Protein 2AC1 (pdb70)

Radius of gyration: 23.17 Å; Cα contacts (8 Å, |Δi|>4): 1604; chains: 1; bounding box: 58×47×68 Å

Solvent-accessible surface area: 21062 Å² total; per-residue (Å²): 181,60,45,34,55,18,15,2,2,6,8,3,88,116,12,38,0,14,17,1,0,0,4,4,17,29,124,52,15,9,2,0,0,8,4,38,3,50,163,17,11,66,126,12,84,4,10,0,5,2,0,0,3,105,20,2,5,56,3,72,74,38,86,50,9,1,100,47,72,19,94,23,0,84,74,4,0,52,3,0,1,6,4,72,26,108,114,33,54,0,4,0,1,0,0,0,8,21,81,160,100,62,10,3,0,0,12,1,50,4,118,84,72,91,15,38,82,1,114,112,16,92,45,18,129,115,15,50,22,4,31,12,71,110,143,37,50,16,53,27,75,9,0,25,6,0,1,27,4,5,50,6,92,70,162,52,21,17,0,0,0,0,1,41,66,153,117,89,0,16,0,10,2,8,16,3,155,68,8,71,157,24,116,68,19,123,90,32,0,30,102,10,96,56,10,0,4,0,23,5,0,7,6,1,1,8,32,42,110,39,42,88,13,20,84,17,22,36,80,50,82,141,123,91,110,26,27,10,0,0,0,0,0,3,36,83,56,116,48,2,5,6,0,0,0,63,26,43,50,143,137,20,60,6,70,36,37,156,78,35,118,1,21,41,113,9,31,49,2,4,52,4,36,4,22,1,0,5,4,11,42,0,70,64,108,81,9,6,0,0,1,0,30,0,51,13,4,15,19,79,115,37,10,93,144,33,27,5,1,2,0,0,0,3,4,0,51,2,52,4,9,175,62,12,148,33,4,6,6,47,1,1,169,9,0,34,167,13,42,30,174,155,62,74,54,31,138,97,83,82,5,120,57,44,23,117,50,28,6,140,71,27,79,5,4,22,0,0,0,50,4,62,0,60,17,140,54,11,102,105,5,66,64,16,85,123,90,91,108,58,23,51,90,8,0,51,160,30,48,8,88,52,101,2,6,0,0,0,0,0,0,0,0,0,0,4,120,112,15,65,0,16,0,0,0,0,0,0,0,4,21,35,167,132,131,28,108,157,32,40,2,0,0,0,0,2,3,58,120,2,10,97,58,158,97,10,66,46,61,14,17,3,0,71,8,87,40,74,4,100,98,59,0,22,1,2,0,0,0,0,36,0,0,0,1,0,1,0,2,122,1,84,3,2,1,0,1,4,2,4,1,96,75,1,50,27,206,64,7,29,1,10,0,0,0,41,0,136,45,39,0,12,0,40,38,0,28,1,37,21,6,68,77,16,123,30,22

GO terms:
  GO:0010494 cytoplasmic stress granule (C, IDA)
  GO:0050832 defense response to fungus (P, IEP)
  GO:0005886 plasma membrane (C, HDA)
  GO:0009505 plant-type cell wall (C, HDA)
  GO:0009611 response to wounding (P, IMP)
  GO:0004564 beta-fructofuranosidase activity (F, IMP)
  GO:0005515 protein binding (F, IPI)

Organism: Arabidopsis thaliana (NCBI:txid3702)

Secondary structure (DSSP, 8-state):
--TTS-SSS---SSEEEEEEEEEEEETTEEEEEEEE-TT-SSS-S-EEEEEEESSSSSBEEEEEEE---SGGGTT-EEEEEEEE-TTS-EEEEEEEE-TTS-EEEEEEEES-TT-TT---EEE-TT--SB---TTT---TTSEE-----EE-TTS-EEEEEEEEETTEEEEEEEEESSSSS-EE-SS-SEEEETS--EEEEEEEEEESS-S----TTPPPBTTB-EEEEEEEEETTTTEEEEEEEEEETTTTEEEEPTT--SSTTS-BS-SSS-EEEEEEEETTTTEEEEEEEE--SS-HHHHHHHTEE-EE---EEEEE-TTSSSEEEEE-GGGGGGB-SS-EEEEEEEE-TTEEEE--SS-TTEEEEEEEEE-S-GGGSEEPPTT---HHHHHHHT-TTS--SEEEEEEEEEE-TTSSS-EEEEEEEEESSTT-S-EEEEEEEE-TTS-S-TTS----EEEEE---TTSPEEEEEEEETTEEEEEETTTTEEEEEE---SSS-GGG-EEEEEE-SSS-EEEEEEEEEEB----B-

InterPro domains:
  IPR001362 Glycoside hydrolase, family 32 [SM00640] (56-538)
  IPR013148 Glycosyl hydrolase family 32, N-terminal [PF00251] (56-378)
  IPR013189 Glycosyl hydrolase family 32, C-terminal [PF08244] (381-577)
  IPR013320 Concanavalin A-like lectin/glucanase domain superfamily [SSF49899] (378-581)
  IPR018053 Glycoside hydrolase, family 32, active site [PS00609] (56-69)
  IPR023296 Glycosyl hydrolase, five-bladed beta-propeller domain superfamily [G3DSA:2.115.10.20] (60-389)
  IPR023296 Glycosyl hydrolase, five-bladed beta-propeller domain superfamily [SSF75005] (47-379)
  IPR050551 Plant Fructan Metabolism Enzymes [PTHR31953] (17-583)

CATH classification: 2.115.10.20 (+1 more: 2.60.120.560)

Structure (mmCIF, N/CA/C/O backbone):
data_2AC1
#
_entry.id   2AC1
#
_cell.length_a   112.930
_cell.length_b   162.890
_cell.length_c   74.190
_cell.angle_alpha   90.00
_cell.angle_beta   90.00
_cell.angle_gamma   90.00
#
_symmetry.space_group_name_H-M   'C 2 2 21'
#
loop_
_entity.id
_entity.type
_entity.pdbx_description
1 polymer invertase
2 branched alpha-D-mannopyranose-(1-2)-alpha-D-mannopyranose-(1-3)-[alpha-D-mannopyranose-(1-3)-alpha-D-mannopyranose-(1-6)]alpha-D-mannopyranose-(1-4)-2-acetamido-2-deoxy-beta-D-glucopyranose-(1-4)-2-acetamido-2-deoxy-beta-D-glucopyranose
3 branched 2-acetamido-2-deoxy-beta-D-glucopyranose-(1-4)-2-acetamido-2-deoxy-beta-D-glucopyranose
4 non-polymer 2-acetamido-2-deoxy-beta-D-gl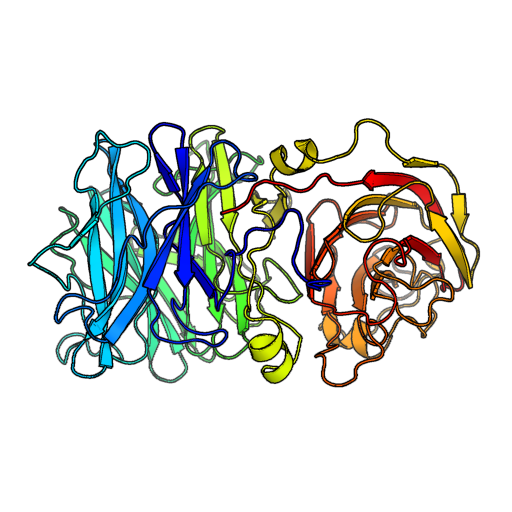ucopyranose
5 non-polymer GLYCEROL
6 water water
#
loop_
_atom_site.group_PDB
_atom_site.id
_atom_site.type_symbol
_atom_site.label_atom_id
_atom_site.label_alt_id
_atom_site.label_comp_id
_atom_site.label_asym_id
_atom_site.label_entity_id
_atom_site.label_seq_id
_atom_site.pdbx_PDB_ins_code
_atom_site.Cartn_x
_atom_site.Cartn_y
_atom_site.Cartn_z
_atom_site.occupancy
_atom_site.B_iso_or_equiv
_atom_site.auth_seq_id
_atom_site.auth_comp_id
_atom_site.auth_asym_id
_atom_site.auth_atom_id
_atom_site.pdbx_PDB_model_num
ATOM 1 N N . ASN A 1 5 ? 104.409 113.644 -1.880 1.00 41.11 5 ASN A N 1
ATOM 2 C CA . ASN A 1 5 ? 103.659 113.618 -3.168 1.00 40.15 5 ASN A CA 1
ATOM 3 C C . ASN A 1 5 ? 102.153 113.446 -2.934 1.00 36.93 5 ASN A C 1
ATOM 4 O O . ASN A 1 5 ? 101.355 114.326 -3.257 1.00 36.23 5 ASN A O 1
ATOM 9 N N . GLN A 1 6 ? 101.773 112.303 -2.376 1.00 32.43 6 GLN A N 1
ATOM 10 C CA . GLN A 1 6 ? 100.372 112.024 -2.087 1.00 29.52 6 GLN A CA 1
ATOM 11 C C . GLN A 1 6 ? 100.267 111.582 -0.636 1.00 28.19 6 GLN A C 1
ATOM 12 O O . GLN A 1 6 ? 99.919 110.434 -0.340 1.00 26.82 6 GLN A O 1
ATOM 18 N N . PRO A 1 7 ? 100.567 112.501 0.295 1.00 27.82 7 PRO A N 1
ATOM 19 C CA . PRO A 1 7 ? 100.527 112.249 1.739 1.00 27.43 7 PRO A CA 1
ATOM 20 C C . PRO A 1 7 ? 99.169 111.802 2.273 1.00 27.46 7 PRO A C 1
ATOM 21 O O . PRO A 1 7 ? 99.099 111.142 3.307 1.00 27.93 7 PRO A O 1
ATOM 25 N N . TYR A 1 8 ? 98.094 112.154 1.576 1.00 25.81 8 TYR A N 1
ATOM 26 C CA . TYR A 1 8 ? 96.764 111.805 2.063 1.00 25.85 8 TYR A CA 1
ATOM 27 C C . TYR A 1 8 ? 96.087 110.593 1.440 1.00 25.78 8 TYR A C 1
ATOM 28 O O . TYR A 1 8 ? 94.977 110.234 1.837 1.00 26.06 8 TYR A O 1
ATOM 37 N N . ARG A 1 9 ? 96.740 109.963 0.467 1.00 25.27 9 ARG A N 1
ATOM 38 C CA . ARG A 1 9 ? 96.162 108.779 -0.157 1.00 24.45 9 ARG A CA 1
ATOM 39 C C . ARG A 1 9 ? 96.296 107.650 0.856 1.00 24.13 9 ARG A C 1
ATOM 40 O O . ARG A 1 9 ? 97.308 107.552 1.545 1.00 24.45 9 ARG A O 1
ATOM 48 N N . THR A 1 10 ? 95.269 106.810 0.958 1.00 24.19 10 THR A N 1
ATOM 49 C CA . THR A 1 10 ? 95.284 105.709 1.912 1.00 23.65 10 THR A CA 1
ATOM 50 C C . THR A 1 10 ? 96.080 104.511 1.421 1.00 24.32 10 THR A C 1
ATOM 51 O O . THR A 1 10 ? 96.182 104.269 0.222 1.00 24.83 10 THR A O 1
ATOM 55 N N . GLY A 1 11 ? 96.634 103.756 2.360 1.00 24.91 11 GLY A N 1
ATOM 56 C CA . GLY A 1 11 ? 97.406 102.592 1.988 1.00 24.12 11 GLY A CA 1
ATOM 57 C C . GLY A 1 11 ? 96.593 101.309 1.963 1.00 24.99 11 GLY A C 1
ATOM 58 O O . GLY A 1 11 ? 96.997 100.337 1.321 1.00 25.07 11 GLY A O 1
ATOM 59 N N . PHE A 1 12 ? 95.452 101.282 2.647 1.00 23.94 12 PHE A N 1
ATOM 60 C CA . PHE A 1 12 ? 94.648 100.065 2.658 1.00 23.76 12 PHE A CA 1
ATOM 61 C C . PHE A 1 12 ? 93.138 100.272 2.585 1.00 23.90 12 PHE A C 1
ATOM 62 O O . PHE A 1 12 ? 92.361 99.363 2.873 1.00 25.08 12 PHE A O 1
ATOM 70 N N . HIS A 1 13 ? 92.722 101.472 2.196 1.00 23.47 13 HIS A N 1
ATOM 71 C CA . HIS A 1 13 ? 91.303 101.765 2.045 1.00 23.08 13 HIS A CA 1
ATOM 72 C C . HIS A 1 13 ? 91.015 101.766 0.546 1.00 22.19 13 HIS A C 1
ATOM 73 O O . HIS A 1 13 ? 91.886 102.088 -0.268 1.00 19.01 13 HIS A O 1
ATOM 80 N N . PHE A 1 14 ? 89.801 101.388 0.174 1.00 21.35 14 PHE A N 1
ATOM 81 C CA . PHE A 1 14 ? 89.465 101.377 -1.231 1.00 20.34 14 PHE A CA 1
ATOM 82 C C . PHE A 1 14 ? 89.263 102.785 -1.755 1.00 21.03 14 PHE A C 1
ATOM 83 O O . PHE A 1 14 ? 88.585 103.600 -1.124 1.00 21.29 14 PHE A O 1
ATOM 91 N N . GLN A 1 15 ? 89.851 103.047 -2.918 1.00 20.28 15 GLN A N 1
ATOM 92 C CA . GLN A 1 15 ? 89.756 104.323 -3.627 1.00 21.72 15 GLN A CA 1
ATOM 93 C C . GLN A 1 15 ? 90.418 104.098 -4.992 1.00 22.78 15 GLN A C 1
ATOM 94 O O . GLN A 1 15 ? 91.332 103.284 -5.117 1.00 22.98 15 GLN A O 1
ATOM 100 N N . PRO A 1 16 ? 89.928 104.778 -6.042 1.00 23.65 16 PRO A N 1
ATOM 101 C CA . PRO A 1 16 ? 90.492 104.635 -7.389 1.00 23.33 16 PRO A CA 1
ATOM 102 C C . PRO A 1 16 ? 91.882 105.249 -7.428 1.00 23.79 16 PRO A C 1
ATOM 103 O O . PRO A 1 16 ? 92.270 105.983 -6.515 1.00 20.40 16 PRO A O 1
ATOM 107 N N . PRO A 1 17 ? 92.653 104.958 -8.488 1.00 25.52 17 PRO A N 1
ATOM 108 C CA . PRO A 1 17 ? 94.009 105.504 -8.632 1.00 24.95 17 PRO A CA 1
ATOM 109 C C . PRO A 1 17 ? 93.943 107.031 -8.734 1.00 25.69 17 PRO A C 1
ATOM 110 O O . PRO A 1 17 ? 94.935 107.722 -8.490 1.00 24.85 17 PRO A O 1
ATOM 114 N N . LYS A 1 18 ? 92.765 107.544 -9.092 1.00 24.08 18 LYS A N 1
ATOM 115 C CA . LYS A 1 18 ? 92.544 108.983 -9.228 1.00 26.17 18 LYS A CA 1
ATOM 116 C C . LYS A 1 18 ? 91.072 109.314 -9.417 1.00 25.77 18 LYS A C 1
ATOM 117 O O . LYS A 1 18 ? 90.220 108.427 -9.531 1.00 25.38 18 LYS A O 1
ATOM 123 N N . ASN A 1 19 ? 90.802 110.615 -9.465 1.00 23.75 19 ASN A N 1
ATOM 124 C CA . ASN A 1 19 ? 89.467 111.150 -9.687 1.00 24.42 19 ASN A CA 1
ATOM 125 C C . ASN A 1 19 ? 88.434 110.995 -8.589 1.00 22.24 19 ASN A C 1
ATOM 126 O O . ASN A 1 19 ? 88.686 110.393 -7.555 1.00 23.24 19 ASN A O 1
ATOM 131 N N . TRP A 1 20 ? 87.257 111.552 -8.850 1.00 21.41 20 TRP A N 1
ATOM 132 C CA . TRP A 1 20 ? 86.149 111.539 -7.913 1.00 20.84 20 TRP A CA 1
ATOM 133 C C . TRP A 1 20 ? 85.375 110.231 -7.791 1.00 21.77 20 TRP A C 1
ATOM 134 O O . TRP A 1 20 ? 85.032 109.588 -8.790 1.00 23.75 20 TRP A O 1
ATOM 145 N N . MET A 1 21 ? 85.091 109.851 -6.549 1.00 20.56 21 MET A N 1
ATOM 146 C CA . MET A 1 21 ? 84.311 108.650 -6.273 1.00 20.12 21 MET A CA 1
ATOM 147 C C . MET A 1 21 ? 83.280 108.939 -5.199 1.00 19.67 21 MET A C 1
ATOM 148 O O . MET A 1 21 ? 83.567 109.658 -4.241 1.00 19.67 21 MET A O 1
ATOM 153 N N . ASN A 1 22 ? 82.062 108.438 -5.374 1.00 18.80 22 ASN A N 1
ATOM 154 C CA . ASN A 1 22 ? 81.094 108.589 -4.302 1.00 19.16 22 ASN A CA 1
ATOM 155 C C . ASN A 1 22 ? 80.406 107.260 -3.962 1.00 20.50 22 ASN A C 1
ATOM 156 O O . ASN A 1 22 ? 81.096 106.261 -3.760 1.00 20.67 22 ASN A O 1
ATOM 161 N N . ASP A 1 23 ? 79.083 107.219 -3.888 1.00 21.38 23 ASP A N 1
ATOM 162 C CA . ASP A 1 23 ? 78.372 105.991 -3.509 1.00 21.15 23 ASP A CA 1
ATOM 163 C C . ASP A 1 23 ? 78.912 104.637 -3.962 1.00 20.26 23 ASP A C 1
ATOM 164 O O . ASP A 1 23 ? 79.310 104.469 -5.114 1.00 21.19 23 ASP A O 1
ATOM 169 N N . PRO A 1 24 ? 78.938 103.655 -3.048 1.00 18.61 24 PRO A N 1
ATOM 170 C CA . PRO A 1 24 ? 79.409 102.319 -3.415 1.00 18.72 24 PRO A CA 1
ATOM 171 C C . PRO A 1 24 ? 78.172 101.762 -4.117 1.00 19.10 24 PRO A C 1
ATOM 172 O O . PRO A 1 24 ? 77.051 102.077 -3.715 1.00 19.85 24 PRO A O 1
ATOM 176 N N . ASN A 1 25 ? 78.365 100.967 -5.165 1.00 20.12 25 ASN A N 1
ATOM 177 C CA . ASN A 1 25 ? 77.240 100.430 -5.934 1.00 18.87 25 ASN A CA 1
ATOM 178 C C . ASN A 1 25 ? 77.272 98.925 -6.126 1.00 19.60 25 ASN A C 1
ATOM 179 O O . ASN A 1 25 ? 78.340 98.323 -6.204 1.00 19.08 25 ASN A O 1
ATOM 184 N N . GLY A 1 26 ? 76.080 98.340 -6.215 1.00 19.44 26 GLY A N 1
ATOM 185 C CA . GLY A 1 26 ? 75.922 96.911 -6.425 1.00 19.88 26 GLY A CA 1
ATOM 186 C C . GLY A 1 26 ? 76.882 95.958 -5.735 1.00 21.36 26 GLY A C 1
ATOM 187 O O . GLY A 1 26 ? 77.385 95.035 -6.377 1.00 20.49 26 GLY A O 1
ATOM 188 N N . PRO A 1 27 ? 77.160 96.138 -4.436 1.00 20.68 27 PRO A N 1
ATOM 189 C CA . PRO A 1 27 ? 78.083 95.216 -3.757 1.00 21.17 27 PRO A CA 1
ATOM 190 C C . PR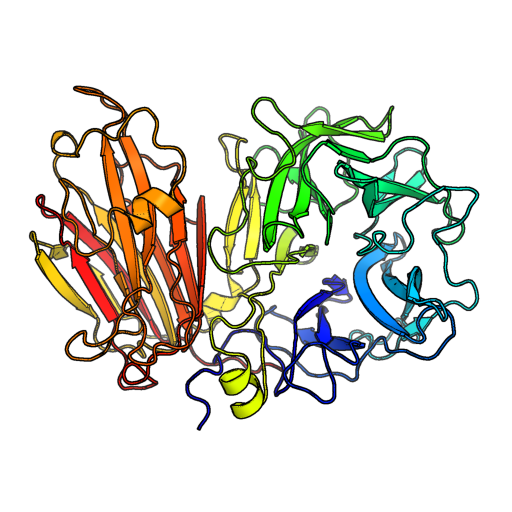O A 1 27 ? 77.491 93.812 -3.862 1.00 21.61 27 PRO A C 1
ATOM 191 O O . PRO A 1 27 ? 76.283 93.627 -3.686 1.00 18.68 27 PRO A O 1
ATOM 195 N N . MET A 1 28 ? 78.331 92.824 -4.145 1.00 23.68 28 MET A N 1
ATOM 196 C CA . MET A 1 28 ? 77.843 91.456 -4.281 1.00 23.82 28 MET A CA 1
ATOM 197 C C . MET A 1 28 ? 78.963 90.437 -4.257 1.00 25.43 28 MET A C 1
ATOM 198 O O . MET A 1 28 ? 80.148 90.788 -4.232 1.00 24.69 28 MET A O 1
ATOM 203 N N . ILE A 1 29 ? 78.559 89.170 -4.261 1.00 25.95 29 ILE A N 1
ATOM 204 C CA . ILE A 1 29 ? 79.468 88.030 -4.277 1.00 27.18 29 ILE A CA 1
ATOM 205 C C . ILE A 1 29 ? 78.954 87.068 -5.351 1.00 26.95 29 ILE A C 1
ATOM 206 O O . ILE A 1 29 ? 77.769 86.743 -5.381 1.00 27.84 29 ILE A O 1
ATOM 211 N N . TYR A 1 30 ? 79.840 86.627 -6.236 1.00 25.94 30 TYR A N 1
ATOM 212 C CA . TYR A 1 30 ? 79.456 85.708 -7.300 1.00 25.32 30 TYR A CA 1
ATOM 213 C C . TYR A 1 30 ? 80.644 84.794 -7.614 1.00 25.36 30 TYR A C 1
ATOM 214 O O . TYR A 1 30 ? 81.760 85.265 -7.830 1.00 22.87 30 TYR A O 1
ATOM 223 N N . LYS A 1 31 ? 80.394 83.488 -7.630 1.00 24.73 31 LYS A N 1
ATOM 224 C CA . LYS A 1 31 ? 81.438 82.507 -7.898 1.00 24.86 31 LYS A CA 1
ATOM 225 C C . LYS A 1 31 ? 82.662 82.722 -7.014 1.00 24.47 31 LYS A C 1
ATOM 226 O O . LYS A 1 31 ? 83.793 82.640 -7.485 1.00 25.22 31 LYS A O 1
ATOM 232 N N . GLY A 1 32 ? 82.421 83.008 -5.737 1.00 24.83 32 GLY A N 1
ATOM 233 C CA . GLY A 1 32 ? 83.505 83.210 -4.796 1.00 24.46 32 GLY A CA 1
ATOM 234 C C . GLY A 1 32 ? 84.287 84.497 -4.960 1.00 25.26 32 GLY A C 1
ATOM 235 O O . GLY A 1 32 ? 85.328 84.686 -4.334 1.00 24.71 32 GLY A O 1
ATOM 236 N N . ILE A 1 33 ? 83.786 85.392 -5.794 1.00 24.21 33 ILE A N 1
ATOM 237 C CA . ILE A 1 33 ? 84.473 86.640 -6.021 1.00 24.65 33 ILE A CA 1
ATOM 238 C C . ILE A 1 33 ? 83.629 87.827 -5.593 1.00 25.55 33 ILE A C 1
ATOM 239 O O . ILE A 1 33 ? 82.487 87.980 -6.034 1.00 25.40 33 ILE A O 1
ATOM 244 N N . TYR A 1 34 ? 84.190 88.656 -4.716 1.00 24.07 34 TYR A N 1
ATOM 245 C CA . TYR A 1 34 ? 83.500 89.841 -4.228 1.00 23.61 34 TYR A CA 1
ATOM 246 C C . TYR A 1 34 ? 83.571 90.942 -5.276 1.00 23.98 34 TYR A C 1
ATOM 247 O O . TYR A 1 34 ? 84.620 91.159 -5.893 1.00 24.14 34 TYR A O 1
ATOM 256 N N . HIS A 1 35 ? 82.455 91.636 -5.477 1.00 22.23 35 HIS A N 1
ATOM 257 C CA . HIS A 1 35 ? 82.404 92.730 -6.441 1.00 22.24 35 HIS A CA 1
ATOM 258 C C . HIS A 1 35 ? 82.023 94.049 -5.785 1.00 22.80 35 HIS A C 1
ATOM 259 O O . HIS A 1 35 ? 81.131 94.106 -4.931 1.00 21.52 35 HIS A O 1
ATOM 266 N N . LEU A 1 36 ? 82.717 95.106 -6.191 1.00 20.99 36 LEU A N 1
ATOM 267 C CA . LEU A 1 36 ? 82.436 96.447 -5.713 1.00 20.57 36 LEU A CA 1
ATOM 268 C C . LEU A 1 36 ? 82.344 97.370 -6.924 1.00 20.39 36 LEU A C 1
ATOM 269 O O . LEU A 1 36 ? 83.253 97.416 -7.755 1.00 19.44 36 LEU A O 1
ATOM 274 N N . PHE A 1 37 ? 81.223 98.072 -7.037 1.00 20.36 37 PHE A N 1
ATOM 275 C CA . PHE A 1 37 ? 81.004 99.041 -8.112 1.00 20.39 37 PHE A CA 1
ATOM 276 C C . PHE A 1 37 ? 80.919 100.368 -7.363 1.00 19.99 37 PHE A C 1
ATOM 277 O O . PHE A 1 37 ? 80.625 100.379 -6.162 1.00 19.30 37 PHE A O 1
ATOM 285 N N . TYR A 1 38 ? 81.168 101.480 -8.042 1.00 17.64 38 TYR A N 1
ATOM 286 C CA . TYR A 1 38 ? 81.102 102.755 -7.353 1.00 19.13 38 TYR A CA 1
ATOM 287 C C . TYR A 1 38 ? 80.968 103.923 -8.313 1.00 18.79 38 TYR A C 1
ATOM 288 O O . TYR A 1 38 ? 81.490 103.872 -9.427 1.00 18.20 38 TYR A O 1
ATOM 297 N N . GLN A 1 39 ? 80.249 104.960 -7.875 1.00 19.48 39 GLN A N 1
ATOM 298 C CA . GLN A 1 39 ? 80.041 106.162 -8.681 1.00 20.30 39 GLN A CA 1
ATOM 299 C C . GLN A 1 39 ? 81.417 106.793 -8.902 1.00 22.23 39 GLN A C 1
ATOM 300 O O . GLN A 1 39 ? 82.097 107.180 -7.949 1.00 22.95 39 GLN A O 1
ATOM 306 N N . TRP A 1 40 ? 81.824 106.897 -10.161 1.00 22.24 40 TRP A N 1
ATOM 307 C CA . TRP A 1 40 ? 83.130 107.449 -10.468 1.00 22.86 40 TRP A CA 1
ATOM 308 C C . TRP A 1 40 ? 83.072 108.449 -11.614 1.00 22.32 40 TRP A C 1
ATOM 309 O O . TRP A 1 40 ? 82.247 108.324 -12.519 1.00 24.46 40 TRP A O 1
ATOM 320 N N . ASN A 1 41 ? 83.938 109.453 -11.550 1.00 22.69 41 ASN A N 1
ATOM 321 C CA . ASN A 1 41 ? 84.025 110.468 -12.595 1.00 24.16 41 ASN A CA 1
ATOM 322 C C . ASN A 1 41 ? 85.311 110.179 -13.356 1.00 24.46 41 ASN A C 1
ATOM 323 O O . ASN A 1 41 ? 86.405 110.432 -12.849 1.00 24.22 41 ASN A O 1
ATOM 328 N N . PRO A 1 42 ? 85.203 109.656 -14.586 1.00 23.89 42 PRO A N 1
ATOM 329 C CA . PRO A 1 42 ? 86.365 109.326 -15.422 1.00 24.61 42 PRO A CA 1
ATOM 330 C C . PRO A 1 42 ? 87.300 110.487 -15.741 1.00 25.65 42 PRO A C 1
ATOM 331 O O . PRO A 1 42 ? 88.438 110.264 -16.148 1.00 26.53 42 PRO A O 1
ATOM 335 N N . LYS A 1 43 ? 86.851 111.722 -15.564 1.00 26.23 43 LYS A N 1
ATOM 336 C CA . LYS A 1 43 ? 87.742 112.819 -15.898 1.00 28.85 43 LYS A CA 1
ATOM 337 C C . LYS A 1 43 ? 87.732 114.031 -14.985 1.00 27.83 43 LYS A C 1
ATOM 338 O O . LYS A 1 43 ? 87.926 115.157 -15.435 1.00 28.39 43 LYS A O 1
ATOM 344 N N . GLY A 1 44 ? 87.544 113.797 -13.692 1.00 27.57 44 GLY A N 1
ATOM 345 C CA . GLY A 1 44 ? 87.531 114.905 -12.762 1.00 27.30 44 GLY A CA 1
ATOM 346 C C . GLY A 1 44 ? 87.587 114.489 -11.309 1.00 26.58 44 GLY A C 1
ATOM 347 O O . GLY A 1 44 ? 87.247 113.352 -10.950 1.00 25.99 44 GLY A O 1
ATOM 348 N N . ALA A 1 45 ? 88.024 115.426 -10.472 1.00 25.60 45 ALA A N 1
ATOM 349 C CA . ALA A 1 45 ? 88.128 115.208 -9.039 1.00 25.01 45 ALA A CA 1
ATOM 350 C C . ALA A 1 45 ? 86.895 115.778 -8.323 1.00 24.37 45 ALA A C 1
ATOM 351 O O . ALA A 1 45 ? 86.877 115.910 -7.102 1.00 24.94 45 ALA A O 1
ATOM 353 N N . VAL A 1 46 ? 85.876 116.143 -9.093 1.00 21.56 46 VAL A N 1
ATOM 354 C CA . VAL A 1 46 ? 84.628 116.633 -8.517 1.00 21.30 46 VAL A CA 1
ATOM 355 C C . VAL A 1 46 ? 83.526 115.759 -9.112 1.00 19.99 46 VAL A C 1
ATOM 356 O O . VAL A 1 46 ? 83.768 115.042 -10.075 1.00 21.15 46 VAL A O 1
ATOM 360 N N . TRP A 1 47 ? 82.327 115.795 -8.538 1.00 20.71 47 TRP A N 1
ATOM 361 C CA . TRP A 1 47 ? 81.232 114.977 -9.057 1.00 21.11 47 TRP A CA 1
ATOM 362 C C . TRP A 1 47 ? 80.924 115.347 -10.502 1.00 20.27 47 TRP A C 1
ATOM 363 O O . TRP A 1 47 ? 80.903 116.519 -10.845 1.00 23.26 47 TRP A O 1
ATOM 374 N N . GLY A 1 48 ? 80.675 114.344 -11.336 1.00 21.19 48 GLY A N 1
ATOM 375 C CA . GLY A 1 48 ? 80.353 114.591 -12.729 1.00 21.18 48 GLY A CA 1
ATOM 376 C C . GLY A 1 48 ? 80.625 113.388 -13.621 1.00 22.78 48 GLY A C 1
ATOM 377 O O . GLY A 1 48 ? 81.383 112.497 -13.238 1.00 22.36 48 GLY A O 1
ATOM 378 N N . ASN A 1 49 ? 80.008 113.357 -14.804 1.00 22.37 49 ASN A N 1
ATOM 379 C CA . ASN A 1 49 ? 80.203 112.269 -15.763 1.00 23.61 49 ASN A CA 1
ATOM 380 C C . ASN A 1 49 ? 80.130 110.929 -15.059 1.00 24.05 49 ASN A C 1
ATOM 381 O O . ASN A 1 49 ? 80.776 109.967 -15.464 1.00 24.80 49 ASN A O 1
ATOM 386 N N . ILE A 1 50 ? 79.323 110.874 -14.009 1.00 22.96 50 ILE A N 1
ATOM 387 C CA . ILE A 1 50 ? 79.213 109.681 -13.196 1.00 23.86 50 ILE A CA 1
ATOM 388 C C . ILE A 1 50 ? 78.910 108.371 -13.924 1.00 23.36 50 ILE A C 1
ATOM 389 O O . ILE A 1 50 ? 77.998 108.279 -14.746 1.00 24.36 50 ILE A O 1
ATOM 394 N N . VAL A 1 51 ? 79.719 107.361 -13.628 1.00 22.28 51 VAL A N 1
ATOM 395 C CA . VAL A 1 51 ? 79.540 106.040 -14.204 1.00 20.35 51 VAL A CA 1
ATOM 396 C C . VAL A 1 51 ? 79.779 105.044 -13.085 1.00 21.62 51 VAL A C 1
ATOM 397 O O . VAL A 1 51 ? 80.196 105.416 -11.986 1.00 22.01 51 VAL A O 1
ATOM 401 N N . TRP A 1 52 ? 79.525 103.774 -13.373 1.00 22.32 52 TRP A N 1
ATOM 402 C CA . TRP A 1 52 ? 79.755 102.708 -12.404 1.00 22.17 52 TRP A CA 1
ATOM 403 C C . TRP A 1 52 ? 81.118 102.104 -12.680 1.00 23.42 52 TRP A C 1
ATOM 404 O O . TRP A 1 52 ? 81.278 101.370 -13.658 1.00 23.27 52 TRP A O 1
ATOM 415 N N . ALA A 1 53 ? 82.096 102.413 -11.834 1.00 23.03 53 ALA A N 1
ATOM 416 C CA . ALA A 1 53 ? 83.432 101.845 -11.992 1.00 22.31 53 ALA A CA 1
ATOM 417 C C . ALA A 1 53 ? 83.348 100.451 -11.369 1.00 22.33 53 ALA A C 1
ATOM 418 O O . ALA A 1 53 ? 82.413 100.159 -10.619 1.00 20.62 53 ALA A O 1
ATOM 420 N N . HIS A 1 54 ? 84.327 99.601 -11.653 1.00 23.08 54 HIS A N 1
ATOM 421 C CA . HIS A 1 54 ? 84.272 98.222 -11.184 1.00 22.73 54 HIS A CA 1
ATOM 422 C C . HIS A 1 54 ? 85.590 97.655 -10.680 1.00 23.50 54 HIS A C 1
ATOM 423 O O . HIS A 1 54 ? 86.645 97.907 -11.244 1.00 25.85 54 HIS A O 1
ATOM 430 N N . SER A 1 55 ? 85.510 96.886 -9.603 1.00 22.92 55 SER A N 1
ATOM 431 C CA . SER A 1 55 ? 86.668 96.227 -9.021 1.00 24.31 55 SER A CA 1
ATOM 432 C C . SER A 1 55 ? 86.226 94.910 -8.389 1.00 23.73 55 SER A C 1
ATOM 433 O O . SER A 1 55 ? 85.080 94.768 -7.944 1.00 23.92 55 SER A O 1
ATOM 436 N N . THR A 1 56 ? 87.137 93.943 -8.356 1.00 23.14 56 THR A N 1
ATOM 437 C CA . THR A 1 56 ? 86.838 92.643 -7.767 1.00 24.28 56 THR A CA 1
ATOM 438 C C . THR A 1 56 ? 87.879 92.213 -6.748 1.00 24.36 56 THR A C 1
ATOM 439 O O . THR A 1 56 ? 89.032 92.634 -6.801 1.00 24.83 56 THR A O 1
ATOM 443 N N . SER A 1 57 ? 87.468 91.354 -5.825 1.00 23.57 57 SER A N 1
ATOM 444 C CA . SER A 1 57 ? 88.353 90.910 -4.758 1.00 23.70 57 SER A CA 1
ATOM 445 C C . SER A 1 57 ? 87.985 89.525 -4.231 1.00 23.97 57 SER A C 1
ATOM 446 O O . SER A 1 57 ? 86.860 89.056 -4.424 1.00 22.92 57 SER A O 1
ATOM 449 N N . THR A 1 58 ? 88.927 88.872 -3.557 1.00 22.65 58 THR A N 1
ATOM 450 C CA . THR A 1 58 ? 88.635 87.568 -2.974 1.00 24.87 58 THR A CA 1
ATOM 451 C C . THR A 1 58 ? 88.680 87.636 -1.452 1.00 25.64 58 THR A C 1
ATOM 452 O O . THR A 1 58 ? 88.372 86.654 -0.777 1.00 27.72 58 THR A O 1
ATOM 456 N N . ASP A 1 59 ? 89.058 88.800 -0.918 1.00 25.96 59 ASP A N 1
ATOM 457 C CA . ASP A 1 59 ? 89.148 88.993 0.535 1.00 25.97 59 ASP A CA 1
ATOM 458 C C . ASP A 1 59 ? 88.547 90.314 1.038 1.00 23.98 59 ASP A C 1
ATOM 459 O O . ASP A 1 59 ? 88.623 90.612 2.227 1.00 25.31 59 ASP A O 1
ATOM 464 N N . LEU A 1 60 ? 87.953 91.093 0.135 1.00 23.58 60 LEU A N 1
ATOM 465 C CA . LEU A 1 60 ? 87.352 92.393 0.462 1.00 23.59 60 LEU A CA 1
ATOM 466 C C . LEU A 1 60 ? 88.375 93.444 0.901 1.00 24.41 60 LEU A C 1
ATOM 467 O O . LEU A 1 60 ? 87.995 94.520 1.372 1.00 25.49 60 LEU A O 1
ATOM 472 N N . ILE A 1 61 ? 89.663 93.140 0.738 1.00 24.64 61 ILE A N 1
ATOM 473 C CA . ILE A 1 61 ? 90.735 94.062 1.118 1.00 25.42 61 ILE A CA 1
ATOM 474 C C . ILE A 1 61 ? 91.636 94.464 -0.055 1.00 25.25 61 ILE A C 1
ATOM 475 O O . ILE A 1 61 ? 92.003 95.640 -0.197 1.00 23.87 61 ILE A O 1
ATOM 480 N N . ASN A 1 62 ? 92.005 93.475 -0.869 1.00 24.07 62 ASN A N 1
ATOM 481 C CA . ASN A 1 62 ? 92.839 93.670 -2.064 1.00 23.04 62 ASN A CA 1
ATOM 482 C C . ASN A 1 62 ? 91.909 93.672 -3.275 1.00 22.91 62 ASN A C 1
ATOM 483 O O . ASN A 1 62 ? 91.176 92.708 -3.483 1.00 22.95 62 ASN A O 1
ATOM 488 N N . TRP A 1 63 ? 91.949 94.746 -4.066 1.00 24.08 63 TRP A N 1
ATOM 489 C CA . TRP A 1 63 ? 91.073 94.901 -5.235 1.00 23.94 63 TRP A CA 1
ATOM 490 C C . TRP A 1 63 ? 91.758 95.015 -6.594 1.00 25.02 63 TRP A C 1
ATOM 491 O O . TRP A 1 63 ? 92.760 95.715 -6.745 1.00 24.55 63 TRP A O 1
ATOM 502 N N . ASP A 1 64 ? 91.173 94.347 -7.586 1.00 25.70 64 ASP A N 1
ATOM 503 C CA . ASP A 1 64 ? 91.681 94.357 -8.948 1.00 26.66 64 ASP A CA 1
ATOM 504 C C . ASP A 1 64 ? 90.770 95.175 -9.853 1.00 27.44 64 ASP A C 1
ATOM 505 O O . ASP A 1 64 ? 89.551 95.024 -9.829 1.00 25.26 64 ASP A O 1
ATOM 510 N N . PRO A 1 65 ? 91.364 96.057 -10.667 1.00 28.28 65 PRO A N 1
ATOM 511 C CA . PRO A 1 65 ? 90.663 96.938 -11.600 1.00 28.81 65 PRO A CA 1
ATOM 512 C C . PRO A 1 65 ? 89.918 96.225 -12.714 1.00 28.43 65 PRO A C 1
ATOM 513 O O . PRO A 1 65 ? 90.224 95.091 -13.065 1.00 26.65 65 PRO A O 1
ATOM 517 N N . HIS A 1 66 ? 88.940 96.929 -13.266 1.00 27.72 66 HIS A N 1
ATOM 518 C CA . HIS A 1 66 ? 88.131 96.444 -14.371 1.00 26.52 66 HIS A CA 1
ATOM 519 C C . HIS A 1 66 ? 87.516 97.662 -15.057 1.00 24.47 66 HIS A C 1
ATOM 520 O O . HIS A 1 66 ? 87.370 98.721 -14.458 1.00 23.93 66 HIS A O 1
ATOM 527 N N . PRO A 1 67 ? 87.154 97.523 -16.332 1.00 23.73 67 PRO A N 1
ATOM 528 C CA . PRO A 1 67 ? 86.561 98.660 -17.035 1.00 23.46 67 PRO A CA 1
ATOM 529 C C . PRO A 1 67 ? 85.190 99.028 -16.474 1.00 24.16 67 PRO A C 1
ATOM 530 O O . PRO A 1 67 ? 84.490 98.177 -15.919 1.00 23.27 67 PRO A O 1
ATOM 534 N N . PRO A 1 68 ? 84.793 100.307 -16.601 1.00 24.51 68 PRO A N 1
ATOM 535 C CA . PRO A 1 68 ? 83.483 100.743 -16.098 1.00 25.09 68 PRO A CA 1
ATOM 536 C C . PRO A 1 68 ? 82.414 99.764 -16.598 1.00 25.53 68 PRO A C 1
ATOM 537 O O . PRO A 1 68 ? 82.337 99.489 -17.791 1.00 26.45 68 PRO A O 1
ATOM 541 N N . ALA A 1 69 ? 81.596 99.240 -15.689 1.00 25.87 69 ALA A N 1
ATOM 542 C CA . ALA A 1 69 ? 80.565 98.262 -16.059 1.00 25.74 69 ALA A CA 1
ATOM 543 C C . ALA A 1 69 ? 79.296 98.893 -16.615 1.00 24.58 69 ALA A C 1
ATOM 544 O O . ALA A 1 69 ? 78.646 98.334 -17.491 1.00 25.45 69 ALA A O 1
ATOM 546 N N . ILE A 1 70 ? 78.924 100.048 -16.084 1.00 23.28 70 ILE A N 1
ATOM 547 C CA . ILE A 1 70 ? 77.721 100.725 -16.553 1.00 22.49 70 ILE A CA 1
ATOM 548 C C . ILE A 1 70 ? 78.047 102.202 -16.774 1.00 21.54 70 ILE A C 1
ATOM 549 O O . ILE A 1 70 ? 78.607 102.865 -15.900 1.00 22.51 70 ILE A O 1
ATOM 554 N N . PHE A 1 71 ? 77.718 102.702 -17.959 1.00 21.38 71 PHE A N 1
ATOM 555 C CA . PHE A 1 71 ? 77.967 104.095 -18.316 1.00 21.29 71 PHE A CA 1
ATOM 556 C C . PHE A 1 71 ? 76.960 104.502 -19.392 1.00 21.35 71 PHE A C 1
ATOM 557 O O . PHE A 1 71 ? 76.483 103.662 -20.151 1.00 22.28 71 PHE A O 1
ATOM 565 N N . PRO A 1 72 ? 76.628 105.801 -19.470 1.00 20.07 72 PRO A N 1
ATOM 566 C CA . PRO A 1 72 ? 75.672 106.347 -20.444 1.00 20.27 72 PRO A CA 1
ATOM 567 C C . PRO A 1 72 ? 75.887 105.853 -21.864 1.00 21.27 72 PRO A C 1
ATOM 568 O O . PRO A 1 72 ? 76.979 105.990 -22.423 1.00 19.55 72 PRO A O 1
ATOM 572 N N . SER A 1 73 ? 74.829 105.289 -22.445 1.00 22.18 73 SER A N 1
ATOM 573 C CA . SER A 1 73 ? 74.884 104.749 -23.804 1.00 23.70 73 SER A CA 1
ATOM 574 C C . SER A 1 73 ? 73.507 104.610 -24.438 1.00 24.81 73 SER A C 1
ATOM 575 O O . SER A 1 73 ? 73.390 104.174 -25.584 1.00 25.71 73 SER A O 1
ATOM 578 N N . ALA A 1 74 ? 72.462 104.940 -23.693 1.00 24.23 74 ALA A N 1
ATOM 579 C CA . ALA A 1 74 ? 71.117 104.826 -24.232 1.00 25.06 74 ALA A CA 1
ATOM 580 C C . ALA A 1 74 ? 70.265 105.945 -23.661 1.00 25.19 74 ALA A C 1
ATOM 581 O O . ALA A 1 74 ? 70.670 106.618 -22.721 1.00 25.55 74 ALA A O 1
ATOM 583 N N . PRO A 1 75 ? 69.075 106.170 -24.236 1.00 26.38 75 PRO A N 1
ATOM 584 C CA . PRO A 1 75 ? 68.186 107.232 -23.752 1.00 24.89 75 PRO A CA 1
ATOM 585 C C . PRO A 1 75 ? 67.808 107.119 -22.277 1.00 24.73 75 PRO A C 1
ATOM 586 O O . PRO A 1 75 ? 67.693 108.130 -21.580 1.00 23.01 75 PRO A O 1
ATOM 590 N N . PHE A 1 76 ? 67.624 105.894 -21.800 1.00 22.44 76 PHE A N 1
ATOM 591 C CA . PHE A 1 76 ? 67.236 105.697 -20.418 1.00 21.45 76 PHE A CA 1
ATOM 592 C C . PHE A 1 76 ? 68.337 106.005 -19.398 1.00 21.96 76 PHE A C 1
ATOM 593 O O . PHE A 1 76 ? 68.079 106.018 -18.199 1.00 22.03 76 PHE A O 1
ATOM 601 N N . ASP A 1 77 ? 69.560 106.249 -19.860 1.00 20.68 77 ASP A N 1
ATOM 602 C CA . ASP A 1 77 ? 70.630 106.632 -18.943 1.00 22.04 77 ASP A CA 1
ATOM 603 C C . ASP A 1 77 ? 71.599 107.565 -19.639 1.00 22.81 77 ASP A C 1
ATOM 604 O O . ASP A 1 77 ? 72.768 107.656 -19.279 1.00 25.22 77 ASP A O 1
ATOM 609 N N . ILE A 1 78 ? 71.095 108.289 -20.626 1.00 22.15 78 ILE A N 1
ATOM 610 C CA . ILE A 1 78 ? 71.934 109.185 -21.392 1.00 22.84 78 ILE A CA 1
ATOM 611 C C . ILE A 1 78 ? 72.616 110.276 -20.568 1.00 23.51 78 ILE A C 1
ATOM 612 O O . ILE A 1 78 ? 73.754 110.639 -20.857 1.00 24.94 78 ILE A O 1
ATOM 617 N N . ASN A 1 79 ? 71.942 110.780 -19.537 1.00 21.56 79 ASN A N 1
ATOM 618 C CA . ASN A 1 79 ? 72.516 111.826 -18.705 1.00 22.49 79 ASN A CA 1
ATOM 619 C C . ASN A 1 79 ? 73.152 111.364 -17.401 1.00 23.08 79 ASN A C 1
ATOM 620 O O . ASN A 1 79 ? 73.450 112.185 -16.528 1.00 23.47 79 ASN A O 1
ATOM 625 N N . GLY A 1 80 ? 73.359 110.058 -17.262 1.00 23.23 80 GLY A N 1
ATOM 626 C CA . GLY A 1 80 ? 73.989 109.563 -16.054 1.00 23.34 80 GLY A CA 1
ATOM 627 C C . GLY A 1 80 ? 73.552 108.202 -15.550 1.00 23.59 80 GLY A C 1
ATOM 628 O O . GLY A 1 80 ? 72.403 107.804 -15.711 1.00 24.01 80 GLY A O 1
ATOM 629 N N . CYS A 1 81 ? 74.484 107.478 -14.943 1.00 21.87 81 CYS A N 1
ATOM 630 C CA . CYS A 1 81 ? 74.170 106.171 -14.391 1.00 21.23 81 CYS A CA 1
ATOM 631 C C . CYS A 1 81 ? 74.419 106.279 -12.895 1.00 21.96 81 CYS A C 1
ATOM 632 O O . CYS A 1 81 ? 75.543 106.091 -12.422 1.00 21.39 81 CYS A O 1
ATOM 635 N N . TRP A 1 82 ? 73.359 106.612 -12.161 1.00 21.45 82 TRP A N 1
ATOM 636 C CA . TRP A 1 82 ? 73.439 106.778 -10.719 1.00 21.82 82 TRP A CA 1
ATOM 637 C C . TRP A 1 82 ? 73.409 105.451 -9.975 1.00 20.31 82 TRP A C 1
ATOM 638 O O . TRP A 1 82 ? 73.365 104.383 -10.591 1.00 20.48 82 TRP A O 1
ATOM 649 N N . SER A 1 83 ? 73.428 105.539 -8.648 1.00 20.43 83 SER A N 1
ATOM 650 C CA . SER A 1 83 ? 73.467 104.378 -7.764 1.00 20.75 83 SER A CA 1
ATOM 651 C C . SER A 1 83 ? 72.388 103.317 -7.888 1.00 20.61 83 SER A C 1
ATOM 652 O O . SER A 1 83 ? 71.277 103.557 -8.374 1.00 18.30 83 SER A O 1
ATOM 655 N N . GLY A 1 84 ? 72.739 102.129 -7.415 1.00 21.38 84 GLY A N 1
ATOM 656 C CA . GLY A 1 84 ? 71.819 101.017 -7.474 1.00 20.87 84 GLY A CA 1
ATOM 657 C C . GLY A 1 84 ? 72.384 99.836 -6.718 1.00 21.62 84 GLY A C 1
ATOM 658 O O . GLY A 1 84 ? 73.437 99.940 -6.078 1.00 21.29 84 GLY A O 1
ATOM 659 N N . SER A 1 85 ? 71.699 98.704 -6.828 1.00 20.42 85 SER A N 1
ATOM 660 C CA . SER A 1 85 ? 72.094 97.503 -6.117 1.00 21.72 85 SER A CA 1
ATOM 661 C C . SER A 1 85 ? 72.056 96.233 -6.967 1.00 22.66 85 SER A C 1
ATOM 662 O O . SER A 1 85 ? 71.393 96.179 -7.999 1.00 23.49 85 SER A O 1
ATOM 665 N N . ALA A 1 86 ? 72.767 95.205 -6.517 1.00 21.99 86 ALA A N 1
ATOM 666 C CA . ALA A 1 86 ? 72.796 93.936 -7.227 1.00 21.84 86 ALA A CA 1
ATOM 667 C C . ALA A 1 86 ? 71.944 92.902 -6.491 1.00 21.41 86 ALA A C 1
ATOM 668 O O . ALA A 1 86 ? 71.972 92.815 -5.258 1.00 21.63 86 ALA A O 1
ATOM 670 N N . THR A 1 87 ? 71.176 92.123 -7.247 1.00 22.40 87 THR A N 1
ATOM 671 C CA . THR A 1 87 ? 70.341 91.076 -6.658 1.00 21.43 87 THR A CA 1
ATOM 672 C C . THR A 1 87 ? 70.732 89.755 -7.293 1.00 21.51 87 THR A C 1
ATOM 673 O O . THR A 1 87 ? 70.942 89.680 -8.505 1.00 21.54 87 THR A O 1
ATOM 677 N N . ILE A 1 88 ? 70.850 88.716 -6.475 1.00 22.84 88 ILE A N 1
ATOM 678 C CA . ILE A 1 88 ? 71.207 87.393 -6.978 1.00 23.74 88 ILE A CA 1
ATOM 679 C C . ILE A 1 88 ? 69.891 86.631 -7.120 1.00 24.43 88 ILE A C 1
ATOM 680 O O . ILE A 1 88 ? 69.256 86.309 -6.118 1.00 22.49 88 ILE A O 1
ATOM 685 N N . LEU A 1 89 ? 69.476 86.362 -8.356 1.00 24.44 89 LEU A N 1
ATOM 686 C CA . LEU A 1 89 ? 68.226 85.644 -8.595 1.00 25.92 89 LEU A CA 1
ATOM 687 C C . LEU A 1 89 ? 68.346 84.177 -8.153 1.00 28.85 89 LEU A C 1
ATOM 688 O O . LEU A 1 89 ? 69.455 83.651 -8.021 1.00 28.62 89 LEU A O 1
ATOM 693 N N . PRO A 1 90 ? 67.204 83.502 -7.908 1.00 29.74 90 PRO A N 1
ATOM 694 C CA . PRO A 1 90 ? 67.198 82.097 -7.475 1.00 30.75 90 PRO A CA 1
ATOM 695 C C . PRO A 1 90 ? 68.066 81.152 -8.308 1.00 32.47 90 PRO A C 1
ATOM 696 O O . PRO A 1 90 ? 68.706 80.253 -7.763 1.00 35.05 90 PRO A O 1
ATOM 700 N N . ASN A 1 91 ? 68.078 81.352 -9.623 1.00 33.64 91 ASN A N 1
ATOM 701 C CA . ASN A 1 91 ? 68.868 80.523 -10.532 1.00 35.40 91 ASN A CA 1
ATOM 702 C C . ASN A 1 91 ? 70.348 80.881 -10.457 1.00 36.02 91 ASN A C 1
ATOM 703 O O . ASN A 1 91 ? 71.143 80.447 -11.289 1.00 36.76 91 ASN A O 1
ATOM 708 N N . GLY A 1 92 ? 70.706 81.692 -9.469 1.00 36.57 92 GLY A N 1
ATOM 709 C CA . GLY A 1 92 ? 72.093 82.088 -9.305 1.00 36.33 92 GLY A CA 1
ATOM 710 C C . GLY A 1 92 ? 72.566 83.225 -10.197 1.00 35.77 92 GLY A C 1
ATOM 711 O O . GLY A 1 92 ? 73.732 83.618 -10.131 1.00 37.03 92 GLY A O 1
ATOM 712 N N . LYS A 1 93 ? 71.686 83.765 -11.032 1.00 32.25 93 LYS A N 1
ATOM 713 C CA . LYS A 1 93 ? 72.095 84.859 -11.905 1.00 31.79 93 LYS A CA 1
ATOM 714 C C . LYS A 1 93 ? 72.015 86.223 -11.219 1.00 29.33 93 LYS A C 1
ATOM 715 O O . LYS A 1 93 ? 70.991 86.580 -10.640 1.00 29.14 93 LYS A O 1
ATOM 721 N N . PRO A 1 94 ? 73.110 86.992 -11.258 1.00 26.87 94 PRO A N 1
ATOM 722 C CA . PRO A 1 94 ? 73.102 88.314 -10.627 1.00 25.53 94 PRO A CA 1
ATOM 723 C C . PRO A 1 94 ? 72.565 89.376 -11.575 1.00 24.83 94 PRO A C 1
ATOM 724 O O . PRO A 1 94 ? 72.836 89.337 -12.772 1.00 26.89 94 PRO A O 1
ATOM 728 N N . VAL A 1 95 ? 71.766 90.302 -11.061 1.00 22.36 95 VAL A N 1
ATOM 729 C CA . VAL A 1 95 ? 71.263 91.383 -11.899 1.00 21.95 95 VAL A CA 1
ATOM 730 C C . VAL A 1 95 ? 71.447 92.680 -11.141 1.00 21.28 95 VAL A C 1
ATOM 731 O O . VAL A 1 95 ? 71.570 92.676 -9.914 1.00 20.91 95 VAL A O 1
ATOM 735 N N . ILE A 1 96 ? 71.483 93.783 -11.881 1.00 19.79 96 ILE A N 1
ATOM 736 C CA . ILE A 1 96 ? 71.662 95.107 -11.293 1.00 18.71 96 ILE A CA 1
ATOM 737 C C . ILE A 1 96 ? 70.521 96.068 -11.646 1.00 21.03 96 ILE A C 1
ATOM 738 O O . ILE A 1 96 ? 70.079 96.126 -12.797 1.00 21.86 96 ILE A O 1
ATOM 743 N N . LEU A 1 97 ? 70.035 96.798 -10.644 1.00 20.60 97 LEU A N 1
ATOM 744 C CA . LEU A 1 97 ? 68.991 97.798 -10.843 1.00 20.78 97 LEU A CA 1
ATOM 745 C C . LEU A 1 97 ? 69.663 99.120 -10.495 1.00 21.18 97 LEU A C 1
ATOM 746 O O . LEU A 1 97 ? 70.163 99.293 -9.391 1.00 22.43 97 LEU A O 1
ATOM 751 N N . TYR A 1 98 ? 69.704 100.047 -11.437 1.00 21.22 98 TYR A N 1
ATOM 752 C CA . TYR A 1 98 ? 70.343 101.327 -11.171 1.00 21.15 98 TYR A CA 1
ATOM 753 C C . TYR A 1 98 ? 69.470 102.464 -11.688 1.00 21.32 98 TYR A C 1
ATOM 754 O O . TYR A 1 98 ? 68.611 102.264 -12.556 1.00 21.18 98 TYR A O 1
ATOM 763 N N . THR A 1 99 ? 69.701 103.659 -11.157 1.00 19.60 99 THR A N 1
ATOM 764 C CA . THR A 1 99 ? 68.950 104.831 -11.576 1.00 18.82 99 THR A CA 1
ATOM 765 C C . THR A 1 99 ? 69.694 105.536 -12.715 1.00 20.19 99 THR A C 1
ATOM 766 O O . THR A 1 99 ? 70.894 105.791 -12.622 1.00 19.72 99 THR A O 1
ATOM 770 N N . GLY A 1 100 ? 68.979 105.827 -13.794 1.00 20.26 100 GLY A N 1
ATOM 771 C CA . GLY A 1 100 ? 69.576 106.522 -14.918 1.00 19.83 100 GLY A CA 1
ATOM 772 C C . GLY A 1 100 ? 68.877 107.864 -15.059 1.00 21.24 100 GLY A C 1
ATOM 773 O O . GLY A 1 100 ? 67.776 108.038 -14.540 1.00 21.60 100 GLY A O 1
ATOM 774 N N . ILE A 1 101 ? 69.513 108.815 -15.737 1.00 22.37 101 ILE A N 1
ATOM 775 C CA . ILE A 1 101 ? 68.931 110.139 -15.954 1.00 22.90 101 ILE A CA 1
ATOM 776 C C . ILE A 1 101 ? 68.518 110.193 -17.427 1.00 24.49 101 ILE A C 1
ATOM 777 O O . ILE A 1 101 ? 69.370 110.058 -18.307 1.00 23.90 101 ILE A O 1
ATOM 782 N N . ASP A 1 102 ? 67.224 110.379 -17.699 1.00 24.55 102 ASP A N 1
ATOM 783 C CA . ASP A 1 102 ? 66.747 110.418 -19.085 1.00 24.58 102 ASP A CA 1
ATOM 784 C C . ASP A 1 102 ? 66.952 111.784 -19.755 1.00 25.14 102 ASP A C 1
ATOM 785 O O . ASP A 1 102 ? 67.401 112.733 -19.109 1.00 25.96 102 ASP A O 1
ATOM 790 N N . PRO A 1 103 ? 66.636 111.904 -21.060 1.00 25.26 103 PRO A N 1
ATOM 791 C CA . PRO A 1 103 ? 66.809 113.176 -21.780 1.00 24.44 103 PRO A CA 1
ATOM 792 C C . PRO A 1 103 ? 66.287 114.423 -21.062 1.00 26.17 103 PRO A C 1
ATOM 793 O O . PRO A 1 103 ? 66.873 115.499 -21.179 1.00 26.71 103 PRO A O 1
ATOM 797 N N . LYS A 1 104 ? 65.198 114.278 -20.314 1.00 26.36 104 LYS A N 1
ATOM 798 C CA . LYS A 1 104 ? 64.619 115.410 -19.590 1.00 27.73 104 LYS A CA 1
ATOM 799 C C . LYS A 1 104 ? 65.115 115.502 -18.157 1.00 27.41 104 LYS A C 1
ATOM 800 O O . LYS A 1 104 ? 64.484 116.131 -17.314 1.00 27.66 104 LYS A O 1
ATOM 806 N N . ASN A 1 105 ? 66.244 114.856 -17.892 1.00 28.33 105 ASN A N 1
ATOM 807 C CA . ASN A 1 105 ? 66.857 114.851 -16.572 1.00 28.31 105 ASN A CA 1
ATOM 808 C C . ASN A 1 105 ? 66.008 114.202 -15.496 1.00 27.41 105 ASN A C 1
ATOM 809 O O . ASN A 1 105 ? 66.132 114.525 -14.315 1.00 26.97 105 ASN A O 1
ATOM 814 N N . GLN A 1 106 ? 65.155 113.272 -15.904 1.00 26.07 106 GLN A N 1
ATOM 815 C CA . GLN A 1 106 ? 64.308 112.564 -14.956 1.00 26.13 106 GLN A CA 1
ATOM 816 C C . GLN A 1 106 ? 65.009 111.284 -14.505 1.00 24.38 106 GLN A C 1
ATOM 817 O O . GLN A 1 106 ? 65.680 110.622 -15.295 1.00 25.55 106 GLN A O 1
ATOM 823 N N . GLN A 1 107 ? 64.861 110.950 -13.227 1.00 23.37 107 GLN A N 1
ATOM 824 C CA . GLN A 1 107 ? 65.474 109.750 -12.666 1.00 22.19 107 GLN A CA 1
ATOM 825 C C . GLN A 1 107 ? 64.584 108.540 -12.952 1.00 21.54 107 GLN A C 1
ATOM 826 O O . GLN A 1 107 ? 63.414 108.534 -12.583 1.00 23.14 107 GLN A O 1
ATOM 832 N N . VAL A 1 108 ? 65.131 107.536 -13.637 1.00 21.24 108 VAL A N 1
ATOM 833 C CA . VAL A 1 108 ? 64.389 106.317 -13.969 1.00 21.76 108 VAL A CA 1
ATOM 834 C C . VAL A 1 108 ? 65.181 105.092 -13.519 1.00 21.40 108 VAL A C 1
ATOM 835 O O . VAL A 1 108 ? 66.390 105.182 -13.313 1.00 22.98 108 VAL A O 1
ATOM 839 N N . GLN A 1 109 ? 64.501 103.956 -13.365 1.00 20.40 109 GLN A N 1
ATOM 840 C CA . GLN A 1 109 ? 65.150 102.731 -12.905 1.00 19.76 109 GLN A CA 1
ATOM 841 C C . GLN A 1 109 ? 65.361 101.705 -14.019 1.00 20.15 109 GLN A C 1
ATOM 842 O O . GLN A 1 109 ? 64.404 101.211 -14.623 1.00 20.27 109 GLN A O 1
ATOM 848 N N . ASN A 1 110 ? 66.627 101.376 -14.263 1.00 19.04 110 ASN A N 1
ATOM 849 C CA . ASN A 1 110 ? 67.011 100.440 -15.312 1.00 19.02 110 ASN A CA 1
ATOM 850 C C . ASN A 1 110 ? 67.651 99.164 -14.806 1.00 20.27 110 ASN A C 1
ATOM 851 O O . ASN A 1 110 ? 68.280 99.146 -13.747 1.00 21.97 110 ASN A O 1
ATOM 856 N N . ILE A 1 111 ? 67.506 98.097 -15.583 1.00 19.67 111 ILE A N 1
ATOM 857 C CA . ILE A 1 111 ? 68.097 96.823 -15.224 1.00 19.58 111 ILE A CA 1
ATOM 858 C C . ILE A 1 111 ? 69.306 96.522 -16.093 1.00 21.17 111 ILE A C 1
ATOM 859 O O . ILE A 1 111 ? 69.373 96.904 -17.258 1.00 21.13 111 ILE A O 1
ATOM 864 N N . ALA A 1 112 ? 70.270 95.830 -15.514 1.00 23.43 112 ALA A N 1
ATOM 865 C CA . ALA A 1 112 ? 71.454 95.457 -16.258 1.00 23.76 112 ALA A CA 1
ATOM 866 C C . ALA A 1 112 ? 71.795 94.034 -15.827 1.00 24.75 112 ALA A C 1
ATOM 867 O O . ALA A 1 112 ? 71.527 93.641 -14.685 1.00 25.08 112 ALA A O 1
ATOM 869 N N . GLU A 1 113 ? 72.349 93.255 -16.753 1.00 25.69 113 GLU A N 1
ATOM 870 C CA . GLU A 1 113 ? 72.763 91.884 -16.460 1.00 27.76 113 GLU A CA 1
ATOM 871 C C . GLU A 1 113 ? 74.103 91.565 -17.126 1.00 26.17 113 GLU A C 1
ATOM 872 O O . GLU A 1 113 ? 74.538 92.259 -18.036 1.00 25.14 113 GLU A O 1
ATOM 878 N N . PRO A 1 114 ? 74.782 90.516 -16.654 1.00 26.14 114 PRO A N 1
ATOM 879 C CA . PRO A 1 114 ? 76.072 90.130 -17.228 1.00 28.03 114 PRO A CA 1
ATOM 880 C C . PRO A 1 114 ? 75.915 89.619 -18.661 1.00 29.15 114 PRO A C 1
ATOM 881 O O . PRO A 1 114 ? 74.894 89.020 -18.997 1.00 29.77 114 PRO A O 1
ATOM 885 N N . LYS A 1 115 ? 76.918 89.859 -19.504 1.00 30.34 115 LYS A N 1
ATOM 886 C CA . LYS A 1 115 ? 76.878 89.369 -20.880 1.00 31.88 115 LYS A CA 1
ATOM 887 C C . LYS A 1 115 ? 77.434 87.938 -20.901 1.00 33.20 115 LYS A C 1
ATOM 888 O O . LYS A 1 115 ? 77.035 87.126 -21.732 1.00 34.07 115 LYS A O 1
ATOM 894 N N . ASN A 1 116 ? 78.343 87.634 -19.976 1.00 34.21 116 ASN A N 1
ATOM 895 C CA . ASN A 1 116 ? 78.943 86.300 -19.878 1.00 36.41 116 ASN A CA 1
ATOM 896 C C . ASN A 1 116 ? 78.873 85.862 -18.408 1.00 33.99 116 ASN A C 1
ATOM 897 O O . ASN A 1 116 ? 79.667 86.302 -17.585 1.00 32.35 116 ASN A O 1
ATOM 902 N N . LEU A 1 117 ? 77.915 85.001 -18.078 1.00 32.78 117 LEU A N 1
ATOM 903 C CA . LEU A 1 117 ? 77.767 84.524 -16.704 1.00 31.40 117 LEU A CA 1
ATOM 904 C C . LEU A 1 117 ? 78.897 83.571 -16.315 1.00 31.75 117 LEU A C 1
ATOM 905 O O . LEU A 1 117 ? 79.054 83.227 -15.142 1.00 31.77 117 LEU A O 1
ATOM 910 N N . SER A 1 118 ? 79.673 83.141 -17.306 1.00 31.21 118 SER A N 1
ATOM 911 C CA . SER A 1 118 ? 80.800 82.244 -17.070 1.00 32.10 118 SER A CA 1
ATOM 912 C C . SER A 1 118 ? 82.023 83.054 -16.657 1.00 32.75 118 SER A C 1
ATOM 913 O O . SER A 1 118 ? 83.062 82.500 -16.310 1.00 34.23 118 SER A O 1
ATOM 916 N N . ASP A 1 119 ? 81.912 84.372 -16.714 1.00 33.66 119 ASP A N 1
ATOM 917 C CA . ASP A 1 119 ? 83.028 85.216 -16.321 1.00 33.33 119 ASP A CA 1
ATOM 918 C C . ASP A 1 119 ? 82.829 85.603 -14.858 1.00 34.11 119 ASP A C 1
ATOM 919 O O . ASP A 1 119 ? 81.959 86.411 -14.536 1.00 35.22 119 ASP A O 1
ATOM 924 N N . PRO A 1 120 ? 83.627 85.011 -13.949 1.00 34.76 120 PRO A N 1
ATOM 925 C CA . PRO A 1 120 ? 83.543 85.284 -12.508 1.00 33.81 120 PRO A CA 1
ATOM 926 C C . PRO A 1 120 ? 83.821 86.741 -12.141 1.00 32.78 120 PRO A C 1
ATOM 927 O O . PRO A 1 120 ? 83.517 87.179 -11.026 1.00 33.23 120 PRO A O 1
ATOM 931 N N . TYR A 1 121 ? 84.386 87.488 -13.084 1.00 30.58 121 TYR A N 1
ATOM 932 C CA . TYR A 1 121 ? 84.692 88.889 -12.852 1.00 31.16 121 TYR A CA 1
ATOM 933 C C . TYR A 1 121 ? 83.638 89.808 -13.461 1.00 28.96 121 TYR A C 1
ATOM 934 O O . TYR A 1 121 ? 83.746 91.034 -13.375 1.00 27.05 121 TYR A O 1
ATOM 943 N N . LEU A 1 122 ? 82.613 89.202 -14.059 1.00 26.83 122 LEU A N 1
ATOM 944 C CA . LEU A 1 122 ? 81.510 89.950 -14.656 1.00 28.28 122 LEU A CA 1
ATOM 945 C C . LEU A 1 122 ? 81.996 91.305 -15.184 1.00 29.17 122 LEU A C 1
ATOM 946 O O . LEU A 1 122 ? 81.548 92.366 -14.736 1.00 28.22 122 LEU A O 1
ATOM 951 N N . ARG A 1 123 ? 82.927 91.265 -16.127 1.00 28.84 123 ARG A N 1
ATOM 952 C CA . ARG A 1 123 ? 83.480 92.489 -16.681 1.00 29.52 123 ARG A CA 1
ATOM 953 C C . ARG A 1 123 ? 82.528 93.249 -17.595 1.00 28.42 123 ARG A C 1
ATOM 954 O O . ARG A 1 123 ? 82.512 94.479 -17.576 1.00 28.75 123 ARG A O 1
ATOM 962 N N . GLU A 1 124 ? 81.732 92.533 -18.385 1.00 26.43 124 GLU A N 1
ATOM 963 C CA . GLU A 1 124 ? 80.794 93.189 -19.301 1.00 27.38 124 GLU A CA 1
ATOM 964 C C . GLU A 1 124 ? 79.339 92.998 -18.943 1.00 24.22 124 GLU A C 1
ATOM 965 O O . GLU A 1 124 ? 78.891 91.887 -18.677 1.00 24.33 124 GLU A O 1
ATOM 971 N N . TRP A 1 125 ? 78.599 94.097 -18.961 1.00 22.63 125 TRP A N 1
ATOM 972 C CA . TRP A 1 125 ? 77.183 94.067 -18.639 1.00 21.54 125 TRP A CA 1
ATOM 973 C C . TRP A 1 125 ? 76.352 94.640 -19.784 1.00 23.52 125 TRP A C 1
ATOM 974 O O . TRP A 1 125 ? 76.780 95.568 -20.472 1.00 25.15 125 TRP A O 1
ATOM 985 N N . LYS A 1 126 ? 75.172 94.071 -19.994 1.00 23.59 126 LYS A N 1
ATOM 986 C CA . LYS A 1 126 ? 74.273 94.540 -21.037 1.00 24.35 126 LYS A CA 1
ATOM 987 C C . LYS A 1 126 ? 73.024 95.115 -20.359 1.00 23.92 126 LYS A C 1
ATOM 988 O O . LYS A 1 126 ? 72.643 94.678 -19.271 1.00 20.90 126 LYS A O 1
ATOM 994 N N . LYS A 1 127 ? 72.411 96.096 -21.016 1.00 23.26 127 LYS A N 1
ATOM 995 C CA . LYS A 1 127 ? 71.235 96.792 -20.514 1.00 24.10 127 LYS A CA 1
ATOM 996 C C . LYS A 1 127 ? 69.990 96.529 -21.364 1.00 25.81 127 LYS A C 1
ATOM 997 O O . LYS A 1 127 ? 69.947 96.854 -22.550 1.00 27.24 127 LYS A O 1
ATOM 1003 N N . SER A 1 128 ? 68.970 95.956 -20.735 1.00 26.11 128 SER A N 1
ATOM 1004 C CA . SER A 1 128 ? 67.729 95.614 -21.410 1.00 25.64 128 SER A CA 1
ATOM 1005 C C . SER A 1 128 ? 67.111 96.717 -22.252 1.00 26.04 128 SER A C 1
ATOM 1006 O O . SER A 1 128 ? 67.028 97.873 -21.833 1.00 24.20 128 SER A O 1
ATOM 1009 N N . PRO A 1 129 ? 66.657 96.367 -23.465 1.00 27.37 129 PRO A N 1
ATOM 1010 C CA . PRO A 1 129 ? 66.038 97.357 -24.350 1.00 27.68 129 PRO A CA 1
ATOM 1011 C C . PRO A 1 129 ? 64.653 97.724 -23.825 1.00 28.58 129 PRO A C 1
ATOM 1012 O O . PRO A 1 129 ? 63.984 98.596 -24.372 1.00 29.86 129 PRO A O 1
ATOM 1016 N N . LEU A 1 130 ? 64.239 97.053 -22.751 1.00 28.39 130 LEU A N 1
ATOM 1017 C CA . LEU A 1 130 ? 62.941 97.311 -22.140 1.00 29.45 130 LEU A CA 1
ATOM 1018 C C . LEU A 1 130 ? 63.039 98.440 -21.115 1.00 30.11 130 LEU A C 1
ATOM 1019 O O . LEU A 1 130 ? 62.024 98.883 -20.566 1.00 30.59 130 LEU A O 1
ATOM 1024 N N . ASN A 1 131 ? 64.258 98.901 -20.852 1.00 27.36 131 ASN A N 1
ATOM 1025 C CA . ASN A 1 131 ? 64.452 99.972 -19.888 1.00 25.74 131 ASN A CA 1
ATOM 1026 C C . ASN A 1 131 ? 63.816 101.273 -20.338 1.00 24.63 131 ASN A C 1
ATOM 1027 O O . ASN A 1 131 ? 63.750 101.566 -21.528 1.00 25.79 131 ASN A O 1
ATOM 1032 N N . PRO A 1 132 ? 63.347 102.082 -19.382 1.00 23.38 132 PRO A N 1
ATOM 1033 C CA . PRO A 1 132 ? 63.410 101.780 -17.950 1.00 23.14 132 PRO A CA 1
ATOM 1034 C C . PRO A 1 132 ? 62.261 100.885 -17.495 1.00 24.93 132 PRO A C 1
ATOM 1035 O O . PRO A 1 132 ? 61.191 100.887 -18.104 1.00 24.93 132 PRO A O 1
ATOM 1039 N N . LEU A 1 133 ? 62.495 100.125 -16.426 1.00 23.52 133 LEU A N 1
ATOM 1040 C CA . LEU A 1 133 ? 61.493 99.219 -15.867 1.00 23.83 133 LEU A CA 1
ATOM 1041 C C . LEU A 1 133 ? 60.518 99.967 -14.958 1.00 25.23 133 LEU A C 1
ATOM 1042 O O . LEU A 1 133 ? 59.365 99.570 -14.810 1.00 25.31 133 LEU A O 1
ATOM 1047 N N . MET A 1 134 ? 61.001 101.044 -14.348 1.00 24.45 134 MET A N 1
ATOM 1048 C CA . MET A 1 134 ? 60.202 101.865 -13.449 1.00 25.65 134 MET A CA 1
ATOM 1049 C C . MET A 1 134 ? 60.594 103.314 -13.702 1.00 26.27 134 MET A C 1
ATOM 1050 O O . MET A 1 134 ? 61.777 103.651 -13.695 1.00 25.63 134 MET A O 1
ATOM 1055 N N . ALA A 1 135 ? 59.601 104.167 -13.926 1.00 25.94 135 ALA A N 1
ATOM 1056 C CA . ALA A 1 135 ? 59.876 105.566 -14.214 1.00 26.19 135 ALA A CA 1
ATOM 1057 C C . ALA A 1 135 ? 58.789 106.483 -13.689 1.00 25.94 135 ALA A C 1
ATOM 1058 O O . ALA A 1 135 ? 57.646 106.067 -13.505 1.00 24.52 135 ALA A O 1
ATOM 1060 N N . PRO A 1 136 ? 59.129 107.755 -13.441 1.00 26.63 136 PRO A N 1
ATOM 1061 C CA . PRO A 1 136 ? 58.167 108.736 -12.934 1.00 27.28 136 PRO A CA 1
ATOM 1062 C C . PRO A 1 136 ? 57.261 109.188 -14.070 1.00 27.68 136 PRO A C 1
ATOM 1063 O O . PRO A 1 136 ? 57.749 109.486 -15.159 1.00 28.22 136 PRO A O 1
ATOM 1067 N N . ASP A 1 137 ? 55.954 109.238 -13.821 1.00 25.89 137 ASP A N 1
ATOM 1068 C CA . ASP A 1 137 ? 55.002 109.688 -14.838 1.00 26.24 137 ASP A CA 1
ATOM 1069 C C . ASP A 1 137 ? 53.731 110.305 -14.235 1.00 23.52 137 ASP A C 1
ATOM 1070 O O . ASP A 1 137 ? 53.568 110.331 -13.017 1.00 23.23 137 ASP A O 1
ATOM 1075 N 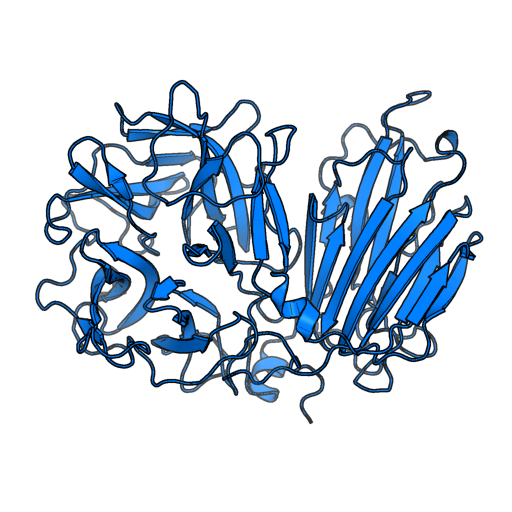N . ALA A 1 138 ? 52.835 110.806 -15.084 1.00 22.46 138 ALA A N 1
ATOM 1076 C CA . ALA A 1 138 ? 51.606 111.436 -14.598 1.00 22.21 138 ALA A CA 1
ATOM 1077 C C . ALA A 1 138 ? 50.667 110.441 -13.933 1.00 22.27 138 ALA A C 1
ATOM 1078 O O . ALA A 1 138 ? 49.795 110.815 -13.148 1.00 23.59 138 ALA A O 1
ATOM 1080 N N . VAL A 1 139 ? 50.857 109.169 -14.245 1.00 25.44 139 VAL A N 1
ATOM 1081 C CA . VAL A 1 139 ? 50.035 108.120 -13.679 1.00 23.53 139 VAL A CA 1
ATOM 1082 C C . VAL A 1 139 ? 50.371 107.849 -12.221 1.00 25.44 139 VAL A C 1
ATOM 1083 O O . VAL A 1 139 ? 49.469 107.763 -11.379 1.00 24.68 139 VAL A O 1
ATOM 1087 N N . ASN A 1 140 ? 51.658 107.707 -11.916 1.00 23.05 140 ASN A N 1
ATOM 1088 C CA . ASN A 1 140 ? 52.056 107.439 -10.541 1.00 22.89 140 ASN A CA 1
ATOM 1089 C C . ASN A 1 140 ? 52.338 108.688 -9.725 1.00 22.48 140 ASN A C 1
ATOM 1090 O O . ASN A 1 140 ? 52.467 108.623 -8.509 1.00 24.53 140 ASN A O 1
ATOM 1095 N N . GLY A 1 141 ? 52.426 109.832 -10.386 1.00 23.62 141 GLY A N 1
ATOM 1096 C CA . GLY A 1 141 ? 52.694 111.062 -9.662 1.00 25.48 141 GLY A CA 1
ATOM 1097 C C . GLY A 1 141 ? 54.013 111.130 -8.898 1.00 24.93 141 GLY A C 1
ATOM 1098 O O . GLY A 1 141 ? 54.175 111.992 -8.047 1.00 26.04 141 GLY A O 1
ATOM 1099 N N . ILE A 1 142 ? 54.955 110.239 -9.182 1.00 24.04 142 ILE A N 1
ATOM 1100 C CA . ILE A 1 142 ? 56.240 110.260 -8.486 1.00 25.43 142 ILE A CA 1
ATOM 1101 C C . ILE A 1 142 ? 57.075 111.489 -8.883 1.00 24.49 142 ILE A C 1
ATOM 1102 O O . ILE A 1 142 ? 57.018 111.926 -10.024 1.00 25.84 142 ILE A O 1
ATOM 1107 N N . ASN A 1 143 ? 57.836 112.048 -7.940 1.00 25.05 143 ASN A N 1
ATOM 1108 C CA . ASN A 1 143 ? 58.691 113.213 -8.210 1.00 24.16 143 ASN A CA 1
ATOM 1109 C C . ASN A 1 143 ? 59.852 112.760 -9.096 1.00 24.17 143 ASN A C 1
ATOM 1110 O O . ASN A 1 143 ? 60.707 111.999 -8.654 1.00 24.52 143 ASN A O 1
ATOM 1115 N N . ALA A 1 144 ? 59.889 113.243 -10.334 1.00 23.69 144 ALA A N 1
ATOM 1116 C CA . ALA A 1 144 ? 60.920 112.863 -11.302 1.00 22.72 144 ALA A CA 1
ATOM 1117 C C . ALA A 1 144 ? 62.334 113.244 -10.890 1.00 23.07 144 ALA A C 1
ATOM 1118 O O . ALA A 1 144 ? 63.311 112.716 -11.424 1.00 22.71 144 ALA A O 1
ATOM 1120 N N . SER A 1 145 ? 62.429 114.169 -9.941 1.00 22.70 145 SER A N 1
ATOM 1121 C CA . SER A 1 145 ? 63.708 114.675 -9.443 1.00 23.24 145 SER A CA 1
ATOM 1122 C C . SER A 1 145 ? 64.119 114.052 -8.125 1.00 22.91 145 SER A C 1
ATOM 1123 O O . SER A 1 145 ? 65.205 114.328 -7.610 1.00 25.29 145 SER A O 1
ATOM 1126 N N . SER A 1 146 ? 63.243 113.225 -7.574 1.00 23.56 146 SER A N 1
ATOM 1127 C CA . SER A 1 146 ? 63.500 112.580 -6.301 1.00 21.04 146 SER A CA 1
ATOM 1128 C C . SER A 1 146 ? 62.952 111.166 -6.319 1.00 21.18 146 SER A C 1
ATOM 1129 O O . SER A 1 146 ? 61.991 110.841 -5.623 1.00 21.09 146 SER A O 1
ATOM 1132 N N . PHE A 1 147 ? 63.599 110.328 -7.117 1.00 20.89 147 PHE A N 1
ATOM 1133 C CA . PHE A 1 147 ? 63.210 108.938 -7.278 1.00 20.99 147 PHE A CA 1
ATOM 1134 C C . PHE A 1 147 ? 64.459 108.181 -7.711 1.00 19.34 147 PHE A C 1
ATOM 1135 O O . PHE A 1 147 ? 64.699 108.019 -8.900 1.00 19.01 147 PHE A O 1
ATOM 1143 N N . ARG A 1 148 ? 65.251 107.718 -6.747 1.00 19.18 148 ARG A N 1
ATOM 1144 C CA . ARG A 1 148 ? 66.487 107.025 -7.086 1.00 20.48 148 ARG A CA 1
ATOM 1145 C C . ARG A 1 148 ? 67.027 106.030 -6.049 1.00 20.36 148 ARG A C 1
ATOM 1146 O O . ARG A 1 148 ? 66.512 105.909 -4.928 1.00 19.86 148 ARG A O 1
ATOM 1154 N N . ASP A 1 149 ? 68.085 105.333 -6.459 1.00 19.06 149 ASP A N 1
ATOM 1155 C CA . ASP A 1 149 ? 68.807 104.359 -5.646 1.00 19.86 149 ASP A CA 1
ATOM 1156 C C . ASP A 1 149 ? 68.061 103.065 -5.300 1.00 21.30 149 ASP A C 1
ATOM 1157 O O . ASP A 1 149 ? 67.789 102.772 -4.130 1.00 21.92 149 ASP A O 1
ATOM 1162 N N . PRO A 1 150 ? 67.725 102.264 -6.322 1.00 20.86 150 PRO A N 1
ATOM 1163 C CA . PRO A 1 150 ? 67.016 101.007 -6.055 1.00 20.57 150 PRO A CA 1
ATOM 1164 C C . PRO A 1 150 ? 67.859 100.084 -5.181 1.00 22.01 150 PRO A C 1
ATOM 1165 O O . PRO A 1 150 ? 69.079 99.988 -5.351 1.00 22.25 150 PRO A O 1
ATOM 1169 N N . THR A 1 151 ? 67.208 99.405 -4.246 1.00 20.53 151 THR A N 1
ATOM 1170 C CA . THR A 1 151 ? 67.912 98.497 -3.354 1.00 20.61 151 THR A CA 1
ATOM 1171 C C . THR A 1 151 ? 67.984 97.108 -3.971 1.00 21.03 151 THR A C 1
ATOM 1172 O O . THR A 1 151 ? 67.553 96.881 -5.099 1.00 18.80 151 THR A O 1
ATOM 1176 N N . THR A 1 152 ? 68.553 96.180 -3.217 1.00 21.66 152 THR A N 1
ATOM 1177 C CA . THR A 1 152 ? 68.603 94.799 -3.652 1.00 19.75 152 THR A CA 1
ATOM 1178 C C . THR A 1 152 ? 67.143 94.399 -3.451 1.00 19.01 152 THR A C 1
ATOM 1179 O O . THR A 1 152 ? 66.481 94.927 -2.552 1.00 15.70 152 THR A O 1
ATOM 1183 N N . ALA A 1 153 ? 66.637 93.497 -4.286 1.00 17.77 153 ALA A N 1
ATOM 1184 C CA . ALA A 1 153 ? 65.251 93.054 -4.178 1.00 17.99 153 ALA A CA 1
ATOM 1185 C C . ALA A 1 153 ? 65.165 91.804 -3.308 1.00 20.16 153 ALA A C 1
ATOM 1186 O O . ALA A 1 153 ? 66.170 91.132 -3.068 1.00 19.48 153 ALA A O 1
ATOM 1188 N N . TRP A 1 154 ? 63.964 91.508 -2.823 1.00 20.61 154 TRP A N 1
ATOM 1189 C CA . TRP A 1 154 ? 63.742 90.327 -2.003 1.00 22.01 154 TRP A CA 1
ATOM 1190 C C . TRP A 1 154 ? 62.456 89.643 -2.458 1.00 24.67 154 TRP A C 1
ATOM 1191 O O . TRP A 1 154 ? 61.501 90.300 -2.879 1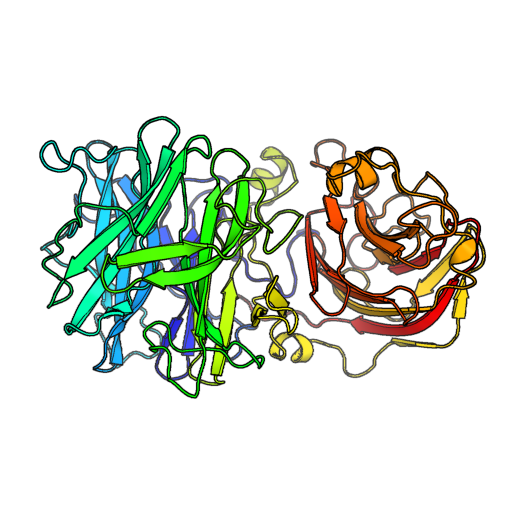.00 24.69 154 TRP A O 1
ATOM 1202 N N . LEU A 1 155 ? 62.441 88.319 -2.387 1.00 26.31 155 LEU A N 1
ATOM 1203 C CA . LEU A 1 155 ? 61.296 87.543 -2.832 1.00 28.85 155 LEU A CA 1
ATOM 1204 C C . LEU A 1 155 ? 60.230 87.381 -1.749 1.00 30.26 155 LEU A C 1
ATOM 1205 O O . LEU A 1 155 ? 60.533 87.035 -0.610 1.00 32.35 155 LEU A O 1
ATOM 1210 N N . GLY A 1 156 ? 58.979 87.639 -2.113 1.00 32.58 156 GLY A N 1
ATOM 1211 C CA . GLY A 1 156 ? 57.893 87.527 -1.156 1.00 33.22 156 GLY A CA 1
ATOM 1212 C C . GLY A 1 156 ? 57.294 86.136 -1.117 1.00 35.86 156 GLY A C 1
ATOM 1213 O O . GLY A 1 156 ? 57.570 85.303 -1.978 1.00 36.04 156 GLY A O 1
ATOM 1214 N N . GLN A 1 157 ? 56.468 85.886 -0.108 1.00 38.44 157 GLN A N 1
ATOM 1215 C CA . GLN A 1 157 ? 55.819 84.593 0.052 1.00 40.62 157 GLN A CA 1
ATOM 1216 C C . GLN A 1 157 ? 54.958 84.247 -1.165 1.00 39.77 157 GLN A C 1
ATOM 1217 O O . GLN A 1 157 ? 54.824 83.078 -1.537 1.00 39.57 157 GLN A O 1
ATOM 1223 N N . ASP A 1 158 ? 54.383 85.273 -1.785 1.00 38.04 158 ASP A N 1
ATOM 1224 C CA . ASP A 1 158 ? 53.537 85.086 -2.956 1.00 36.08 158 ASP A CA 1
ATOM 1225 C C . ASP A 1 158 ? 54.382 84.946 -4.225 1.00 36.16 158 ASP A C 1
ATOM 1226 O O . ASP A 1 158 ? 53.870 85.055 -5.339 1.00 35.88 158 ASP A O 1
ATOM 1231 N N . LYS A 1 159 ? 55.677 84.695 -4.042 1.00 36.18 159 LYS A N 1
ATOM 1232 C CA . LYS A 1 159 ? 56.616 84.529 -5.150 1.00 37.11 159 LYS A CA 1
ATOM 1233 C C . LYS A 1 159 ? 56.784 85.798 -5.992 1.00 36.13 159 LYS A C 1
ATOM 1234 O O . LYS A 1 159 ? 57.243 85.745 -7.132 1.00 35.55 159 LYS A O 1
ATOM 1240 N N . LYS A 1 160 ? 56.413 86.942 -5.432 1.00 33.75 160 LYS A N 1
ATOM 1241 C CA . LYS A 1 160 ? 56.566 88.193 -6.153 1.00 34.23 160 LYS A CA 1
ATOM 1242 C C . LYS A 1 160 ? 57.700 88.999 -5.537 1.00 32.42 160 LYS A C 1
ATOM 1243 O O . LYS A 1 160 ? 57.800 89.131 -4.313 1.00 32.44 160 LYS A O 1
ATOM 1249 N N . TRP A 1 161 ? 58.566 89.525 -6.394 1.00 30.20 161 TRP A N 1
ATOM 1250 C CA . TRP A 1 161 ? 59.695 90.322 -5.938 1.00 27.99 161 TRP A CA 1
ATOM 1251 C C . TRP A 1 161 ? 59.263 91.698 -5.451 1.00 27.45 161 TRP A C 1
ATOM 1252 O O . TRP A 1 161 ? 58.281 92.260 -5.930 1.00 27.30 161 TRP A O 1
ATOM 1263 N N . ARG A 1 162 ? 60.011 92.222 -4.485 1.00 25.78 162 ARG A N 1
ATOM 1264 C CA . ARG A 1 162 ? 59.786 93.552 -3.921 1.00 24.70 162 ARG A CA 1
ATOM 1265 C C . ARG A 1 162 ? 61.091 94.320 -4.055 1.00 23.28 162 ARG A C 1
ATOM 1266 O O . ARG A 1 162 ? 62.174 93.738 -4.000 1.00 21.89 162 ARG A O 1
ATOM 1274 N N . VAL A 1 163 ? 60.984 95.627 -4.236 1.00 22.52 163 VAL A N 1
ATOM 1275 C CA . VAL A 1 163 ? 62.159 96.485 -4.293 1.00 21.40 163 VAL A CA 1
ATOM 1276 C C . VAL A 1 163 ? 61.677 97.870 -3.911 1.00 21.96 163 VAL A C 1
ATOM 1277 O O . VAL A 1 163 ? 60.519 98.217 -4.147 1.00 21.56 163 VAL A O 1
ATOM 1281 N N . ILE A 1 164 ? 62.540 98.652 -3.283 1.00 21.03 164 ILE A N 1
ATOM 1282 C CA . ILE A 1 164 ? 62.150 99.998 -2.918 1.00 19.97 164 ILE A CA 1
ATOM 1283 C C . ILE A 1 164 ? 63.127 100.987 -3.524 1.00 21.63 164 ILE A C 1
ATOM 1284 O O . ILE A 1 164 ? 64.298 100.658 -3.752 1.00 20.14 164 ILE A O 1
ATOM 1289 N N . ILE A 1 165 ? 62.624 102.190 -3.799 1.00 20.53 165 ILE A N 1
ATOM 1290 C CA . ILE A 1 165 ? 63.416 103.273 -4.367 1.00 20.92 165 ILE A CA 1
ATOM 1291 C C . ILE A 1 165 ? 63.234 104.493 -3.467 1.00 22.64 165 ILE A C 1
ATOM 1292 O O . ILE A 1 165 ? 62.126 104.767 -2.995 1.00 22.28 165 ILE A O 1
ATOM 1297 N N . GLY A 1 166 ? 64.318 105.222 -3.227 1.00 21.59 166 GLY A N 1
ATOM 1298 C CA . GLY A 1 166 ? 64.222 106.397 -2.385 1.00 22.06 166 GLY A CA 1
ATOM 1299 C C . GLY A 1 166 ? 63.469 107.509 -3.082 1.00 23.27 166 GLY A C 1
ATOM 1300 O O . GLY A 1 166 ? 63.671 107.758 -4.265 1.00 25.44 166 GLY A O 1
ATOM 1301 N N . SER A 1 167 ? 62.586 108.186 -2.368 1.00 24.04 167 SER A N 1
ATOM 1302 C CA . SER A 1 167 ? 61.852 109.277 -2.993 1.00 25.94 167 SER A CA 1
ATOM 1303 C C . SER A 1 167 ? 61.332 110.222 -1.928 1.00 26.87 167 SER A C 1
ATOM 1304 O O . SER A 1 167 ? 61.778 110.177 -0.780 1.00 26.59 167 SER A O 1
ATOM 1307 N N . LYS A 1 168 ? 60.396 111.079 -2.326 1.00 27.33 168 LYS A N 1
ATOM 1308 C CA . LYS A 1 168 ? 59.766 112.028 -1.421 1.00 27.70 168 LYS A CA 1
ATOM 1309 C C . LYS A 1 168 ? 58.654 112.808 -2.101 1.00 28.41 168 LYS A C 1
ATOM 1310 O O . LYS A 1 168 ? 58.614 112.940 -3.323 1.00 29.05 168 LYS A O 1
ATOM 1316 N N . ILE A 1 169 ? 57.744 113.315 -1.286 1.00 28.92 169 ILE A N 1
ATOM 1317 C CA . ILE A 1 169 ? 56.659 114.153 -1.762 1.00 31.22 169 ILE A CA 1
ATOM 1318 C C . ILE A 1 169 ? 56.710 115.330 -0.804 1.00 31.67 169 ILE A C 1
ATOM 1319 O O . ILE A 1 169 ? 56.361 115.212 0.372 1.00 31.43 169 ILE A O 1
ATOM 1324 N N . HIS A 1 170 ? 57.184 116.461 -1.310 1.00 32.71 170 HIS A N 1
ATOM 1325 C CA . HIS A 1 170 ? 57.323 117.655 -0.498 1.00 34.43 170 HIS A CA 1
ATOM 1326 C C . HIS A 1 170 ? 58.378 117.383 0.573 1.00 34.06 170 HIS A C 1
ATOM 1327 O O . HIS A 1 170 ? 59.551 117.198 0.258 1.00 34.35 170 HIS A O 1
ATOM 1334 N N . ARG A 1 171 ? 57.961 117.353 1.835 1.00 33.36 171 ARG A N 1
ATOM 1335 C CA . ARG A 1 171 ? 58.885 117.107 2.936 1.00 33.15 171 ARG A CA 1
ATOM 1336 C C . ARG A 1 171 ? 58.792 115.678 3.485 1.00 32.03 171 ARG A C 1
ATOM 1337 O O . ARG A 1 171 ? 59.484 115.327 4.437 1.00 29.32 171 ARG A O 1
ATOM 1345 N N . ARG A 1 172 ? 57.939 114.853 2.889 1.00 31.10 172 ARG A N 1
ATOM 1346 C CA . ARG A 1 172 ? 57.791 113.481 3.354 1.00 31.72 172 ARG A CA 1
ATOM 1347 C C . ARG A 1 172 ? 58.707 112.474 2.664 1.00 30.42 172 ARG A C 1
ATOM 1348 O O . ARG A 1 172 ? 58.593 112.237 1.461 1.00 30.61 172 ARG A O 1
ATOM 1356 N N . GLY A 1 173 ? 59.608 111.879 3.439 1.00 28.87 173 GLY A N 1
ATOM 1357 C CA . GLY A 1 173 ? 60.514 110.882 2.898 1.00 28.90 173 GLY A CA 1
ATOM 1358 C C . GLY A 1 173 ? 59.719 109.631 2.576 1.00 28.28 173 GLY A C 1
ATOM 1359 O O . GLY A 1 173 ? 58.812 109.254 3.323 1.00 27.63 173 GLY A O 1
ATOM 1360 N N . LEU A 1 174 ? 60.067 108.974 1.473 1.00 27.89 174 LEU A N 1
ATOM 1361 C CA . LEU A 1 174 ? 59.343 107.784 1.037 1.00 26.72 174 LEU A CA 1
ATOM 1362 C C . LEU A 1 174 ? 60.226 106.637 0.580 1.00 25.78 174 LEU A C 1
ATOM 1363 O O . LEU A 1 174 ? 61.280 106.847 -0.012 1.00 26.14 174 LEU A O 1
ATOM 1368 N N . ALA A 1 175 ? 59.774 105.421 0.857 1.00 24.54 175 ALA A N 1
ATOM 1369 C CA . ALA A 1 175 ? 60.453 104.207 0.416 1.00 23.04 175 ALA A CA 1
ATOM 1370 C C . ALA A 1 175 ? 59.403 103.613 -0.532 1.00 22.86 175 ALA A C 1
ATOM 1371 O O . ALA A 1 175 ? 58.568 102.807 -0.110 1.00 21.57 175 ALA A O 1
ATOM 1373 N N . ILE A 1 176 ? 59.423 104.045 -1.794 1.00 21.76 176 ILE A N 1
ATOM 1374 C CA . ILE A 1 176 ? 58.462 103.574 -2.799 1.00 22.57 176 ILE A CA 1
ATOM 1375 C C . ILE A 1 176 ? 58.722 102.119 -3.170 1.00 23.43 176 ILE A C 1
ATOM 1376 O O . ILE A 1 176 ? 59.810 101.762 -3.627 1.00 23.36 176 ILE A O 1
ATOM 1381 N N . THR A 1 177 ? 57.705 101.287 -2.977 1.00 22.80 177 THR A N 1
ATOM 1382 C CA . THR A 1 177 ? 57.807 99.861 -3.259 1.00 22.30 177 THR A CA 1
ATOM 1383 C C . THR A 1 177 ? 57.241 99.465 -4.613 1.00 21.03 177 THR A C 1
ATOM 1384 O O . THR A 1 177 ? 56.222 99.993 -5.046 1.00 21.24 177 THR A O 1
ATOM 1388 N N . TYR A 1 178 ? 57.921 98.538 -5.278 1.00 20.81 178 TYR A N 1
ATOM 1389 C CA . TYR A 1 178 ? 57.467 97.995 -6.558 1.00 21.34 178 TYR A CA 1
ATOM 1390 C C . TYR A 1 178 ? 57.512 96.482 -6.424 1.00 21.49 178 TYR A C 1
ATOM 1391 O O . TYR A 1 178 ? 58.308 95.946 -5.647 1.00 21.63 178 TYR A O 1
ATOM 1400 N N . THR A 1 179 ? 56.650 95.795 -7.166 1.00 21.83 179 THR A N 1
ATOM 1401 C CA . THR A 1 179 ? 56.616 94.335 -7.132 1.00 20.89 179 THR A CA 1
ATOM 1402 C C . THR A 1 179 ? 56.608 93.778 -8.539 1.00 22.20 179 THR A C 1
ATOM 1403 O O . THR A 1 179 ? 56.197 94.458 -9.480 1.00 24.12 179 THR A O 1
ATOM 1407 N N . SER A 1 180 ? 57.061 92.536 -8.676 1.00 23.30 180 SER A N 1
ATOM 1408 C CA . SER A 1 180 ? 57.138 91.880 -9.980 1.00 24.52 180 SER A CA 1
ATOM 1409 C C . SER A 1 180 ? 57.281 90.359 -9.886 1.00 25.26 180 SER A C 1
ATOM 1410 O O . SER A 1 180 ? 57.931 89.838 -8.979 1.00 24.81 180 SER A O 1
ATOM 1413 N N . LYS A 1 181 ? 56.695 89.651 -10.845 1.00 27.45 181 LYS A N 1
ATOM 1414 C CA . LYS A 1 181 ? 56.768 88.195 -10.863 1.00 29.16 181 LYS A CA 1
ATOM 1415 C C . LYS A 1 181 ? 57.915 87.687 -11.722 1.00 28.80 181 LYS A C 1
ATOM 1416 O O . LYS A 1 181 ? 58.400 86.575 -11.514 1.00 30.67 181 LYS A O 1
ATOM 1422 N N . ASP A 1 182 ? 58.349 88.503 -12.679 1.00 28.44 182 ASP A N 1
ATOM 1423 C CA . ASP A 1 182 ? 59.427 88.114 -13.585 1.00 28.20 182 ASP A CA 1
ATOM 1424 C C . ASP A 1 182 ? 60.658 89.021 -13.520 1.00 26.74 182 ASP A C 1
ATOM 1425 O O . ASP A 1 182 ? 61.627 88.814 -14.251 1.00 26.73 182 ASP A O 1
ATOM 1430 N N . PHE A 1 183 ? 60.605 90.020 -12.645 1.00 26.41 183 PHE A N 1
ATOM 1431 C CA . PHE A 1 183 ? 61.694 90.973 -12.447 1.00 25.62 183 PHE A CA 1
ATOM 1432 C C . PHE A 1 183 ? 61.841 91.935 -13.620 1.00 27.23 183 PHE A C 1
ATOM 1433 O O . PHE A 1 183 ? 62.843 92.650 -13.726 1.00 27.06 183 PHE A O 1
ATOM 1441 N N . LEU A 1 184 ? 60.836 91.954 -14.492 1.00 26.41 184 LEU A N 1
ATOM 1442 C CA . LEU A 1 184 ? 60.837 92.834 -15.659 1.00 26.95 184 LEU A CA 1
ATOM 1443 C C . LEU A 1 184 ? 59.652 93.792 -15.637 1.00 27.64 184 LEU A C 1
ATOM 1444 O O . LEU A 1 184 ? 59.813 94.998 -15.827 1.00 28.50 184 LEU A O 1
ATOM 1449 N N . LYS A 1 185 ? 58.463 93.242 -15.421 1.00 27.26 185 LYS A N 1
ATOM 1450 C CA . LYS A 1 185 ? 57.245 94.033 -15.343 1.00 27.32 185 LYS A CA 1
ATOM 1451 C C . LYS A 1 185 ? 57.096 94.393 -13.874 1.00 25.80 185 LYS A C 1
ATOM 1452 O O . LYS A 1 185 ? 56.819 93.522 -13.054 1.00 25.18 185 LYS A O 1
ATOM 1458 N N . TRP A 1 186 ? 57.295 95.660 -13.533 1.00 24.29 186 TRP A N 1
ATOM 1459 C CA . TRP A 1 186 ? 57.174 96.074 -12.143 1.00 25.05 186 TRP A CA 1
ATOM 1460 C C . TRP A 1 186 ? 55.971 96.974 -11.940 1.00 25.46 186 TRP A C 1
ATOM 1461 O O . TRP A 1 186 ? 55.774 97.940 -12.674 1.00 25.39 186 TRP A O 1
ATOM 1472 N N . GLU A 1 187 ? 55.186 96.660 -10.916 1.00 26.07 187 GLU A N 1
ATOM 1473 C CA . GLU A 1 187 ? 53.982 97.410 -10.595 1.00 25.56 187 GLU A CA 1
ATOM 1474 C C . GLU A 1 187 ? 54.177 98.237 -9.336 1.00 25.32 187 GLU A C 1
ATOM 1475 O O . GLU A 1 187 ? 54.541 97.705 -8.296 1.00 26.33 187 GLU A O 1
ATOM 1481 N N . LYS A 1 188 ? 53.928 99.538 -9.410 1.00 25.43 188 LYS A N 1
ATOM 1482 C CA . LYS A 1 188 ? 54.087 100.358 -8.220 1.00 25.74 188 LYS A CA 1
ATOM 1483 C C . LYS A 1 188 ? 53.040 99.962 -7.186 1.00 26.27 188 LYS A C 1
ATOM 1484 O O . LYS A 1 188 ? 51.881 99.723 -7.531 1.00 26.09 188 LYS A O 1
ATOM 1490 N N . SER A 1 189 ? 53.445 99.871 -5.922 1.00 26.55 189 SER A N 1
ATOM 1491 C CA . SER A 1 189 ? 52.503 99.525 -4.864 1.00 26.28 189 SER A CA 1
ATOM 1492 C C . SER A 1 189 ? 51.778 100.791 -4.417 1.00 27.72 189 SER A C 1
ATOM 1493 O O . SER A 1 189 ? 52.316 101.892 -4.499 1.00 26.62 189 SER A O 1
ATOM 1496 N N . PRO A 1 190 ? 50.529 100.646 -3.956 1.00 30.13 190 PRO A N 1
ATOM 1497 C CA . PRO A 1 190 ? 49.705 101.769 -3.492 1.00 30.73 190 PRO A CA 1
ATOM 1498 C C . PRO A 1 190 ? 50.302 102.496 -2.288 1.00 32.19 190 PRO A C 1
ATOM 1499 O O . PRO A 1 190 ? 50.251 103.719 -2.208 1.00 31.52 190 PRO A O 1
ATOM 1503 N N . GLU A 1 191 ? 50.867 101.735 -1.357 1.00 33.67 191 GLU A N 1
ATOM 1504 C CA . GLU A 1 191 ? 51.477 102.302 -0.155 1.00 34.49 191 GLU A CA 1
ATOM 1505 C C . GLU A 1 191 ? 52.978 102.044 -0.165 1.00 32.44 191 GLU A C 1
ATOM 1506 O O . GLU A 1 191 ? 53.426 101.011 -0.654 1.00 32.20 191 GLU A O 1
ATOM 1512 N N . PRO A 1 192 ? 53.773 102.982 0.381 1.00 31.15 192 PRO A N 1
ATOM 1513 C CA . PRO A 1 192 ? 55.231 102.830 0.433 1.00 28.67 192 PRO A CA 1
ATOM 1514 C C . PRO A 1 192 ? 55.559 101.824 1.528 1.00 27.26 192 PRO A C 1
ATOM 1515 O O . PRO A 1 192 ? 54.713 101.542 2.373 1.00 25.84 192 PRO A O 1
ATOM 1519 N N . LEU A 1 193 ? 56.776 101.289 1.520 1.00 26.23 193 LEU A N 1
ATOM 1520 C CA . LEU A 1 193 ? 57.179 100.331 2.544 1.00 26.50 193 LEU A CA 1
ATOM 1521 C C . LEU A 1 193 ? 57.208 101.079 3.866 1.00 26.32 193 LEU A C 1
ATOM 1522 O O . LEU A 1 193 ? 57.001 100.504 4.935 1.00 26.46 193 LEU A O 1
ATOM 1527 N N . HIS A 1 194 ? 57.475 102.376 3.775 1.00 26.28 194 HIS A N 1
ATOM 1528 C CA . HIS A 1 194 ? 57.512 103.242 4.940 1.00 25.99 194 HIS A CA 1
ATOM 1529 C C . HIS A 1 194 ? 57.696 104.692 4.492 1.00 27.18 194 HIS A C 1
ATOM 1530 O O . HIS A 1 194 ? 58.012 104.956 3.332 1.00 25.51 194 HIS A O 1
ATOM 1537 N N . TYR A 1 195 ? 57.502 105.628 5.413 1.00 27.69 195 TYR A N 1
ATOM 1538 C CA . TYR A 1 195 ? 57.647 107.041 5.099 1.00 28.65 195 TYR A CA 1
ATOM 1539 C C . TYR A 1 195 ? 57.823 107.833 6.389 1.00 28.16 195 TYR A C 1
ATOM 1540 O O . TYR A 1 195 ? 57.784 107.274 7.479 1.00 28.48 195 TYR A O 1
ATOM 1549 N N . ASP A 1 196 ? 58.022 109.136 6.260 1.00 28.19 196 ASP A N 1
ATOM 1550 C CA . ASP A 1 196 ? 58.180 109.993 7.423 1.00 28.76 196 ASP A CA 1
ATOM 1551 C C . ASP A 1 196 ? 58.041 111.444 7.005 1.00 29.89 196 ASP A C 1
ATOM 1552 O O . ASP A 1 196 ? 58.750 111.916 6.114 1.00 30.66 196 ASP A O 1
ATOM 1557 N N . ASP A 1 197 ? 57.116 112.145 7.650 1.00 30.24 197 ASP A N 1
ATOM 1558 C CA . ASP A 1 197 ? 56.879 113.549 7.349 1.00 30.01 197 ASP A CA 1
ATOM 1559 C C . ASP A 1 197 ? 57.923 114.450 7.982 1.00 28.95 197 ASP A C 1
ATOM 1560 O O . ASP A 1 197 ? 58.173 114.380 9.181 1.00 28.58 197 ASP A O 1
ATOM 1565 N N . GLY A 1 198 ? 58.531 115.299 7.165 1.00 29.00 198 GLY A N 1
ATOM 1566 C CA . GLY A 1 198 ? 59.530 116.215 7.678 1.00 27.60 198 GLY A CA 1
ATOM 1567 C C . GLY A 1 198 ? 60.978 115.809 7.475 1.00 27.58 198 GLY A C 1
ATOM 1568 O O . GLY A 1 198 ? 61.861 116.654 7.592 1.00 27.39 198 GLY A O 1
ATOM 1569 N N . SER A 1 199 ? 61.234 114.539 7.167 1.00 26.00 199 SER A N 1
ATOM 1570 C CA . SER A 1 199 ? 62.607 114.069 6.980 1.00 25.07 199 SER A CA 1
ATOM 1571 C C . SER A 1 199 ? 63.250 114.565 5.692 1.00 24.89 199 SER A C 1
ATOM 1572 O O . SER A 1 199 ? 64.466 114.739 5.620 1.00 26.23 199 SER A O 1
ATOM 1575 N N . GLY A 1 200 ? 62.436 114.767 4.667 1.00 23.18 200 GLY A N 1
ATOM 1576 C CA . GLY A 1 200 ? 62.971 115.197 3.396 1.00 22.16 200 GLY A CA 1
ATOM 1577 C C . GLY A 1 200 ? 63.284 113.968 2.556 1.00 24.01 200 GLY A C 1
ATOM 1578 O O . GLY A 1 200 ? 62.906 112.850 2.908 1.00 23.71 200 GLY A O 1
ATOM 1579 N N . MET A 1 201 ? 63.991 114.173 1.451 1.00 24.28 201 MET A N 1
ATOM 1580 C CA . MET A 1 201 ? 64.356 113.089 0.543 1.00 22.87 201 MET A CA 1
ATOM 1581 C C . MET A 1 201 ? 65.089 111.926 1.206 1.00 23.63 201 MET A C 1
ATOM 1582 O O . MET A 1 201 ? 66.004 112.128 2.015 1.00 22.21 201 MET A O 1
ATOM 1587 N N . TRP A 1 202 ? 64.670 110.709 0.861 1.00 22.65 202 TRP A N 1
ATOM 1588 C CA . TRP A 1 202 ? 65.299 109.491 1.364 1.00 23.47 202 TRP A CA 1
ATOM 1589 C C . TRP A 1 202 ? 66.159 108.935 0.247 1.00 24.10 202 TRP A C 1
ATOM 1590 O O . TRP A 1 202 ? 65.631 108.529 -0.785 1.00 26.02 202 TRP A O 1
ATOM 1601 N N . GLU A 1 203 ? 67.473 108.923 0.441 1.00 23.59 203 GLU A N 1
ATOM 1602 C CA . GLU A 1 203 ? 68.386 108.384 -0.567 1.00 22.88 203 GLU A CA 1
ATOM 1603 C C . GLU A 1 203 ? 68.964 107.047 -0.116 1.00 21.36 203 GLU A C 1
ATOM 1604 O O . GLU A 1 203 ? 68.860 106.672 1.054 1.00 20.80 203 GLU A O 1
ATOM 1610 N N . CYS A 1 204 ? 69.584 106.347 -1.062 1.00 21.05 204 CYS A N 1
ATOM 1611 C CA . CYS A 1 204 ? 70.232 105.060 -0.817 1.00 20.03 204 CYS A CA 1
ATOM 1612 C C . CYS A 1 204 ? 69.557 104.182 0.237 1.00 19.34 204 CYS A C 1
ATOM 1613 O O . CYS A 1 204 ? 70.180 103.773 1.213 1.00 18.25 204 CYS A O 1
ATOM 1616 N N . PRO A 1 205 ? 68.269 103.878 0.041 1.00 18.56 205 PRO A N 1
ATOM 1617 C CA . PRO A 1 205 ? 67.517 103.038 0.981 1.00 18.59 205 PRO A CA 1
ATOM 1618 C C . PRO A 1 205 ? 68.173 101.657 1.061 1.00 17.75 205 PRO A C 1
ATOM 1619 O O . PRO A 1 205 ? 68.942 101.276 0.180 1.00 14.19 205 PRO A O 1
ATOM 1623 N N . ASP A 1 206 ? 67.874 100.924 2.126 1.00 18.44 206 ASP A N 1
ATOM 1624 C CA . ASP A 1 206 ? 68.349 99.552 2.299 1.00 18.66 206 ASP A CA 1
ATOM 1625 C C . ASP A 1 206 ? 67.362 98.883 3.247 1.00 18.95 206 ASP A C 1
ATOM 1626 O O . ASP A 1 206 ? 66.890 99.492 4.211 1.00 21.05 206 ASP A O 1
ATOM 1631 N N . PHE A 1 207 ? 67.025 97.637 2.948 1.00 18.62 207 PHE A N 1
ATOM 1632 C CA . PHE A 1 207 ? 66.081 96.882 3.756 1.00 19.31 207 PHE A CA 1
ATOM 1633 C C . PHE A 1 207 ? 66.576 95.437 3.814 1.00 18.18 207 PHE A C 1
ATOM 1634 O O . PHE A 1 207 ? 66.668 94.763 2.785 1.00 17.43 207 PHE A O 1
ATOM 1642 N N . PHE A 1 208 ? 66.902 94.967 5.012 1.00 16.68 208 PHE A N 1
ATOM 1643 C CA . PHE A 1 208 ? 67.398 93.600 5.168 1.00 18.53 208 PHE A CA 1
ATOM 1644 C C . PHE A 1 208 ? 67.055 92.995 6.515 1.00 19.60 208 PHE A C 1
ATOM 1645 O O . PHE A 1 208 ? 66.751 93.710 7.472 1.00 19.27 208 PHE A O 1
ATOM 1653 N N . PRO A 1 209 ? 67.077 91.657 6.599 1.00 20.44 209 PRO A N 1
ATOM 1654 C CA . PRO A 1 209 ? 66.781 90.908 7.826 1.00 21.45 209 PRO A CA 1
ATOM 1655 C C . PRO A 1 209 ? 68.027 90.742 8.700 1.00 21.93 209 PRO A C 1
ATOM 1656 O O . PRO A 1 209 ? 69.154 90.728 8.199 1.00 21.75 209 PRO A O 1
ATOM 1660 N N . VAL A 1 210 ? 67.809 90.609 10.005 1.00 22.28 210 VAL A N 1
ATOM 1661 C CA . VAL A 1 210 ? 68.889 90.363 10.955 1.00 22.53 210 VAL A CA 1
ATOM 1662 C C . VAL A 1 210 ? 68.353 89.390 11.994 1.00 24.74 210 VAL A C 1
ATOM 1663 O O . VAL A 1 210 ? 67.195 89.488 12.410 1.00 24.82 210 VAL A O 1
ATOM 1667 N N . THR A 1 211 ? 69.193 88.447 12.402 1.00 25.00 211 THR A N 1
ATOM 1668 C CA . THR A 1 211 ? 68.798 87.447 13.377 1.00 27.94 211 THR A CA 1
ATOM 1669 C C . THR A 1 211 ? 68.698 88.099 14.758 1.00 30.37 211 THR A C 1
ATOM 1670 O O . THR A 1 211 ? 69.513 88.948 15.112 1.00 30.34 211 THR A O 1
ATOM 1674 N N . ARG A 1 212 ? 67.680 87.711 15.524 1.00 33.39 212 ARG A N 1
ATOM 1675 C CA . ARG A 1 212 ? 67.447 88.258 16.860 1.00 35.60 212 ARG A CA 1
ATOM 1676 C C . ARG A 1 212 ? 68.649 88.074 17.781 1.00 35.96 212 ARG A C 1
ATOM 1677 O O . ARG A 1 212 ? 69.055 89.003 18.485 1.00 36.05 212 ARG A O 1
ATOM 1685 N N . PHE A 1 213 ? 69.212 86.870 17.770 1.00 35.59 213 PHE A N 1
ATOM 1686 C CA . PHE A 1 213 ? 70.364 86.552 18.598 1.00 36.95 213 PHE A CA 1
ATOM 1687 C C . PHE A 1 213 ? 71.466 85.887 17.778 1.00 35.74 213 PHE A C 1
ATOM 1688 O O . PHE A 1 213 ? 71.292 84.773 17.293 1.00 37.37 213 PHE A O 1
ATOM 1696 N N . GLY A 1 214 ? 72.600 86.567 17.635 1.00 34.24 214 GLY A N 1
ATOM 1697 C CA . GLY A 1 214 ? 73.712 86.019 16.876 1.00 30.84 214 GLY A CA 1
ATOM 1698 C C . GLY A 1 214 ? 74.347 87.076 15.992 1.00 28.92 214 GLY A C 1
ATOM 1699 O O . GLY A 1 214 ? 73.743 88.112 15.744 1.00 28.16 214 GLY A O 1
ATOM 1700 N N . SER A 1 215 ? 75.564 86.825 15.518 1.00 28.79 215 SER A N 1
ATOM 1701 C CA . SER A 1 215 ? 76.249 87.782 14.656 1.00 28.24 215 SER A CA 1
ATOM 1702 C C . SER A 1 215 ? 76.255 87.346 13.188 1.00 27.20 215 SER A C 1
ATOM 1703 O O . SER A 1 215 ? 76.738 88.079 12.325 1.00 26.25 215 SER A O 1
ATOM 1706 N N . ASN A 1 216 ? 75.731 86.155 12.906 1.00 25.41 216 ASN A N 1
ATOM 1707 C CA . ASN A 1 216 ? 75.675 85.664 11.528 1.00 24.84 216 ASN A CA 1
ATOM 1708 C C . ASN A 1 216 ? 74.745 86.548 10.690 1.00 25.67 216 ASN A C 1
ATOM 1709 O O . ASN A 1 216 ? 73.785 87.120 11.210 1.00 26.08 216 ASN A O 1
ATOM 1714 N N . GLY A 1 217 ? 75.035 86.654 9.396 1.00 25.62 217 GLY A N 1
ATOM 1715 C CA . GLY A 1 217 ? 74.194 87.439 8.514 1.00 26.13 217 GLY A CA 1
ATOM 1716 C C . GLY A 1 217 ? 72.996 86.605 8.079 1.00 25.86 217 GLY A C 1
ATOM 1717 O O . GLY A 1 217 ? 72.963 85.396 8.302 1.00 26.33 217 GLY A O 1
ATOM 1718 N N . VAL A 1 218 ? 72.007 87.242 7.463 1.00 24.68 218 VAL A N 1
ATOM 1719 C CA . VAL A 1 218 ? 70.814 86.540 7.007 1.00 22.67 218 VAL A CA 1
ATOM 1720 C C . VAL A 1 218 ? 70.466 86.927 5.577 1.00 23.71 218 VAL A C 1
ATOM 1721 O O . VAL A 1 218 ? 70.420 88.117 5.246 1.00 22.14 218 VAL A O 1
ATOM 1725 N N . GLU A 1 219 ? 70.221 85.918 4.742 1.00 23.73 219 GLU A N 1
ATOM 1726 C CA . GLU A 1 219 ? 69.872 86.114 3.331 1.00 24.51 219 GLU A CA 1
ATOM 1727 C C . GLU A 1 219 ? 68.710 87.105 3.266 1.00 23.87 219 GLU A C 1
ATOM 1728 O O . GLU A 1 219 ? 67.728 86.975 3.988 1.00 25.02 219 GLU A O 1
ATOM 1734 N N . THR A 1 220 ? 68.826 88.085 2.383 1.00 24.73 220 THR A N 1
ATOM 1735 C CA . THR A 1 220 ? 67.826 89.138 2.276 1.00 25.58 220 THR A CA 1
ATOM 1736 C C . THR A 1 220 ? 66.350 88.762 2.197 1.00 25.64 220 THR A C 1
ATOM 1737 O O . THR A 1 220 ? 65.504 89.503 2.702 1.00 24.80 220 THR A O 1
ATOM 1741 N N . SER A 1 221 ? 66.038 87.618 1.595 1.00 25.19 221 SER A N 1
ATOM 1742 C CA . SER A 1 221 ? 64.646 87.184 1.483 1.00 27.13 221 SER A CA 1
ATOM 1743 C C . SER A 1 221 ? 64.162 86.261 2.612 1.00 27.42 221 SER A C 1
ATOM 1744 O O . SER A 1 221 ? 62.969 85.970 2.698 1.00 26.59 221 SER A O 1
ATOM 1747 N N . SER A 1 222 ? 65.068 85.807 3.475 1.00 28.79 222 SER A N 1
ATOM 1748 C CA . SER A 1 222 ? 64.693 84.903 4.570 1.00 31.77 222 SER A CA 1
ATOM 1749 C C . SER A 1 222 ? 63.462 85.351 5.360 1.00 34.54 222 SER A C 1
ATOM 1750 O O . SER A 1 222 ? 63.314 86.527 5.689 1.00 35.46 222 SER A O 1
ATOM 1753 N N . PHE A 1 223 ? 62.587 84.398 5.667 1.00 38.27 223 PHE A N 1
ATOM 1754 C CA . PHE A 1 223 ? 61.361 84.668 6.422 1.00 41.42 223 PHE A CA 1
ATOM 1755 C C . PHE A 1 223 ? 61.544 84.334 7.904 1.00 43.44 223 PHE A C 1
ATOM 1756 O O . PHE A 1 223 ? 62.421 83.549 8.268 1.00 42.82 223 PHE A O 1
ATOM 1764 N N . GLY A 1 224 ? 60.717 84.931 8.758 1.00 44.51 224 GLY A N 1
ATOM 1765 C CA . GLY A 1 224 ? 60.815 84.652 10.179 1.00 46.55 224 GLY A CA 1
ATOM 1766 C C . GLY A 1 224 ? 60.263 83.269 10.479 1.00 48.60 224 GLY A C 1
ATOM 1767 O O . GLY A 1 224 ? 59.280 82.843 9.872 1.00 48.40 224 GLY A O 1
ATOM 1768 N N . GLU A 1 225 ? 60.893 82.561 11.411 1.00 51.52 225 GLU A N 1
ATOM 1769 C CA . GLU A 1 225 ? 60.452 81.217 11.781 1.00 55.11 225 GLU A CA 1
ATOM 1770 C C . GLU A 1 225 ? 59.928 81.224 13.214 1.00 56.09 225 GLU A C 1
ATOM 1771 O O . GLU A 1 225 ? 60.418 81.978 14.062 1.00 56.48 225 GLU A O 1
ATOM 1777 N N . PRO A 1 226 ? 58.923 80.383 13.506 1.00 56.67 226 PRO A N 1
ATOM 1778 C CA . PRO A 1 226 ? 58.338 80.298 14.849 1.00 57.41 226 PRO A CA 1
ATOM 1779 C C . PRO A 1 226 ? 59.407 80.101 15.922 1.00 56.99 226 PRO A C 1
ATOM 1780 O O . PRO A 1 226 ? 59.232 80.491 17.077 1.00 57.17 226 PRO A O 1
ATOM 1784 N N . ASN A 1 227 ? 60.517 79.496 15.513 1.00 56.83 227 ASN A N 1
ATOM 1785 C CA . ASN A 1 227 ? 61.635 79.221 16.404 1.00 56.56 227 ASN A CA 1
ATOM 1786 C C . ASN A 1 227 ? 62.825 80.109 16.039 1.00 54.58 227 ASN A C 1
ATOM 1787 O O . ASN A 1 227 ? 63.851 80.101 16.716 1.00 54.15 227 ASN A O 1
ATOM 1792 N N . GLU A 1 228 ? 62.676 80.876 14.965 1.00 51.98 228 GLU A N 1
ATOM 1793 C CA . GLU A 1 228 ? 63.738 81.761 14.504 1.00 50.18 228 GLU A CA 1
ATOM 1794 C C . GLU A 1 228 ? 63.193 83.169 14.282 1.00 47.66 228 GLU A C 1
ATOM 1795 O O . GLU A 1 228 ? 62.640 83.472 13.225 1.00 47.16 228 GLU A O 1
ATOM 1801 N N . ILE A 1 229 ? 63.357 84.028 15.281 1.00 45.06 229 ILE A N 1
ATOM 1802 C CA . ILE A 1 229 ? 62.866 85.398 15.190 1.00 42.13 229 ILE A CA 1
ATOM 1803 C C . ILE A 1 229 ? 63.834 86.292 14.416 1.00 39.97 229 ILE A C 1
ATOM 1804 O O . ILE A 1 229 ? 65.028 86.357 14.721 1.00 38.89 229 ILE A O 1
ATOM 1809 N N . LEU A 1 230 ? 63.313 86.970 13.401 1.00 36.58 230 LEU A N 1
ATOM 1810 C CA . LEU A 1 230 ? 64.130 87.861 12.589 1.00 35.05 230 LEU A CA 1
ATOM 1811 C C . LEU A 1 230 ? 63.622 89.294 12.677 1.00 33.99 230 LEU A C 1
ATOM 1812 O O . LEU A 1 230 ? 62.415 89.546 12.653 1.00 35.53 230 LEU A O 1
ATOM 1817 N N . LYS A 1 231 ? 64.540 90.240 12.807 1.00 30.60 231 LYS A N 1
ATOM 1818 C CA . LYS A 1 231 ? 64.136 91.631 12.839 1.00 27.46 231 LYS A CA 1
ATOM 1819 C C . LYS A 1 231 ? 64.492 92.153 11.462 1.00 26.68 231 LYS A C 1
ATOM 1820 O O . LYS A 1 231 ? 65.206 91.487 10.710 1.00 24.35 231 LYS A O 1
ATOM 1826 N N . HIS A 1 232 ? 63.975 93.323 11.119 1.00 24.83 232 HIS A N 1
ATOM 1827 C CA . HIS A 1 232 ? 64.286 93.911 9.838 1.00 25.37 232 HIS A CA 1
ATOM 1828 C C . HIS A 1 232 ? 64.811 95.316 10.031 1.00 25.40 232 HIS A C 1
ATOM 1829 O O . HIS A 1 232 ? 64.308 96.076 10.858 1.00 27.15 232 HIS A O 1
ATOM 1836 N N . VAL A 1 233 ? 65.848 95.642 9.271 1.00 24.66 233 VAL A N 1
ATOM 1837 C CA . VAL A 1 233 ? 66.483 96.947 9.337 1.00 22.45 233 VAL A CA 1
ATOM 1838 C C . VAL A 1 233 ? 66.141 97.789 8.118 1.00 22.58 233 VAL A C 1
ATOM 1839 O O . VAL A 1 233 ? 66.321 97.343 6.991 1.00 23.34 233 VAL A O 1
ATOM 1843 N N . LEU A 1 234 ? 65.642 98.999 8.342 1.00 22.09 234 LEU A N 1
ATOM 1844 C CA . LEU A 1 234 ? 65.350 99.908 7.238 1.00 23.40 234 LEU A CA 1
ATOM 1845 C C . LEU A 1 234 ? 66.387 101.010 7.355 1.00 23.34 234 LEU A C 1
ATOM 1846 O O . LEU A 1 234 ? 66.469 101.683 8.387 1.00 24.25 234 LEU A O 1
ATOM 1851 N N . LYS A 1 235 ? 67.192 101.191 6.318 1.00 22.11 235 LYS A N 1
ATOM 1852 C CA . LYS A 1 235 ? 68.216 102.224 6.356 1.00 20.71 235 LYS A CA 1
ATOM 1853 C C . LYS A 1 235 ? 68.057 103.222 5.227 1.00 20.82 235 LYS A C 1
ATOM 1854 O O . LYS A 1 235 ? 67.808 102.841 4.090 1.00 19.48 235 LYS A O 1
ATOM 1860 N N . ILE A 1 236 ? 68.194 104.503 5.547 1.00 20.25 236 ILE A N 1
ATOM 1861 C CA . ILE A 1 236 ? 68.103 105.535 4.524 1.00 22.29 236 ILE A CA 1
ATOM 1862 C C . ILE A 1 236 ? 69.165 106.607 4.758 1.00 20.84 236 ILE A C 1
ATOM 1863 O O . ILE A 1 236 ? 69.617 106.811 5.888 1.00 19.83 236 ILE A O 1
ATOM 1868 N N . SER A 1 237 ? 69.600 107.239 3.671 1.00 20.64 237 SER A N 1
ATOM 1869 C CA . SER A 1 237 ? 70.573 108.324 3.730 1.00 19.76 237 SER A CA 1
ATOM 1870 C C . SER A 1 237 ? 69.724 109.584 3.592 1.00 20.22 237 SER A C 1
ATOM 1871 O O . SER A 1 237 ? 69.062 109.764 2.566 1.00 19.16 237 SER A O 1
ATOM 1874 N N . LEU A 1 238 ? 69.715 110.431 4.623 1.00 20.70 238 LEU A N 1
ATOM 1875 C CA . LEU A 1 238 ? 68.950 111.677 4.597 1.00 21.32 238 LEU A CA 1
ATOM 1876 C C . LEU A 1 238 ? 69.734 112.746 3.866 1.00 23.30 238 LEU A C 1
ATOM 1877 O O . LEU A 1 238 ? 70.753 113.233 4.350 1.00 22.80 238 LEU A O 1
ATOM 1882 N N . ASP A 1 239 ? 69.230 113.104 2.696 1.00 24.72 239 ASP A N 1
ATOM 1883 C CA . ASP A 1 239 ? 69.831 114.112 1.843 1.00 26.43 239 ASP A CA 1
ATOM 1884 C C . ASP A 1 239 ? 69.982 115.466 2.557 1.00 26.71 239 ASP A C 1
ATOM 1885 O O . ASP A 1 239 ? 70.968 116.170 2.349 1.00 27.29 239 ASP A O 1
ATOM 1890 N N . ASP A 1 240 ? 69.019 115.813 3.409 1.00 26.24 240 ASP A N 1
ATOM 1891 C CA . ASP A 1 240 ? 69.045 117.086 4.129 1.00 26.67 240 ASP A CA 1
ATOM 1892 C C . ASP A 1 240 ? 70.137 117.213 5.200 1.00 27.64 240 ASP A C 1
ATOM 1893 O O . ASP A 1 240 ? 70.559 118.318 5.530 1.00 28.61 240 ASP A O 1
ATOM 1898 N N . THR A 1 241 ? 70.589 116.093 5.746 1.00 25.97 241 THR A N 1
ATOM 1899 C CA . THR A 1 241 ? 71.604 116.137 6.789 1.00 23.99 241 THR A CA 1
ATOM 1900 C C . THR A 1 241 ? 72.921 115.481 6.393 1.00 22.32 241 THR A C 1
ATOM 1901 O O . THR A 1 241 ? 73.924 115.637 7.082 1.00 21.93 241 THR A O 1
ATOM 1905 N N . LYS A 1 242 ? 72.913 114.724 5.303 1.00 23.34 242 LYS A N 1
ATOM 1906 C CA . LYS A 1 242 ? 74.121 114.054 4.844 1.00 23.76 242 LYS A CA 1
ATOM 1907 C C . LYS A 1 242 ? 74.602 112.969 5.806 1.00 23.06 242 LYS A C 1
ATOM 1908 O O . LYS A 1 242 ? 75.800 112.752 5.959 1.00 21.77 242 LYS A O 1
ATOM 1914 N N . HIS A 1 243 ? 73.655 112.301 6.456 1.00 19.56 243 HIS A N 1
ATOM 1915 C CA . HIS A 1 243 ? 73.974 111.222 7.372 1.00 19.49 243 HIS A CA 1
ATOM 1916 C C . HIS A 1 243 ? 73.113 109.998 7.020 1.00 20.48 243 HIS A C 1
ATOM 1917 O O . HIS A 1 243 ? 72.066 110.123 6.362 1.00 19.60 243 HIS A O 1
ATOM 1924 N N . ASP A 1 244 ? 73.589 108.822 7.427 1.00 18.54 244 ASP A N 1
ATOM 1925 C CA . ASP A 1 244 ? 72.911 107.555 7.198 1.00 18.91 244 ASP A CA 1
ATOM 1926 C C . ASP A 1 244 ? 72.285 107.114 8.516 1.00 18.96 244 ASP A C 1
ATOM 1927 O O . ASP A 1 244 ? 72.942 107.120 9.556 1.00 14.81 244 ASP A O 1
ATOM 1932 N N . TYR A 1 245 ? 71.010 106.738 8.459 1.00 19.56 245 TYR A N 1
ATOM 1933 C CA . TYR A 1 245 ? 70.279 106.319 9.642 1.00 19.63 245 TYR A CA 1
ATOM 1934 C C . TYR A 1 245 ? 69.584 104.983 9.419 1.00 21.74 245 TYR A C 1
ATOM 1935 O O . TYR A 1 245 ? 69.394 104.546 8.280 1.00 23.49 245 TYR A O 1
ATOM 1944 N N . TYR A 1 246 ? 69.190 104.342 10.512 1.00 21.67 246 TYR A N 1
ATOM 1945 C CA . TYR A 1 246 ? 68.493 103.072 10.423 1.00 22.68 246 TYR A CA 1
ATOM 1946 C C . TYR A 1 246 ? 67.551 102.910 11.603 1.00 22.74 246 TYR A C 1
ATOM 1947 O O . TYR A 1 246 ? 67.705 103.558 12.638 1.00 25.35 246 TYR A O 1
ATOM 1956 N N . THR A 1 247 ? 66.563 102.047 11.435 1.00 22.45 247 THR A N 1
ATOM 1957 C CA . THR A 1 247 ? 65.632 101.763 12.504 1.00 23.54 247 THR A CA 1
ATOM 1958 C C . THR A 1 247 ? 65.416 100.262 12.493 1.00 24.49 247 THR A C 1
ATOM 1959 O O . THR A 1 247 ? 65.487 99.619 11.441 1.00 26.67 247 THR A O 1
ATOM 1963 N N . ILE A 1 248 ? 65.184 99.707 13.674 1.00 23.88 248 ILE A N 1
ATOM 1964 C CA . ILE A 1 248 ? 64.955 98.280 13.831 1.00 24.72 248 ILE A CA 1
ATOM 1965 C C . ILE A 1 248 ? 63.460 98.087 14.023 1.00 24.68 248 ILE A C 1
ATOM 1966 O O . ILE A 1 248 ? 62.813 98.865 14.718 1.00 25.36 248 ILE A O 1
ATOM 1971 N N . GLY A 1 249 ? 62.909 97.064 13.382 1.00 25.73 249 GLY A N 1
ATOM 1972 C CA . GLY A 1 249 ? 61.485 96.819 13.495 1.00 26.29 249 GLY A CA 1
ATOM 1973 C C . GLY A 1 249 ? 61.058 95.498 12.891 1.00 25.61 249 GLY A C 1
ATOM 1974 O O . GLY A 1 249 ? 61.873 94.597 12.690 1.00 22.90 249 GLY A O 1
ATOM 1975 N N . THR A 1 250 ? 59.768 95.392 12.599 1.00 26.43 250 THR A N 1
ATOM 1976 C CA . THR A 1 250 ? 59.205 94.183 12.028 1.00 27.30 250 THR A CA 1
ATOM 1977 C C . THR A 1 250 ? 58.668 94.454 10.632 1.00 27.12 250 THR A C 1
ATOM 1978 O O . THR A 1 250 ? 58.494 95.600 10.226 1.00 26.30 250 THR A O 1
ATOM 1982 N N . TYR A 1 251 ? 58.389 93.386 9.906 1.00 27.11 251 TYR A N 1
ATOM 1983 C CA . TYR A 1 251 ? 57.914 93.507 8.550 1.00 26.89 251 TYR A CA 1
ATOM 1984 C C . TYR A 1 251 ? 56.512 92.913 8.380 1.00 29.13 251 TYR A C 1
ATOM 1985 O O . TYR A 1 251 ? 56.328 91.701 8.437 1.00 29.20 251 TYR A O 1
ATOM 1994 N N . ASP A 1 252 ? 55.522 93.778 8.189 1.00 30.38 252 ASP A N 1
ATOM 1995 C CA . ASP A 1 252 ? 54.147 93.333 7.989 1.00 32.63 252 ASP A CA 1
ATOM 1996 C C . ASP A 1 252 ? 54.004 92.973 6.517 1.00 32.70 252 ASP A C 1
ATOM 1997 O O . ASP A 1 252 ? 53.718 93.831 5.678 1.00 32.79 252 ASP A O 1
ATOM 2002 N N . ARG A 1 253 ? 54.210 91.701 6.206 1.00 34.02 253 ARG A N 1
ATOM 2003 C CA . ARG A 1 253 ? 54.123 91.234 4.831 1.00 34.77 253 ARG A CA 1
ATOM 2004 C C . ARG A 1 253 ? 52.706 91.279 4.263 1.00 35.10 253 ARG A C 1
ATOM 2005 O O . ARG A 1 253 ? 52.515 91.254 3.048 1.00 35.55 253 ARG A O 1
ATOM 2013 N N . VAL A 1 254 ? 51.713 91.366 5.139 1.00 34.72 254 VAL A N 1
ATOM 2014 C CA . VAL A 1 254 ? 50.332 91.431 4.690 1.00 35.04 254 VAL A CA 1
ATOM 2015 C C . VAL A 1 254 ? 50.083 92.778 4.035 1.00 34.74 254 VAL A C 1
ATOM 2016 O O . VAL A 1 254 ? 49.628 92.850 2.899 1.00 35.14 254 VAL A O 1
ATOM 2020 N N . LYS A 1 255 ? 50.372 93.851 4.756 1.00 35.34 255 LYS A N 1
ATOM 2021 C CA . LYS A 1 255 ? 50.176 95.176 4.199 1.00 36.71 255 LYS A CA 1
ATOM 2022 C C . LYS A 1 255 ? 51.433 95.616 3.464 1.00 35.61 255 LYS A C 1
ATOM 2023 O O . LYS A 1 255 ? 51.460 96.680 2.854 1.00 35.38 255 LYS A O 1
ATOM 2029 N N . ASP A 1 256 ? 52.464 94.775 3.510 1.00 34.63 256 ASP A N 1
ATOM 2030 C CA . ASP A 1 256 ? 53.751 95.065 2.876 1.00 32.85 256 ASP A CA 1
ATOM 2031 C C . ASP A 1 256 ? 54.279 96.393 3.412 1.00 31.81 256 ASP A C 1
ATOM 2032 O O . ASP A 1 256 ? 54.575 97.318 2.659 1.00 32.20 256 ASP A O 1
ATOM 2037 N N . LYS A 1 257 ? 54.380 96.479 4.734 1.00 31.60 257 LYS A N 1
ATOM 2038 C CA . LYS A 1 257 ? 54.865 97.686 5.380 1.00 31.25 257 LYS A CA 1
ATOM 2039 C C . LYS A 1 257 ? 55.871 97.370 6.478 1.00 28.89 257 LYS A C 1
ATOM 2040 O O . LYS A 1 257 ? 55.788 96.341 7.150 1.00 26.58 257 LYS A O 1
ATOM 2046 N N . PHE A 1 258 ? 56.832 98.267 6.645 1.00 27.89 258 PHE A N 1
ATOM 2047 C CA . PHE A 1 258 ? 57.841 98.109 7.676 1.00 26.00 258 PHE A CA 1
ATOM 2048 C C . PHE A 1 258 ? 57.277 98.751 8.937 1.00 25.92 258 PHE A C 1
ATOM 2049 O O . PHE A 1 258 ? 56.673 99.825 8.866 1.00 23.52 258 PHE A O 1
ATOM 2057 N N . VAL A 1 259 ? 57.472 98.102 10.084 1.00 25.45 259 VAL A N 1
ATOM 2058 C CA . VAL A 1 259 ? 56.982 98.637 11.356 1.00 25.68 259 VAL A CA 1
ATOM 2059 C C . VAL A 1 259 ? 58.126 98.792 12.355 1.00 26.11 259 VAL A C 1
ATOM 2060 O O . VAL A 1 259 ? 58.613 97.805 12.910 1.00 26.93 259 VAL A O 1
ATOM 2064 N N . PRO A 1 260 ? 58.569 100.038 12.600 1.00 26.02 260 PRO A N 1
ATOM 2065 C CA . PRO A 1 260 ? 59.668 100.299 13.540 1.00 26.73 260 PRO A CA 1
ATOM 2066 C C . PRO A 1 260 ? 59.334 99.842 14.961 1.00 26.81 260 PRO A C 1
ATOM 2067 O O . PRO A 1 260 ? 58.172 99.884 15.369 1.00 27.04 260 PRO A O 1
ATOM 2071 N N . ASP A 1 261 ? 60.343 99.394 15.705 1.00 26.26 261 ASP A N 1
ATOM 2072 C CA . ASP A 1 261 ? 60.123 98.973 17.085 1.00 28.10 261 ASP A CA 1
ATOM 2073 C C . ASP A 1 261 ? 59.966 100.209 17.939 1.00 30.24 261 ASP A C 1
ATOM 2074 O O . ASP A 1 261 ? 60.417 101.295 17.565 1.00 29.77 261 ASP A O 1
ATOM 2079 N N . ASN A 1 262 ? 59.341 100.033 19.097 1.00 32.94 262 ASN A N 1
ATOM 2080 C CA . ASN A 1 262 ? 59.110 101.136 20.012 1.00 35.18 262 ASN A CA 1
ATOM 2081 C C . ASN A 1 262 ? 60.383 101.935 20.279 1.00 35.35 262 ASN A C 1
ATOM 2082 O O . ASN A 1 262 ? 61.452 101.373 20.549 1.00 35.20 262 ASN A O 1
ATOM 2087 N N . GLY A 1 263 ? 60.260 103.255 20.192 1.00 35.17 263 GLY A N 1
ATOM 2088 C CA . GLY A 1 263 ? 61.407 104.116 20.409 1.00 36.15 263 GLY A CA 1
ATOM 2089 C C . GLY A 1 263 ? 62.170 104.398 19.126 1.00 36.77 263 GLY A C 1
ATOM 2090 O O . GLY A 1 263 ? 63.233 105.008 19.170 1.00 37.94 263 GLY A O 1
ATOM 2091 N N . PHE A 1 264 ? 61.648 103.949 17.985 1.00 36.35 264 PHE A N 1
ATOM 2092 C CA . PHE A 1 264 ? 62.308 104.192 16.697 1.00 35.36 264 PHE A CA 1
ATOM 2093 C C . PHE A 1 264 ? 61.443 105.002 15.743 1.00 35.28 264 PHE A C 1
ATOM 2094 O O . PHE A 1 264 ? 60.243 104.767 15.639 1.00 35.47 264 PHE A O 1
ATOM 2102 N N . LYS A 1 265 ? 62.061 105.954 15.052 1.00 35.09 265 LYS A N 1
ATOM 2103 C CA . LYS A 1 265 ? 61.369 106.771 14.060 1.00 34.99 265 LYS A CA 1
ATOM 2104 C C . LYS A 1 265 ? 62.341 107.026 12.906 1.00 33.43 265 LYS A C 1
ATOM 2105 O O . LYS A 1 265 ? 63.432 107.548 13.121 1.00 33.10 265 LYS A O 1
ATOM 2111 N N . MET A 1 266 ? 61.946 106.658 11.689 1.00 31.98 266 MET A N 1
ATOM 2112 C CA . MET A 1 266 ? 62.814 106.821 10.528 1.00 30.00 266 MET A CA 1
ATOM 2113 C C . MET A 1 266 ? 63.057 108.273 10.147 1.00 29.54 266 MET A C 1
ATOM 2114 O O . MET A 1 266 ? 62.473 108.785 9.189 1.00 27.71 266 MET A O 1
ATOM 2119 N N . ASP A 1 267 ? 63.925 108.930 10.907 1.00 28.81 267 ASP A N 1
ATOM 2120 C CA . ASP A 1 267 ? 64.280 110.308 10.633 1.00 29.16 267 ASP A CA 1
ATOM 2121 C C . ASP A 1 267 ? 65.576 110.666 11.334 1.00 27.97 267 ASP A C 1
ATOM 2122 O O . ASP A 1 267 ? 66.251 109.798 11.884 1.00 28.80 267 ASP A O 1
ATOM 2127 N N . GLY A 1 268 ? 65.916 111.949 11.317 1.00 28.20 268 GLY A N 1
ATOM 2128 C CA . GLY A 1 268 ? 67.146 112.405 11.942 1.00 27.92 268 GLY A CA 1
ATOM 2129 C C . GLY A 1 268 ? 67.337 112.054 13.405 1.00 27.91 268 GLY A C 1
ATOM 2130 O O . GLY A 1 268 ? 68.405 112.308 13.956 1.00 29.36 268 GLY A O 1
ATOM 2131 N N . THR A 1 269 ? 66.328 111.478 14.048 1.00 26.78 269 THR A N 1
ATOM 2132 C CA . THR A 1 269 ? 66.479 111.123 15.456 1.00 26.15 269 THR A CA 1
ATOM 2133 C C . THR A 1 269 ? 66.886 109.664 15.616 1.00 25.20 269 THR A C 1
ATOM 2134 O O . THR A 1 269 ? 67.286 109.243 16.694 1.00 24.62 269 THR A O 1
ATOM 2138 N N . ALA A 1 270 ? 66.778 108.888 14.544 1.00 24.35 270 ALA A N 1
ATOM 2139 C CA . ALA A 1 270 ? 67.139 107.479 14.624 1.00 24.35 270 ALA A CA 1
ATOM 2140 C C . ALA A 1 270 ? 68.651 107.314 14.782 1.00 24.19 270 ALA A C 1
ATOM 2141 O O . ALA A 1 270 ? 69.406 108.269 14.651 1.00 23.98 270 ALA A O 1
ATOM 2143 N N . PRO A 1 271 ? 69.108 106.095 15.085 1.00 23.34 271 PRO A N 1
ATOM 2144 C CA . PRO A 1 271 ? 70.545 105.873 15.244 1.00 23.57 271 PRO A CA 1
ATOM 2145 C C . PRO A 1 271 ? 71.260 105.889 13.898 1.00 23.69 271 PRO A C 1
ATOM 2146 O O . PRO A 1 271 ? 70.630 105.760 12.849 1.00 24.69 271 PRO A O 1
ATOM 2150 N N . ARG A 1 272 ? 72.578 106.047 13.930 1.00 23.34 272 ARG A N 1
ATOM 2151 C CA . ARG A 1 272 ? 73.361 106.067 12.704 1.00 21.52 272 ARG A CA 1
ATOM 2152 C C . ARG A 1 272 ? 74.342 104.921 12.710 1.00 21.02 272 ARG A C 1
ATOM 2153 O O . ARG A 1 272 ? 74.686 104.399 13.769 1.00 21.01 272 ARG A O 1
ATOM 2161 N N . TYR A 1 273 ? 74.794 104.519 11.527 1.00 20.58 273 TYR A N 1
ATOM 2162 C CA . TYR A 1 273 ? 75.790 103.460 11.462 1.00 19.81 273 TYR A CA 1
ATOM 2163 C C . TYR A 1 273 ? 77.087 104.089 11.966 1.00 19.22 273 TYR A C 1
ATOM 2164 O O . TYR A 1 273 ? 77.820 103.498 12.752 1.00 19.06 273 TYR A O 1
ATOM 2173 N N . ASP A 1 274 ? 77.332 105.316 11.515 1.00 20.28 274 ASP A N 1
ATOM 2174 C CA . ASP A 1 274 ? 78.563 106.044 11.811 1.00 20.14 274 ASP A CA 1
ATOM 2175 C C . ASP A 1 274 ? 78.264 107.507 12.142 1.00 21.23 274 ASP A C 1
ATOM 2176 O O . ASP A 1 274 ? 77.512 108.174 11.430 1.00 20.61 274 ASP A O 1
ATOM 2181 N N . TYR A 1 275 ? 78.880 108.015 13.201 1.00 19.69 275 TYR A N 1
ATOM 2182 C CA . TYR A 1 275 ? 78.632 109.384 13.616 1.00 21.11 275 TYR A CA 1
ATOM 2183 C C . TYR A 1 275 ? 79.619 110.444 13.099 1.00 20.87 275 TYR A C 1
ATOM 2184 O O . TYR A 1 275 ? 79.599 111.590 13.552 1.00 22.21 275 TYR A O 1
ATOM 2193 N N . GLY A 1 276 ? 80.460 110.057 12.138 1.00 21.56 276 GLY A N 1
ATOM 2194 C CA . GLY A 1 276 ? 81.428 110.972 11.546 1.00 18.96 276 GLY A CA 1
ATOM 2195 C C . GLY A 1 276 ? 81.085 111.224 10.082 1.00 20.41 276 GLY A C 1
ATOM 2196 O O . GLY A 1 276 ? 79.939 111.530 9.764 1.00 20.92 276 GLY A O 1
ATOM 2197 N N . LYS A 1 277 ? 82.067 111.102 9.192 1.00 19.78 277 LYS A N 1
ATOM 2198 C CA . LYS A 1 277 ? 81.849 111.309 7.761 1.00 20.72 277 LYS A CA 1
ATOM 2199 C C . LYS A 1 277 ? 81.526 109.950 7.115 1.00 20.54 277 LYS A C 1
ATOM 2200 O O . LYS A 1 277 ? 82.422 109.139 6.884 1.00 20.60 277 LYS A O 1
ATOM 2206 N N . TYR A 1 278 ? 80.254 109.722 6.795 1.00 17.61 278 TYR A N 1
ATOM 2207 C CA . TYR A 1 278 ? 79.827 108.430 6.263 1.00 17.90 278 TYR A CA 1
ATOM 2208 C C . TYR A 1 278 ? 78.493 108.628 5.530 1.00 17.94 278 TYR A C 1
ATOM 2209 O O . TYR A 1 278 ? 77.557 109.195 6.100 1.00 17.72 278 TYR A O 1
ATOM 2218 N N . TYR A 1 279 ? 78.385 108.151 4.291 1.00 16.95 279 TYR A N 1
ATOM 2219 C CA . TYR A 1 279 ? 77.145 108.342 3.532 1.00 17.83 279 TYR A CA 1
ATOM 2220 C C . TYR A 1 279 ? 76.911 107.330 2.401 1.00 18.63 279 TYR A C 1
ATOM 2221 O O . TYR A 1 279 ? 77.850 106.685 1.929 1.00 19.13 279 TYR A O 1
ATOM 2230 N N . ALA A 1 280 ? 75.653 107.204 1.970 1.00 18.59 280 ALA A N 1
ATOM 2231 C CA . ALA A 1 280 ? 75.280 106.297 0.882 1.00 18.34 280 ALA A CA 1
ATOM 2232 C C . ALA A 1 280 ? 75.676 104.835 1.128 1.00 19.16 280 ALA A C 1
ATOM 2233 O O . ALA A 1 280 ? 75.912 104.079 0.183 1.00 19.21 280 ALA A O 1
ATOM 2235 N N . SER A 1 281 ? 75.745 104.444 2.393 1.00 19.31 281 SER A N 1
ATOM 2236 C CA . SER A 1 281 ? 76.118 103.088 2.759 1.00 19.04 281 SER A CA 1
ATOM 2237 C C . SER A 1 281 ? 75.119 102.053 2.234 1.00 19.84 281 SER A C 1
ATOM 2238 O O . SER A 1 281 ? 73.929 102.338 2.073 1.00 18.34 281 SER A O 1
ATOM 2241 N N . LYS A 1 282 ? 75.621 100.847 1.982 1.00 19.26 282 LYS A N 1
ATOM 2242 C CA . LYS A 1 282 ? 74.815 99.761 1.437 1.00 19.79 282 LYS A CA 1
ATOM 2243 C C . LYS A 1 282 ? 75.406 98.405 1.810 1.00 20.74 282 LYS A C 1
ATOM 2244 O O . LYS A 1 282 ? 76.624 98.218 1.758 1.00 23.25 282 LYS A O 1
ATOM 2250 N N . THR A 1 283 ? 74.546 97.461 2.183 1.00 20.06 283 THR A N 1
ATOM 2251 C CA . THR A 1 283 ? 74.993 96.121 2.565 1.00 20.16 283 THR A CA 1
ATOM 2252 C C . THR A 1 283 ? 74.688 95.100 1.488 1.00 21.78 283 THR A C 1
ATOM 2253 O O . THR A 1 283 ? 73.957 95.371 0.533 1.00 22.26 283 THR A O 1
ATOM 2257 N N . PHE A 1 284 ? 75.252 93.914 1.666 1.00 21.21 284 PHE A N 1
ATOM 2258 C CA . PHE A 1 284 ? 75.017 92.806 0.761 1.00 19.97 284 PHE A CA 1
ATOM 2259 C C . PHE A 1 284 ? 75.242 91.550 1.597 1.00 20.76 284 PHE A C 1
ATOM 2260 O O . PHE A 1 284 ? 75.935 91.597 2.611 1.00 20.98 284 PHE A O 1
ATOM 2268 N N . PHE A 1 285 ? 74.636 90.441 1.195 1.00 21.77 285 PHE A N 1
ATOM 2269 C CA . PHE A 1 285 ? 74.780 89.194 1.931 1.00 23.20 285 PHE A CA 1
ATOM 2270 C C . PHE A 1 285 ? 75.949 88.378 1.392 1.00 23.09 285 PHE A C 1
ATOM 2271 O O . PHE A 1 285 ? 75.947 87.970 0.235 1.00 23.74 285 PHE A O 1
ATOM 2279 N N . ASP A 1 286 ? 76.953 88.162 2.233 1.00 25.80 286 ASP A N 1
ATOM 2280 C CA . ASP A 1 286 ? 78.129 87.380 1.851 1.00 27.55 286 ASP A CA 1
ATOM 2281 C C . ASP A 1 286 ? 77.839 85.930 2.212 1.00 28.56 286 ASP A C 1
ATOM 2282 O O . ASP A 1 286 ? 78.149 85.472 3.309 1.00 28.36 286 ASP A O 1
ATOM 2287 N N . SER A 1 287 ? 77.214 85.224 1.277 1.00 31.14 287 SER A N 1
ATOM 2288 C CA . SER A 1 287 ? 76.850 83.825 1.464 1.00 32.82 287 SER A CA 1
ATOM 2289 C C . SER A 1 287 ? 78.070 82.933 1.655 1.00 34.59 287 SER A C 1
ATOM 2290 O O . SER A 1 287 ? 77.941 81.771 2.042 1.00 35.09 287 SER A O 1
ATOM 2293 N N . ALA A 1 288 ? 79.252 83.473 1.372 1.00 34.57 288 ALA A N 1
ATOM 2294 C CA . ALA A 1 288 ? 80.481 82.701 1.512 1.00 35.03 288 ALA A CA 1
ATOM 2295 C C . ALA A 1 288 ? 80.827 82.448 2.978 1.00 35.83 288 ALA A C 1
ATOM 2296 O O . ALA A 1 288 ? 81.343 81.385 3.318 1.00 37.46 288 ALA A O 1
ATOM 2298 N N . LYS A 1 289 ? 80.529 83.410 3.849 1.00 36.29 289 LYS A N 1
ATOM 2299 C CA . LYS A 1 289 ? 80.852 83.253 5.266 1.00 35.05 289 LYS A CA 1
ATOM 2300 C C . LYS A 1 289 ? 79.702 83.596 6.206 1.00 32.94 289 LYS A C 1
ATOM 2301 O O . LYS A 1 289 ? 79.919 83.862 7.384 1.00 31.96 289 LYS A O 1
ATOM 2307 N N . ASN A 1 290 ? 78.483 83.585 5.677 1.00 31.68 290 ASN A N 1
ATOM 2308 C CA . ASN A 1 290 ? 77.283 83.873 6.463 1.00 30.34 290 ASN A CA 1
ATOM 2309 C C . ASN A 1 290 ? 77.330 85.173 7.256 1.00 29.07 290 ASN A C 1
ATOM 2310 O O . ASN A 1 290 ? 77.091 85.189 8.463 1.00 29.21 290 ASN A O 1
ATOM 2315 N N . ARG A 1 291 ? 77.621 86.270 6.578 1.00 27.17 291 ARG A N 1
ATOM 2316 C CA . ARG A 1 291 ? 77.680 87.558 7.254 1.00 27.10 291 ARG A CA 1
ATOM 2317 C C . ARG A 1 291 ? 77.154 88.650 6.341 1.00 23.77 291 ARG A C 1
ATOM 2318 O O . ARG A 1 291 ? 77.127 88.490 5.120 1.00 25.02 291 ARG A O 1
ATOM 2326 N N . ARG A 1 292 ? 76.703 89.750 6.929 1.00 22.37 292 ARG A N 1
ATOM 2327 C CA . ARG A 1 292 ? 76.228 90.865 6.123 1.00 22.51 292 ARG A CA 1
ATOM 2328 C C . ARG A 1 292 ? 77.300 91.944 6.200 1.00 22.59 292 ARG A C 1
ATOM 2329 O O . ARG A 1 292 ? 77.696 92.362 7.293 1.00 23.19 292 ARG A O 1
ATOM 2337 N N . ILE A 1 293 ? 77.791 92.360 5.034 1.00 22.83 293 ILE A N 1
ATOM 2338 C CA . ILE A 1 293 ? 78.836 93.379 4.933 1.00 22.67 293 ILE A CA 1
ATOM 2339 C C . ILE A 1 293 ? 78.276 94.732 4.542 1.00 22.50 293 ILE A C 1
ATOM 2340 O O . ILE A 1 293 ? 77.482 94.846 3.605 1.00 20.01 293 ILE A O 1
ATOM 2345 N N . LEU A 1 294 ? 78.715 95.753 5.267 1.00 23.02 294 LEU A N 1
ATOM 2346 C CA . LEU A 1 294 ? 78.281 97.119 5.021 1.00 22.86 294 LEU A CA 1
ATOM 2347 C C . LEU A 1 294 ? 79.388 97.959 4.378 1.00 21.46 294 LEU A C 1
ATOM 2348 O O . LEU A 1 294 ? 80.508 98.011 4.879 1.00 20.57 294 LEU A O 1
ATOM 2353 N N . TRP A 1 295 ? 79.057 98.586 3.250 1.00 20.15 295 TRP A N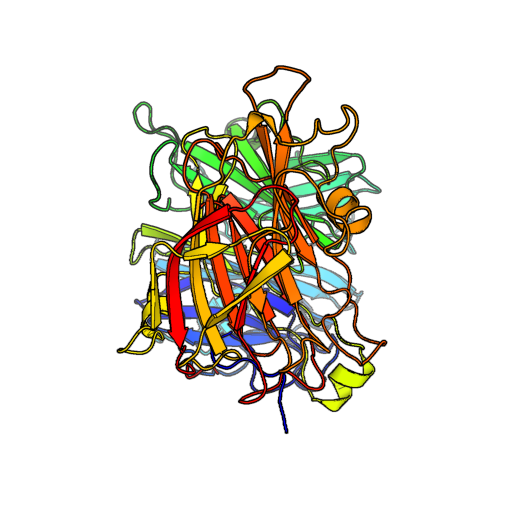 1
ATOM 2354 C CA . TRP A 1 295 ? 79.964 99.465 2.512 1.00 21.07 295 TRP A CA 1
ATOM 2355 C C . TRP A 1 295 ? 79.510 100.898 2.766 1.00 21.27 295 TRP A C 1
ATOM 2356 O O . TRP A 1 295 ? 78.311 101.189 2.743 1.00 21.19 295 TRP A O 1
ATOM 2367 N N . GLY A 1 296 ? 80.462 101.796 2.986 1.00 21.40 296 GLY A N 1
ATOM 2368 C CA . GLY A 1 296 ? 80.122 103.187 3.234 1.00 20.24 296 GLY A CA 1
ATOM 2369 C C . GLY A 1 296 ? 81.110 104.151 2.602 1.00 20.77 296 GLY A C 1
ATOM 2370 O O . GLY A 1 296 ? 82.324 103.943 2.663 1.00 20.91 296 GLY A O 1
ATOM 2371 N N . TRP A 1 297 ? 80.583 105.215 2.003 1.00 19.63 297 TRP A N 1
ATOM 2372 C CA . TRP A 1 297 ? 81.401 106.230 1.339 1.00 20.11 297 TRP A CA 1
ATOM 2373 C C . TRP A 1 297 ? 81.761 107.400 2.249 1.00 20.58 297 TRP A C 1
ATOM 2374 O O . TRP A 1 297 ? 80.895 107.974 2.914 1.00 20.67 297 TRP A O 1
ATOM 2385 N N . THR A 1 298 ? 83.046 107.742 2.286 1.00 20.77 298 THR A N 1
ATOM 2386 C CA . THR A 1 298 ? 83.503 108.872 3.092 1.00 20.85 298 THR A CA 1
ATOM 2387 C C . THR A 1 298 ? 84.154 109.915 2.187 1.00 21.11 298 THR A C 1
ATOM 2388 O O . THR A 1 298 ? 85.261 109.704 1.687 1.00 23.10 298 THR A O 1
ATOM 2392 N N . ASN A 1 299 ? 83.473 111.041 1.983 1.00 20.73 299 ASN A N 1
ATOM 2393 C CA . ASN A 1 299 ? 84.009 112.095 1.123 1.00 20.65 299 ASN A CA 1
ATOM 2394 C C . ASN A 1 299 ? 85.162 112.853 1.805 1.00 21.36 299 ASN A C 1
ATOM 2395 O O . ASN A 1 299 ? 85.485 112.606 2.966 1.00 20.52 299 ASN A O 1
ATOM 2400 N N . GLU A 1 300 ? 85.795 113.763 1.076 1.00 21.77 300 GLU A N 1
ATOM 2401 C CA . GLU A 1 300 ? 86.917 114.520 1.626 1.00 22.27 300 GLU A CA 1
ATOM 2402 C C . GLU A 1 300 ? 86.456 115.615 2.571 1.00 22.37 300 GLU A C 1
ATOM 2403 O O . GLU A 1 300 ? 85.403 116.221 2.365 1.00 22.74 300 GLU A O 1
ATOM 2409 N N . SER A 1 301 ? 87.247 115.877 3.606 1.00 22.77 301 SER A N 1
ATOM 2410 C CA . SER A 1 301 ? 86.927 116.956 4.537 1.00 24.24 301 SER A CA 1
ATOM 2411 C C . SER A 1 301 ? 87.823 118.143 4.183 1.00 25.21 301 SER A C 1
ATOM 2412 O O . SER A 1 301 ? 87.842 119.154 4.881 1.00 26.79 301 SER A O 1
ATOM 2415 N N . SER A 1 302 ? 88.582 117.996 3.101 1.00 25.72 302 SER A N 1
ATOM 2416 C CA . SER A 1 302 ? 89.472 119.051 2.629 1.00 26.49 302 SER A CA 1
ATOM 2417 C C . SER A 1 302 ? 88.709 119.935 1.642 1.00 26.59 302 SER A C 1
ATOM 2418 O O . SER A 1 302 ? 87.598 119.596 1.233 1.00 25.96 302 SER A O 1
ATOM 2421 N N . SER A 1 303 ? 89.298 121.066 1.262 1.00 26.01 303 SER A N 1
ATOM 2422 C CA . SER A 1 303 ? 88.644 121.970 0.318 1.00 24.93 303 SER A CA 1
ATOM 2423 C C . SER A 1 303 ? 88.587 121.338 -1.063 1.00 24.93 303 SER A C 1
ATOM 2424 O O . SER A 1 303 ? 89.353 120.420 -1.369 1.00 25.79 303 SER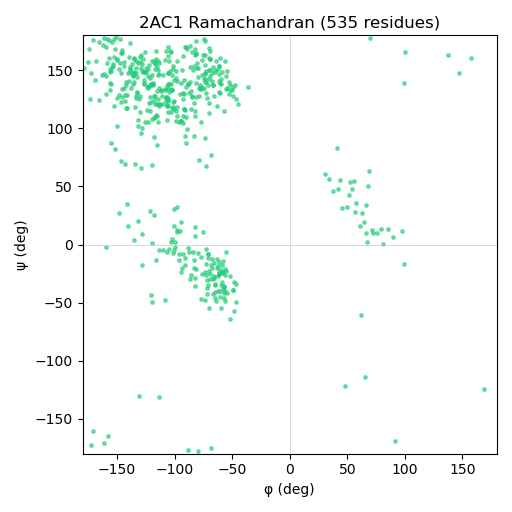 A O 1
ATOM 2427 N N . VAL A 1 304 ? 87.679 121.830 -1.899 1.00 24.22 304 VAL A N 1
ATOM 2428 C CA . VAL A 1 304 ? 87.555 121.314 -3.256 1.00 22.90 304 VAL A CA 1
ATOM 2429 C C . VAL A 1 304 ? 88.837 121.640 -4.027 1.00 23.16 304 VAL A C 1
ATOM 2430 O O . VAL A 1 304 ? 89.266 120.865 -4.883 1.00 21.74 304 VAL A O 1
ATOM 2434 N N . GLU A 1 305 ? 89.449 122.783 -3.718 1.00 23.53 305 GLU A N 1
ATOM 2435 C CA . GLU A 1 305 ? 90.684 123.181 -4.394 1.00 24.98 305 GLU A CA 1
ATOM 2436 C C . GLU A 1 305 ? 91.762 122.133 -4.140 1.00 25.11 305 GLU A C 1
ATOM 2437 O O . GLU A 1 305 ? 92.468 121.715 -5.062 1.00 24.03 305 GLU A O 1
ATOM 2443 N N . ASP A 1 306 ? 91.882 121.705 -2.887 1.00 25.78 306 ASP A N 1
ATOM 2444 C CA . ASP A 1 306 ? 92.860 120.681 -2.544 1.00 25.23 306 ASP A CA 1
ATOM 2445 C C . ASP A 1 306 ? 92.544 119.403 -3.321 1.00 25.49 306 ASP A C 1
ATOM 2446 O O . ASP A 1 306 ? 93.451 118.725 -3.802 1.00 25.30 306 ASP A O 1
ATOM 2451 N N . ASP A 1 307 ? 91.257 119.085 -3.446 1.00 25.26 307 ASP A N 1
ATOM 2452 C CA . ASP A 1 307 ? 90.835 117.883 -4.167 1.00 26.11 307 ASP A CA 1
ATOM 2453 C C . ASP A 1 307 ? 91.311 117.932 -5.616 1.00 25.70 307 ASP A C 1
ATOM 2454 O O . ASP A 1 307 ? 91.966 117.012 -6.101 1.00 25.77 307 ASP A O 1
ATOM 2459 N N . VAL A 1 308 ? 90.962 119.014 -6.302 1.00 24.30 308 VAL A N 1
ATOM 2460 C CA . VAL A 1 308 ? 91.364 119.190 -7.682 1.00 24.45 308 VAL A CA 1
ATOM 2461 C C . VAL A 1 308 ? 92.883 119.097 -7.779 1.00 24.56 308 VAL A C 1
ATOM 2462 O O . VAL A 1 308 ? 93.419 118.489 -8.698 1.00 24.83 308 VAL A O 1
ATOM 2466 N N . GLU A 1 309 ? 93.570 119.680 -6.806 1.00 26.35 309 GLU A N 1
ATOM 2467 C CA . GLU A 1 309 ? 95.021 119.669 -6.794 1.00 28.80 309 GLU A CA 1
ATOM 2468 C C . GLU A 1 309 ? 95.618 118.264 -6.664 1.00 28.07 309 GLU A C 1
ATOM 2469 O O . GLU A 1 309 ? 96.504 117.893 -7.429 1.00 26.75 309 GLU A O 1
ATOM 2475 N N . LYS A 1 310 ? 95.134 117.481 -5.704 1.00 25.60 310 LYS A N 1
ATOM 2476 C CA . LYS A 1 310 ? 95.672 116.144 -5.515 1.00 23.98 310 LYS A CA 1
ATOM 2477 C C . LYS A 1 310 ? 95.226 115.193 -6.618 1.00 24.31 310 LYS A C 1
ATOM 2478 O O . LYS A 1 310 ? 95.813 114.122 -6.804 1.00 23.48 310 LYS A O 1
ATOM 2484 N N . GLY A 1 311 ? 94.186 115.589 -7.347 1.00 23.95 311 GLY A N 1
ATOM 2485 C CA . GLY A 1 311 ? 93.693 114.770 -8.435 1.00 22.22 311 GLY A CA 1
ATOM 2486 C C . GLY A 1 311 ? 92.694 113.678 -8.090 1.00 23.93 311 GLY A C 1
ATOM 2487 O O . GLY A 1 311 ? 92.426 112.802 -8.919 1.00 24.79 311 GLY A O 1
ATOM 2488 N N . TRP A 1 312 ? 92.137 113.708 -6.885 1.00 22.93 312 TRP A N 1
ATOM 2489 C CA . TRP A 1 312 ? 91.155 112.701 -6.501 1.00 21.65 312 TRP A CA 1
ATOM 2490 C C . TRP A 1 312 ? 90.261 113.212 -5.393 1.00 21.91 312 TRP A C 1
ATOM 2491 O O . TRP A 1 312 ? 90.463 114.310 -4.877 1.00 20.74 312 TRP A O 1
ATOM 2502 N N . SER A 1 313 ? 89.272 112.407 -5.026 1.00 21.84 313 SER A N 1
ATOM 2503 C CA . SER A 1 313 ? 88.334 112.788 -3.983 1.00 22.87 313 SER A CA 1
ATOM 2504 C C . SER A 1 313 ? 87.402 111.618 -3.647 1.00 22.84 313 SER A C 1
ATOM 2505 O O . SER A 1 313 ? 86.776 111.036 -4.534 1.00 22.59 313 SER A O 1
ATOM 2508 N N . GLY A 1 314 ? 87.356 111.256 -2.368 1.00 21.23 314 GLY A N 1
ATOM 2509 C CA . GLY A 1 314 ? 86.492 110.176 -1.929 1.00 22.91 314 GLY A CA 1
ATOM 2510 C C . GLY A 1 314 ? 87.112 108.801 -1.719 1.00 21.81 314 GLY A C 1
ATOM 2511 O O . GLY A 1 314 ? 87.947 108.347 -2.499 1.00 22.52 314 GLY A O 1
ATOM 2512 N N . ILE A 1 315 ? 86.700 108.135 -0.648 1.00 20.28 315 ILE A N 1
ATOM 2513 C CA . ILE A 1 315 ? 87.191 106.799 -0.346 1.00 19.31 315 ILE A CA 1
ATOM 2514 C C . ILE A 1 315 ? 86.052 106.033 0.314 1.00 19.84 315 ILE A C 1
ATOM 2515 O O . ILE A 1 315 ? 85.060 106.628 0.734 1.00 18.99 315 ILE A O 1
ATOM 2520 N N . GLN A 1 316 ? 86.186 104.714 0.389 1.00 20.46 316 GLN A N 1
ATOM 2521 C CA . GLN A 1 316 ? 85.186 103.893 1.052 1.00 22.04 316 GLN A CA 1
ATOM 2522 C C . GLN A 1 316 ? 85.852 103.503 2.369 1.00 22.08 316 GLN A C 1
ATOM 2523 O O . GLN A 1 316 ? 87.077 103.375 2.431 1.00 22.38 316 GLN A O 1
ATOM 2529 N N . THR A 1 317 ? 85.073 103.337 3.429 1.00 19.73 317 THR A N 1
ATOM 2530 C CA . THR A 1 317 ? 85.674 102.921 4.685 1.00 20.54 317 THR A CA 1
ATOM 2531 C C . THR A 1 317 ? 85.977 101.445 4.467 1.00 20.18 317 THR A C 1
ATOM 2532 O O . THR A 1 317 ? 85.658 100.888 3.409 1.00 18.45 317 THR A O 1
ATOM 2536 N N . ILE A 1 318 ? 86.595 100.814 5.457 1.00 20.25 318 ILE A N 1
ATOM 2537 C CA . ILE A 1 318 ? 86.885 99.392 5.374 1.00 20.03 318 ILE A CA 1
ATOM 2538 C C . ILE A 1 318 ? 85.525 98.735 5.552 1.00 22.75 318 ILE A C 1
ATOM 2539 O O . ILE A 1 318 ? 84.780 99.073 6.476 1.00 23.14 318 ILE A O 1
ATOM 2544 N N . PRO A 1 319 ? 85.166 97.798 4.662 1.00 24.75 319 PRO A N 1
ATOM 2545 C CA . PRO A 1 319 ? 83.859 97.143 4.798 1.00 22.34 319 PRO A CA 1
ATOM 2546 C C . PRO A 1 319 ? 83.707 96.541 6.176 1.00 22.16 319 PRO A C 1
ATOM 2547 O O . PRO A 1 319 ? 84.693 96.145 6.797 1.00 21.96 319 PRO A O 1
ATOM 2551 N N . ARG A 1 320 ? 82.485 96.481 6.680 1.00 20.98 320 ARG A N 1
ATOM 2552 C CA . ARG A 1 320 ? 82.331 95.885 7.988 1.00 23.61 320 ARG A CA 1
ATOM 2553 C C . ARG A 1 320 ? 81.134 94.975 8.184 1.00 23.27 320 ARG A C 1
ATOM 2554 O O . ARG A 1 320 ? 80.086 95.113 7.542 1.00 22.80 320 ARG A O 1
ATOM 2562 N N . LYS A 1 321 ? 81.339 93.997 9.055 1.00 22.23 321 LYS A N 1
ATOM 2563 C CA . LYS A 1 321 ? 80.313 93.024 9.382 1.00 23.32 321 LYS A CA 1
ATOM 2564 C C . LYS A 1 321 ? 79.359 93.694 10.368 1.00 23.16 321 LYS A C 1
ATOM 2565 O O . LYS A 1 321 ? 79.795 94.356 11.309 1.00 24.14 321 LYS A O 1
ATOM 2571 N N . ILE A 1 322 ? 78.062 93.534 10.128 1.00 23.49 322 ILE A N 1
ATOM 2572 C CA . ILE A 1 322 ? 77.029 94.122 10.973 1.00 24.23 322 ILE A CA 1
ATOM 2573 C C . ILE A 1 322 ? 76.039 93.061 11.461 1.00 24.62 322 ILE A C 1
ATOM 2574 O O . ILE A 1 322 ? 75.763 92.089 10.759 1.00 24.85 322 ILE A O 1
ATOM 2579 N N . TRP A 1 323 ? 75.498 93.264 12.659 1.00 24.03 323 TRP A N 1
ATOM 2580 C CA . TRP A 1 323 ? 74.511 92.357 13.229 1.00 25.07 323 TRP A CA 1
ATOM 2581 C C . TRP A 1 323 ? 73.760 93.046 14.371 1.00 25.94 323 TRP A C 1
ATOM 2582 O O . TRP A 1 323 ? 74.116 94.155 14.779 1.00 25.31 323 TRP A O 1
ATOM 2593 N N . LEU A 1 324 ? 72.712 92.396 14.869 1.00 27.07 324 LEU A N 1
ATOM 2594 C CA . LEU A 1 324 ? 71.898 92.950 15.943 1.00 28.61 324 LEU A CA 1
ATOM 2595 C C . LEU A 1 324 ? 72.558 92.700 17.291 1.00 30.93 324 LEU A C 1
ATOM 2596 O O . LEU A 1 324 ? 73.082 91.615 17.538 1.00 31.04 324 LEU A O 1
ATOM 2601 N N . ASP A 1 325 ? 72.531 93.692 18.171 1.00 31.69 325 ASP A N 1
ATOM 2602 C CA . ASP A 1 325 ? 73.135 93.505 19.480 1.00 34.94 325 ASP A CA 1
ATOM 2603 C C . ASP A 1 325 ? 72.121 92.758 20.360 1.00 36.05 325 ASP A C 1
ATOM 2604 O O . ASP A 1 325 ? 70.935 92.698 20.029 1.00 35.87 325 ASP A O 1
ATOM 2609 N N . ARG A 1 326 ? 72.579 92.193 21.475 1.00 37.40 326 ARG A N 1
ATOM 2610 C CA . ARG A 1 326 ? 71.691 91.424 22.348 1.00 38.81 326 ARG A CA 1
ATOM 2611 C C . ARG A 1 326 ? 70.476 92.198 22.847 1.00 36.85 326 ARG A C 1
ATOM 2612 O O . ARG A 1 326 ? 69.367 91.666 22.893 1.00 35.57 326 ARG A O 1
ATOM 2620 N N . SER A 1 327 ? 70.681 93.455 23.214 1.00 34.52 327 SER A N 1
ATOM 2621 C CA . SER A 1 327 ? 69.585 94.278 23.697 1.00 33.98 327 SER A CA 1
ATOM 2622 C C . SER A 1 327 ? 68.527 94.432 22.607 1.00 33.63 327 SER A C 1
ATOM 2623 O O . SER A 1 327 ? 67.370 94.708 22.900 1.00 34.17 327 SER A O 1
ATOM 2626 N N . GLY A 1 328 ? 68.933 94.274 21.351 1.00 32.65 328 GLY A N 1
ATOM 2627 C CA . GLY A 1 328 ? 67.995 94.408 20.250 1.00 31.42 328 GLY A CA 1
ATOM 2628 C C . GLY A 1 328 ? 67.617 95.847 19.934 1.00 31.58 328 GLY A C 1
ATOM 2629 O O . GLY A 1 328 ? 66.703 96.093 19.146 1.00 32.47 328 GLY A O 1
ATOM 2630 N N . LYS A 1 329 ? 68.320 96.803 20.532 1.00 31.16 329 LYS A N 1
ATOM 2631 C CA . LYS A 1 329 ? 68.034 98.217 20.304 1.00 30.78 329 LYS A CA 1
ATOM 2632 C C . LYS A 1 329 ? 68.998 98.899 19.325 1.00 29.71 329 LYS A C 1
ATOM 2633 O O . LYS A 1 329 ? 68.794 100.051 18.953 1.00 29.06 329 LYS A O 1
ATOM 2639 N N . GLN A 1 330 ? 70.050 98.206 18.909 1.00 27.74 330 GLN A N 1
ATOM 2640 C CA . GLN A 1 330 ? 70.984 98.805 17.963 1.00 26.70 330 GLN A CA 1
ATOM 2641 C C . GLN A 1 330 ? 71.795 97.752 17.248 1.00 24.49 330 GLN A C 1
ATOM 2642 O O . GLN A 1 330 ? 71.765 96.579 17.606 1.00 22.91 330 GLN A O 1
ATOM 2648 N N . LEU A 1 331 ? 72.514 98.183 16.222 1.00 23.02 331 LEU A N 1
ATOM 2649 C CA . LEU A 1 331 ? 73.353 97.279 15.464 1.00 22.78 331 LEU A CA 1
ATOM 2650 C C . LEU A 1 331 ? 74.800 97.444 15.906 1.00 23.32 331 LEU A C 1
ATOM 2651 O O . LEU A 1 331 ? 75.209 98.523 16.349 1.00 23.11 331 LEU A O 1
ATOM 2656 N N . ILE A 1 332 ? 75.563 96.360 15.790 1.00 23.28 332 ILE A N 1
ATOM 2657 C CA . ILE A 1 332 ? 76.979 96.363 16.128 1.00 22.94 332 ILE A CA 1
ATOM 2658 C C . ILE A 1 332 ? 77.729 96.222 14.811 1.00 23.79 332 ILE A C 1
ATOM 2659 O O . ILE A 1 332 ? 77.268 95.536 13.890 1.00 24.27 332 ILE A O 1
ATOM 2664 N N . GLN A 1 333 ? 78.890 96.862 14.731 1.00 22.36 333 GLN A N 1
ATOM 2665 C CA . GLN A 1 333 ? 79.710 96.840 13.527 1.00 21.84 333 GLN A CA 1
ATOM 2666 C C . GLN A 1 333 ? 81.164 96.567 13.855 1.00 22.54 333 GLN A C 1
ATOM 2667 O O . GLN A 1 333 ? 81.670 96.989 14.895 1.00 22.13 333 GLN A O 1
ATOM 2673 N N . TRP A 1 334 ? 81.846 95.894 12.938 1.00 23.26 334 TRP A N 1
ATOM 2674 C CA . TRP A 1 334 ? 83.259 95.590 13.118 1.00 23.43 334 TRP A CA 1
ATOM 2675 C C . TRP A 1 334 ? 83.892 95.379 11.742 1.00 23.19 334 TRP A C 1
ATOM 2676 O O . TRP A 1 334 ? 83.331 94.690 10.895 1.00 25.21 334 TRP A O 1
ATOM 2687 N N . PRO A 1 335 ? 85.053 96.002 11.487 1.00 23.98 335 PRO A N 1
ATOM 2688 C CA . PRO A 1 335 ? 85.662 95.798 10.170 1.00 23.22 335 PRO A CA 1
ATOM 2689 C C . PRO A 1 335 ? 85.870 94.322 9.882 1.00 23.76 335 PRO A C 1
ATOM 2690 O O . PRO A 1 335 ? 86.153 93.542 10.794 1.00 22.31 335 PRO A O 1
ATOM 2694 N N . VAL A 1 336 ? 85.712 93.939 8.619 1.00 24.42 336 VAL A N 1
ATOM 2695 C CA . VAL A 1 336 ? 85.892 92.549 8.236 1.00 24.82 336 VAL A CA 1
ATOM 2696 C C . VAL A 1 336 ? 87.241 92.075 8.755 1.00 25.99 336 VAL A C 1
ATOM 2697 O O . VAL A 1 336 ? 88.244 92.787 8.664 1.00 25.06 336 VAL A O 1
ATOM 2701 N N . ARG A 1 337 ? 87.248 90.866 9.303 1.00 27.46 337 ARG A N 1
ATOM 2702 C CA . ARG A 1 337 ? 88.451 90.268 9.865 1.00 28.38 337 ARG A CA 1
ATOM 2703 C C . ARG A 1 337 ? 89.607 90.152 8.871 1.00 27.36 337 ARG A C 1
ATOM 2704 O O . ARG A 1 337 ? 90.772 90.085 9.268 1.00 28.61 337 ARG A O 1
ATOM 2712 N N . GLU A 1 338 ? 89.291 90.130 7.582 1.00 25.59 338 GLU A N 1
ATOM 2713 C CA . GLU A 1 338 ? 90.337 90.048 6.575 1.00 25.37 338 GLU A CA 1
ATOM 2714 C C . GLU A 1 338 ? 91.284 91.250 6.636 1.00 25.01 338 GLU A C 1
ATOM 2715 O O . GLU A 1 338 ? 92.441 91.144 6.235 1.00 26.55 338 GLU A O 1
ATOM 2721 N N . VAL A 1 339 ? 90.817 92.387 7.151 1.00 24.47 339 VAL A N 1
ATOM 2722 C CA . VAL A 1 339 ? 91.689 93.564 7.228 1.00 24.43 339 VAL A CA 1
ATOM 2723 C C . VAL A 1 339 ? 92.846 93.320 8.195 1.00 26.31 339 VAL A C 1
ATOM 2724 O O . VAL A 1 339 ? 93.919 93.917 8.064 1.00 25.81 339 VAL A O 1
ATOM 2728 N N . GLU A 1 340 ? 92.609 92.439 9.165 1.00 28.45 340 GLU A N 1
ATOM 2729 C CA . GLU A 1 340 ? 93.604 92.088 10.176 1.00 29.79 340 GLU A CA 1
ATOM 2730 C C . GLU A 1 340 ? 94.801 91.377 9.558 1.00 30.77 340 GLU A C 1
ATOM 2731 O O . GLU A 1 340 ? 95.853 91.258 10.182 1.00 31.86 340 GLU A O 1
ATOM 2737 N N . ARG A 1 341 ? 94.629 90.904 8.328 1.00 30.50 341 ARG A N 1
ATOM 2738 C CA . ARG A 1 341 ? 95.698 90.213 7.622 1.00 30.49 341 ARG A CA 1
ATOM 2739 C C . ARG A 1 341 ? 96.783 91.205 7.222 1.00 31.34 341 ARG A C 1
ATOM 2740 O O . ARG A 1 341 ? 97.849 90.813 6.759 1.00 32.12 341 ARG A O 1
ATOM 2748 N N . LEU A 1 342 ? 96.505 92.492 7.410 1.00 31.50 342 LEU A N 1
ATOM 2749 C CA . LEU A 1 342 ? 97.457 93.543 7.055 1.00 31.04 342 LEU A CA 1
ATOM 2750 C C . LEU A 1 342 ? 98.361 93.898 8.229 1.00 32.05 342 LEU A C 1
ATOM 2751 O O . LEU A 1 342 ? 99.408 94.524 8.056 1.00 30.82 342 LEU A O 1
ATOM 2756 N N . ARG A 1 343 ? 97.930 93.509 9.424 1.00 33.93 343 ARG A N 1
ATOM 2757 C CA . ARG A 1 343 ? 98.682 93.781 10.642 1.00 36.41 343 ARG A CA 1
ATOM 2758 C C . ARG A 1 343 ? 100.061 93.134 10.591 1.00 39.16 343 ARG A C 1
ATOM 2759 O O . ARG A 1 343 ? 100.188 91.948 10.280 1.00 37.40 343 ARG A O 1
ATOM 2767 N N . THR A 1 344 ? 101.090 93.918 10.902 1.00 42.83 344 THR A N 1
ATOM 2768 C CA . THR A 1 344 ? 102.460 93.416 10.911 1.00 47.52 344 THR A CA 1
ATOM 2769 C C . THR A 1 344 ? 102.598 92.253 11.887 1.00 49.13 344 THR A C 1
ATOM 2770 O O . THR A 1 344 ? 101.909 92.195 12.908 1.00 48.90 344 THR A O 1
ATOM 2774 N N . LYS A 1 345 ? 103.494 91.330 11.556 1.00 51.10 345 LYS A N 1
ATOM 2775 C CA . LYS A 1 345 ? 103.756 90.159 12.381 1.00 52.56 345 LYS A CA 1
ATOM 2776 C C . LYS A 1 345 ? 104.105 90.545 13.820 1.00 53.86 345 LYS A C 1
ATOM 2777 O O . LYS A 1 345 ? 103.645 89.914 14.774 1.00 52.97 345 LYS A O 1
ATOM 2783 N N . GLN A 1 346 ? 104.917 91.586 13.972 1.00 55.14 346 GLN A N 1
ATOM 2784 C CA . GLN A 1 346 ? 105.329 92.035 15.293 1.00 56.72 346 GLN A CA 1
ATOM 2785 C C . GLN A 1 346 ? 104.491 93.215 15.767 1.00 56.36 346 GLN A C 1
ATOM 2786 O O . GLN A 1 346 ? 104.547 94.299 15.187 1.00 56.91 346 GLN A O 1
ATOM 2792 N N . VAL A 1 347 ? 103.720 92.996 16.828 1.00 54.75 347 VAL A N 1
ATOM 2793 C CA . VAL A 1 347 ? 102.860 94.032 17.387 1.00 52.85 347 VAL A CA 1
ATOM 2794 C C . VAL A 1 347 ? 103.470 94.717 18.603 1.00 52.62 347 VAL A C 1
ATOM 2795 O O . VAL A 1 347 ? 104.223 94.112 19.362 1.00 52.59 347 VAL A O 1
ATOM 2799 N N . LYS A 1 348 ? 103.136 95.990 18.779 1.00 52.36 348 LYS A N 1
ATOM 2800 C CA . LYS A 1 348 ? 103.625 96.762 19.909 1.00 52.12 348 LYS A CA 1
ATOM 2801 C C . LYS A 1 348 ? 102.590 96.642 21.016 1.00 51.30 348 LYS A C 1
ATOM 2802 O O . LYS A 1 348 ? 101.415 96.933 20.801 1.00 51.91 348 LYS A O 1
ATOM 2808 N N . ASN A 1 349 ? 103.023 96.206 22.195 1.00 50.11 349 ASN A N 1
ATOM 2809 C CA . ASN A 1 349 ? 102.117 96.050 23.326 1.00 48.53 349 ASN A CA 1
ATOM 2810 C C . ASN A 1 349 ? 102.462 96.953 24.506 1.00 47.71 349 ASN A C 1
ATOM 2811 O O . ASN A 1 349 ? 103.608 97.365 24.674 1.00 47.42 349 ASN A O 1
ATOM 2816 N N . LEU A 1 350 ? 101.451 97.251 25.317 1.00 46.94 350 LEU A N 1
ATOM 2817 C CA . LEU A 1 350 ? 101.598 98.073 26.516 1.00 46.92 350 LEU A CA 1
ATOM 2818 C C . LEU A 1 350 ? 100.508 97.639 27.480 1.00 46.93 350 LEU A C 1
ATOM 2819 O O . LEU A 1 350 ? 99.324 97.727 27.161 1.00 47.07 350 LEU A O 1
ATOM 2824 N N . ARG A 1 351 ? 100.900 97.159 28.654 1.00 47.40 351 ARG A N 1
ATOM 2825 C CA . ARG A 1 351 ? 99.918 96.710 29.631 1.00 47.92 351 ARG A CA 1
ATOM 2826 C C . ARG A 1 351 ? 100.067 97.400 30.975 1.00 46.17 351 ARG A C 1
ATOM 2827 O O . ARG A 1 351 ? 101.152 97.838 31.347 1.00 44.75 351 ARG A O 1
ATOM 2835 N N . ASN A 1 352 ? 98.953 97.511 31.686 1.00 45.57 352 ASN A N 1
ATOM 2836 C CA . ASN A 1 352 ? 98.918 98.137 32.997 1.00 46.50 352 ASN A CA 1
ATOM 2837 C C . ASN A 1 352 ? 99.703 99.430 33.093 1.00 47.58 352 ASN A C 1
ATOM 2838 O O . ASN A 1 352 ? 100.589 99.570 33.934 1.00 48.54 352 ASN A O 1
ATOM 2843 N N . LYS A 1 353 ? 99.375 100.379 32.223 1.00 48.02 353 LYS A N 1
ATOM 2844 C CA . LYS A 1 353 ? 100.041 101.670 32.235 1.00 48.21 353 LYS A CA 1
ATOM 2845 C C . LYS A 1 353 ? 99.060 102.671 32.830 1.00 48.25 353 LYS A C 1
ATOM 2846 O O . LYS A 1 353 ? 98.014 102.950 32.244 1.00 48.10 353 LYS A O 1
ATOM 2852 N N . VAL A 1 354 ? 99.401 103.206 33.998 1.00 47.25 354 VAL A N 1
ATOM 2853 C CA . VAL A 1 354 ? 98.544 104.168 34.671 1.00 46.67 354 VAL A CA 1
ATOM 2854 C C . VAL A 1 354 ? 98.735 105.578 34.122 1.00 46.40 354 VAL A C 1
ATOM 2855 O O . VAL A 1 354 ? 99.809 106.161 34.254 1.00 47.19 354 VAL A O 1
ATOM 2859 N N . LEU A 1 355 ? 97.689 106.120 33.503 1.00 45.36 355 LEU A N 1
ATOM 2860 C CA . LEU A 1 355 ? 97.738 107.469 32.954 1.00 44.41 355 LEU A CA 1
ATOM 2861 C C . LEU A 1 355 ? 97.218 108.445 33.998 1.00 44.18 355 LEU A C 1
ATOM 2862 O O . LEU A 1 355 ? 96.025 108.457 34.320 1.00 42.29 355 LEU A O 1
ATOM 2867 N N . LYS A 1 356 ? 98.128 109.254 34.533 1.00 44.26 356 LYS A N 1
ATOM 2868 C CA . LYS A 1 356 ? 97.785 110.236 35.549 1.00 44.02 356 LYS A CA 1
ATOM 2869 C C . LYS A 1 356 ? 97.189 111.476 34.895 1.00 42.16 356 LYS A C 1
ATOM 2870 O O . LYS A 1 356 ? 97.432 111.753 33.722 1.00 39.87 356 LYS A O 1
ATOM 2876 N N . SER A 1 357 ? 96.407 112.216 35.673 1.00 41.43 357 SER A N 1
ATOM 2877 C CA . SER A 1 357 ? 95.763 113.429 35.192 1.00 40.66 357 SER A CA 1
ATOM 2878 C C . SER A 1 357 ? 96.719 114.305 34.390 1.00 40.97 357 SER A C 1
ATOM 2879 O O . SER A 1 357 ? 97.755 114.733 34.896 1.00 40.63 357 SER A O 1
ATOM 2882 N N . GLY A 1 358 ? 96.362 114.557 33.134 1.00 40.66 358 GLY A N 1
ATOM 2883 C CA . GLY A 1 358 ? 97.177 115.391 32.274 1.00 39.98 358 GLY A CA 1
ATOM 2884 C C . GLY A 1 358 ? 98.391 114.723 31.662 1.00 40.47 358 GLY A C 1
ATOM 2885 O O . GLY A 1 358 ? 99.251 115.404 31.115 1.00 42.24 358 GLY A O 1
ATOM 2886 N N . SER A 1 359 ? 98.479 113.400 31.727 1.00 40.47 359 SER A N 1
ATOM 2887 C CA . SER A 1 359 ? 99.636 112.715 31.157 1.00 41.85 359 SER A CA 1
ATOM 2888 C C . SER A 1 359 ? 99.340 112.050 29.822 1.00 41.95 359 SER A C 1
ATOM 2889 O O . SER A 1 359 ? 98.184 111.878 29.437 1.00 41.10 359 SER A O 1
ATOM 2892 N N . ARG A 1 360 ? 100.402 111.677 29.117 1.00 42.53 360 ARG A N 1
ATOM 2893 C CA . ARG A 1 360 ? 100.265 110.989 27.844 1.00 43.48 360 ARG A CA 1
ATOM 2894 C C . ARG A 1 360 ? 101.401 109.998 27.647 1.00 43.13 360 ARG A C 1
ATOM 2895 O O . ARG A 1 360 ? 102.523 110.219 28.099 1.00 41.87 360 ARG A O 1
ATOM 2903 N N . LEU A 1 361 ? 101.087 108.904 26.964 1.00 43.42 361 LEU A N 1
ATOM 2904 C CA . LEU A 1 361 ? 102.044 107.843 26.687 1.00 43.98 361 LEU A CA 1
ATOM 2905 C C . LEU A 1 361 ? 102.179 107.652 25.173 1.00 43.06 361 LEU A C 1
ATOM 2906 O O . LEU A 1 361 ? 101.182 107.466 24.465 1.00 40.88 361 LEU A O 1
ATOM 2911 N N . GLU A 1 362 ? 103.416 107.698 24.685 1.00 41.73 362 GLU A N 1
ATOM 2912 C CA . GLU A 1 362 ? 103.685 107.523 23.261 1.00 41.53 362 GLU A CA 1
ATOM 2913 C C . GLU A 1 362 ? 103.917 106.065 22.883 1.00 40.44 362 GLU A C 1
ATOM 2914 O O . GLU A 1 362 ? 104.630 105.342 23.577 1.00 40.40 362 GLU A O 1
ATOM 2920 N N . VAL A 1 363 ? 103.311 105.640 21.779 1.00 38.85 363 VAL A N 1
ATOM 2921 C CA . VAL A 1 363 ? 103.453 104.268 21.301 1.00 38.56 363 VAL A CA 1
ATOM 2922 C C . VAL A 1 363 ? 104.505 104.221 20.200 1.00 38.24 363 VAL A C 1
ATOM 2923 O O . VAL A 1 363 ? 104.255 104.660 19.076 1.00 38.58 363 VAL A O 1
ATOM 2927 N N . TYR A 1 364 ? 105.680 103.689 20.526 1.00 37.97 364 TYR A N 1
ATOM 2928 C CA . TYR A 1 364 ? 106.772 103.598 19.562 1.00 38.50 364 TYR A CA 1
ATOM 2929 C C . TYR A 1 364 ? 106.757 102.281 18.801 1.00 39.44 364 TYR A C 1
ATOM 2930 O O . TYR A 1 364 ? 106.019 101.354 19.148 1.00 40.18 364 TYR A O 1
ATOM 2939 N N . GLY A 1 365 ? 107.588 102.212 17.763 1.00 40.74 365 GLY A N 1
ATOM 2940 C CA . GLY A 1 365 ? 107.708 101.008 16.960 1.00 41.78 365 GLY A CA 1
ATOM 2941 C C . GLY A 1 365 ? 106.482 100.667 16.143 1.00 43.01 365 GLY A C 1
ATOM 2942 O O . GLY A 1 365 ? 105.999 99.532 16.173 1.00 45.81 365 GLY A O 1
ATOM 2943 N N . VAL A 1 366 ? 105.976 101.648 15.405 1.00 41.27 366 VAL A N 1
ATOM 2944 C CA . VAL A 1 366 ? 104.795 101.438 14.579 1.00 39.82 366 VAL A CA 1
ATOM 2945 C C . VAL A 1 366 ? 104.589 102.619 13.646 1.00 37.10 366 VAL A C 1
ATOM 2946 O O . VAL A 1 366 ? 104.824 103.772 14.020 1.00 37.44 366 VAL A O 1
ATOM 2950 N N . THR A 1 367 ? 104.163 102.325 12.422 1.00 34.53 367 THR A N 1
ATOM 2951 C CA . THR A 1 367 ? 103.899 103.362 11.431 1.00 31.57 367 THR A CA 1
ATOM 2952 C C . THR A 1 367 ? 102.597 104.046 11.849 1.00 31.57 367 THR A C 1
ATOM 2953 O O . THR A 1 367 ? 101.508 103.612 11.479 1.00 31.29 367 THR A O 1
ATOM 2957 N N . ALA A 1 368 ? 102.732 105.114 12.632 1.00 30.74 368 ALA A N 1
ATOM 2958 C CA . ALA A 1 368 ? 101.596 105.865 13.159 1.00 30.93 368 ALA A CA 1
ATOM 2959 C C . ALA A 1 368 ? 100.639 106.429 12.122 1.00 30.51 368 ALA A C 1
ATOM 2960 O O . ALA A 1 368 ? 99.529 106.835 12.456 1.00 33.08 368 ALA A O 1
ATOM 2962 N N . ALA A 1 369 ? 101.054 106.455 10.866 1.00 30.90 369 ALA A N 1
ATOM 2963 C CA . ALA A 1 369 ? 100.191 106.996 9.837 1.00 29.74 369 ALA A CA 1
ATOM 2964 C C . ALA A 1 369 ? 99.408 105.901 9.116 1.00 30.75 369 ALA A C 1
ATOM 2965 O O . ALA A 1 369 ? 98.512 106.197 8.332 1.00 31.61 369 ALA A O 1
ATOM 2967 N N . GLN A 1 370 ? 99.738 104.640 9.388 1.00 29.23 370 GLN A N 1
ATOM 2968 C CA . GLN A 1 370 ? 99.069 103.507 8.747 1.00 28.59 370 GLN A CA 1
ATOM 2969 C C . GLN A 1 370 ? 99.120 102.307 9.694 1.00 28.42 370 GLN A C 1
ATOM 2970 O O . GLN A 1 370 ? 99.967 101.424 9.560 1.00 28.16 370 GLN A O 1
ATOM 2976 N N . ALA A 1 371 ? 98.191 102.284 10.645 1.00 28.83 371 ALA A N 1
ATOM 2977 C CA . ALA A 1 371 ? 98.154 101.237 11.647 1.00 29.44 371 ALA A CA 1
ATOM 2978 C C . ALA A 1 371 ? 96.759 100.948 12.176 1.00 29.08 371 ALA A C 1
ATOM 2979 O O . ALA A 1 371 ? 95.784 101.582 11.786 1.00 29.75 371 ALA A O 1
ATOM 2981 N N . ASP A 1 372 ? 96.689 99.977 13.079 1.00 28.86 372 ASP A N 1
ATOM 2982 C CA . ASP A 1 372 ? 95.448 99.559 13.709 1.00 28.75 372 ASP A CA 1
ATOM 2983 C C . ASP A 1 372 ? 95.765 99.468 15.202 1.00 29.36 372 ASP A C 1
ATOM 2984 O O . ASP A 1 372 ? 96.725 98.805 15.600 1.00 29.56 372 ASP A O 1
ATOM 2989 N N . VAL A 1 373 ? 94.979 100.155 16.022 1.00 29.76 373 VAL A N 1
ATOM 2990 C CA . VAL A 1 373 ? 95.211 100.154 17.462 1.00 31.08 373 VAL A CA 1
ATOM 2991 C C . VAL A 1 373 ? 93.969 99.755 18.252 1.00 30.47 373 VAL A C 1
ATOM 2992 O O . VAL A 1 373 ? 92.853 100.121 17.888 1.00 29.33 373 VAL A O 1
ATOM 2996 N N . GLU A 1 374 ? 94.168 98.993 19.326 1.00 29.39 374 GLU A N 1
ATOM 2997 C CA . GLU A 1 374 ? 93.064 98.577 20.188 1.00 30.49 374 GLU A CA 1
ATOM 2998 C C . GLU A 1 374 ? 93.498 98.783 21.638 1.00 31.38 374 GLU A C 1
ATOM 2999 O O . GLU A 1 374 ? 94.470 98.178 22.092 1.00 32.46 374 GLU A O 1
ATOM 3005 N N . VAL A 1 375 ? 92.787 99.649 22.355 1.00 32.21 375 VAL A N 1
ATOM 3006 C CA . VAL A 1 375 ? 93.110 99.932 23.749 1.00 33.21 375 VAL A CA 1
ATOM 3007 C C . VAL A 1 375 ? 92.005 99.538 24.721 1.00 33.16 375 VAL A C 1
ATOM 3008 O O . VAL A 1 375 ? 90.828 99.535 24.369 1.00 32.86 375 VAL A O 1
ATOM 3012 N N . LEU A 1 376 ? 92.403 99.193 25.943 1.00 33.07 376 LEU A N 1
ATOM 3013 C CA . LEU A 1 376 ? 91.466 98.837 27.001 1.00 34.58 376 LEU A CA 1
ATOM 3014 C C . LEU A 1 376 ? 91.686 99.798 28.155 1.00 35.41 376 LEU A C 1
ATOM 3015 O O . LEU A 1 376 ? 92.752 99.800 28.771 1.00 35.21 376 LEU A O 1
ATOM 3020 N N . PHE A 1 377 ? 90.685 100.621 28.439 1.00 36.27 377 PHE A N 1
ATOM 3021 C CA . PHE A 1 377 ? 90.783 101.582 29.529 1.00 37.92 377 PHE A CA 1
ATOM 3022 C C . PHE A 1 377 ? 90.050 101.083 30.755 1.00 39.67 377 PHE A C 1
ATOM 3023 O O . PHE A 1 377 ? 88.981 100.485 30.649 1.00 39.86 377 PHE A O 1
ATOM 3031 N N . LYS A 1 378 ? 90.636 101.334 31.920 1.00 41.96 378 LYS A N 1
ATOM 3032 C CA . LYS A 1 378 ? 90.042 100.933 33.188 1.00 44.69 378 LYS A CA 1
ATOM 3033 C C . LYS A 1 378 ? 89.950 102.173 34.076 1.00 45.96 378 LYS A C 1
ATOM 3034 O O . LYS A 1 378 ? 90.959 102.653 34.594 1.00 44.15 378 LYS A O 1
ATOM 3040 N N . VAL A 1 379 ? 88.736 102.697 34.227 1.00 47.95 379 VAL A N 1
ATOM 3041 C CA . VAL A 1 379 ? 88.510 103.891 35.031 1.00 50.15 379 VAL A CA 1
ATOM 3042 C C . VAL A 1 379 ? 88.606 103.624 36.522 1.00 51.04 379 VAL A C 1
ATOM 3043 O O . VAL A 1 379 ? 88.392 102.506 36.986 1.00 49.40 379 VAL A O 1
ATOM 3047 N N . ARG A 1 380 ? 88.941 104.671 37.263 1.00 53.02 380 ARG A N 1
ATOM 3048 C CA . ARG A 1 380 ? 89.070 104.581 38.704 1.00 55.53 380 ARG A CA 1
ATOM 3049 C C . ARG A 1 380 ? 88.024 105.455 39.380 1.00 54.79 380 ARG A C 1
ATOM 3050 O O . ARG A 1 380 ? 87.840 106.617 39.009 1.00 53.39 380 ARG A O 1
ATOM 3058 N N . ASP A 1 381 ? 87.342 104.880 40.369 1.00 54.19 381 ASP A N 1
ATOM 3059 C CA . ASP A 1 381 ? 86.299 105.571 41.120 1.00 53.55 381 ASP A CA 1
ATOM 3060 C C . ASP A 1 381 ? 85.376 106.433 40.254 1.00 51.03 381 ASP A C 1
ATOM 3061 O O . ASP A 1 381 ? 85.540 107.653 40.137 1.00 49.52 381 ASP A O 1
ATOM 3066 N N . LEU A 1 382 ? 84.391 105.767 39.665 1.00 48.55 382 LEU A N 1
ATOM 3067 C CA . LEU A 1 382 ? 83.404 106.403 38.808 1.00 46.67 382 LEU A CA 1
ATOM 3068 C C . LEU A 1 382 ? 82.573 107.456 39.522 1.00 46.50 382 LEU A C 1
ATOM 3069 O O . LEU A 1 382 ? 82.045 108.360 38.879 1.00 45.75 382 LEU A O 1
ATOM 3074 N N . GLU A 1 383 ? 82.441 107.339 40.842 1.00 46.54 383 GLU A N 1
ATOM 3075 C CA . GLU A 1 383 ? 81.649 108.306 41.599 1.00 47.62 383 GLU A CA 1
ATOM 3076 C C . GLU A 1 383 ? 82.162 109.720 41.363 1.00 45.39 383 GLU A C 1
ATOM 3077 O O . GLU A 1 383 ? 81.441 110.685 41.578 1.00 44.74 383 GLU A O 1
ATOM 3083 N N . LYS A 1 384 ? 83.412 109.827 40.923 1.00 46.39 384 LYS A N 1
ATOM 3084 C CA . LYS A 1 384 ? 84.053 111.114 40.663 1.00 46.65 384 LYS A CA 1
ATOM 3085 C C . LYS A 1 384 ? 83.589 111.746 39.353 1.00 45.66 384 LYS A C 1
ATOM 3086 O O . LYS A 1 384 ? 83.881 112.909 39.084 1.00 45.41 384 LYS A O 1
ATOM 3092 N N . ALA A 1 385 ? 82.873 110.979 38.538 1.00 43.09 385 ALA A N 1
ATOM 3093 C CA . ALA A 1 385 ? 82.390 111.486 37.260 1.00 40.54 385 ALA A CA 1
ATOM 3094 C C . ALA A 1 385 ? 81.356 112.587 37.439 1.00 39.52 385 ALA A C 1
ATOM 3095 O O . ALA A 1 385 ? 80.469 112.488 38.282 1.00 39.93 385 ALA A O 1
ATOM 3097 N N . ASP A 1 386 ? 81.476 113.635 36.631 1.00 38.89 386 ASP A N 1
ATOM 3098 C CA . ASP A 1 386 ? 80.548 114.759 36.665 1.00 38.57 386 ASP A CA 1
ATOM 3099 C C . ASP A 1 386 ? 79.134 114.299 36.338 1.00 36.92 386 ASP A C 1
ATOM 3100 O O . ASP A 1 386 ? 78.945 113.313 35.630 1.00 36.68 386 ASP A O 1
ATOM 3105 N N . VAL A 1 387 ? 78.141 115.025 36.839 1.00 34.28 387 VAL A N 1
ATOM 3106 C CA . VAL A 1 387 ? 76.751 114.699 36.554 1.00 33.37 387 VAL A CA 1
ATOM 3107 C C . VAL A 1 387 ? 76.368 115.378 35.238 1.00 32.12 387 VAL A C 1
ATOM 3108 O O . VAL A 1 387 ? 76.390 116.605 35.131 1.00 30.66 387 VAL A O 1
ATOM 3112 N N . ILE A 1 388 ? 76.036 114.576 34.233 1.00 32.40 388 ILE A N 1
ATOM 3113 C CA . ILE A 1 388 ? 75.643 115.109 32.931 1.00 33.54 388 ILE A CA 1
ATOM 3114 C C . ILE A 1 388 ? 74.385 115.959 33.097 1.00 35.15 388 ILE A C 1
ATOM 3115 O O . ILE A 1 388 ? 73.611 115.749 34.031 1.00 35.72 388 ILE A O 1
ATOM 3120 N N . GLU A 1 389 ? 74.191 116.925 32.204 1.00 34.91 389 GLU A N 1
ATOM 3121 C CA . GLU A 1 389 ? 73.014 117.788 32.255 1.00 35.95 389 GLU A CA 1
ATOM 3122 C C . GLU A 1 389 ? 71.815 117.021 31.696 1.00 36.64 389 GLU A C 1
ATOM 3123 O O . GLU A 1 389 ? 71.905 116.386 30.651 1.00 36.44 389 GLU A O 1
ATOM 3129 N N . PRO A 1 390 ? 70.676 117.083 32.392 1.00 37.42 390 PRO A N 1
ATOM 3130 C CA . PRO A 1 390 ? 69.426 116.412 32.024 1.00 38.19 390 PRO A CA 1
ATOM 3131 C C . PRO A 1 390 ? 68.946 116.597 30.585 1.00 38.09 390 PRO A C 1
ATOM 3132 O O . PRO A 1 390 ? 68.441 115.658 29.976 1.00 39.24 390 PRO A O 1
ATOM 3136 N N . SER A 1 391 ? 69.101 117.800 30.044 1.00 38.04 391 SER A N 1
ATOM 3137 C CA . SER A 1 391 ? 68.645 118.081 28.688 1.00 36.95 391 SER A CA 1
ATOM 3138 C C . SER A 1 391 ? 69.596 117.636 27.580 1.00 36.63 391 SER A C 1
ATOM 3139 O O . SER A 1 391 ? 69.175 117.471 26.443 1.00 39.01 391 SER A O 1
ATOM 3142 N N . TRP A 1 392 ? 70.872 117.455 27.900 1.00 34.79 392 TRP A N 1
ATOM 3143 C CA . TRP A 1 392 ? 71.855 117.055 26.894 1.00 33.45 392 TRP A CA 1
ATOM 3144 C C . TRP A 1 392 ? 71.505 115.754 26.180 1.00 33.90 392 TRP A C 1
ATOM 3145 O O . TRP A 1 392 ? 71.487 114.686 26.787 1.00 35.53 392 TRP A O 1
ATOM 3156 N N . THR A 1 393 ? 71.245 115.846 24.881 1.00 33.96 393 THR A N 1
ATOM 3157 C CA . THR A 1 393 ? 70.900 114.671 24.093 1.00 33.30 393 THR A CA 1
ATOM 3158 C C . THR A 1 393 ? 71.759 114.547 22.833 1.00 31.65 393 THR A C 1
ATOM 3159 O O . THR A 1 393 ? 71.838 113.477 22.231 1.00 32.64 393 THR A O 1
ATOM 3163 N N . ASP A 1 394 ? 72.400 115.638 22.431 1.00 30.43 394 ASP A N 1
ATOM 3164 C CA . ASP A 1 394 ? 73.236 115.625 21.235 1.00 29.68 394 ASP A CA 1
ATOM 3165 C C . ASP A 1 394 ? 74.706 115.365 21.585 1.00 28.14 394 ASP A C 1
ATOM 3166 O O . ASP A 1 394 ? 75.392 116.251 22.094 1.00 26.35 394 ASP A O 1
ATOM 3171 N N . PRO A 1 395 ? 75.207 114.146 21.293 1.00 26.91 395 PRO A N 1
ATOM 3172 C CA . PRO A 1 395 ? 76.592 113.728 21.559 1.00 25.99 395 PRO A CA 1
ATOM 3173 C C . PRO A 1 395 ? 77.624 114.626 20.881 1.00 26.08 395 PRO A C 1
ATOM 3174 O O . PRO A 1 395 ? 78.690 114.899 21.436 1.00 26.81 395 PRO A O 1
ATOM 3178 N N . GLN A 1 396 ? 77.311 115.061 19.665 1.00 24.25 396 GLN A N 1
ATOM 3179 C CA . GLN A 1 396 ? 78.216 115.918 18.904 1.00 23.88 396 GLN A CA 1
ATOM 3180 C C . GLN A 1 396 ? 78.413 117.276 19.566 1.00 24.20 396 GLN A C 1
ATOM 3181 O O . GLN A 1 396 ? 79.540 117.755 19.681 1.00 24.30 396 GLN A O 1
ATOM 3187 N N . LEU A 1 397 ? 77.318 117.895 19.999 1.00 24.98 397 LEU A N 1
ATOM 3188 C CA . LEU A 1 397 ? 77.405 119.203 20.643 1.00 26.02 397 LEU A CA 1
ATOM 3189 C C . LEU A 1 397 ? 78.164 119.121 21.968 1.00 25.84 397 LEU A C 1
ATOM 3190 O O . LEU A 1 397 ? 78.891 120.046 22.328 1.00 25.10 397 LEU A O 1
ATOM 3195 N N . ILE A 1 398 ? 78.004 118.014 22.688 1.00 25.95 398 ILE A N 1
ATOM 3196 C CA . ILE A 1 398 ? 78.711 117.854 23.947 1.00 26.53 398 ILE A CA 1
ATOM 3197 C C . ILE A 1 398 ? 80.211 117.793 23.667 1.00 26.23 398 ILE A C 1
ATOM 3198 O O . ILE A 1 398 ? 81.010 118.386 24.393 1.00 26.01 398 ILE A O 1
ATOM 3203 N N . CYS A 1 399 ? 80.588 117.080 22.608 1.00 25.42 399 CYS A N 1
ATOM 3204 C CA . CYS A 1 399 ? 81.993 116.968 22.237 1.00 24.54 399 CYS A CA 1
ATOM 3205 C C . CYS A 1 399 ? 82.520 118.305 21.728 1.00 25.91 399 CYS A C 1
ATOM 3206 O O . CYS A 1 399 ? 83.708 118.611 21.879 1.00 25.36 399 CYS A O 1
ATOM 3209 N N . SER A 1 400 ? 81.633 119.102 21.140 1.00 24.15 400 SER A N 1
ATOM 3210 C CA . SER A 1 400 ? 82.018 120.404 20.615 1.00 25.73 400 SER A CA 1
ATOM 3211 C C . SER A 1 400 ? 82.191 121.451 21.709 1.00 25.99 400 SER A C 1
ATOM 3212 O O . SER A 1 400 ? 83.178 122.184 21.714 1.00 25.92 400 SER A O 1
ATOM 3215 N N . LYS A 1 401 ? 81.233 121.529 22.628 1.00 25.55 401 LYS A N 1
ATOM 3216 C CA . LYS A 1 401 ? 81.306 122.518 23.696 1.00 25.55 401 LYS A CA 1
ATOM 3217 C C . LYS A 1 401 ? 82.297 122.131 24.785 1.00 25.67 401 LYS A C 1
ATOM 3218 O O . LYS A 1 401 ? 82.811 122.993 25.496 1.00 25.50 401 LYS A O 1
ATOM 3224 N N . MET A 1 402 ? 82.543 120.832 24.918 1.00 25.14 402 MET A N 1
ATOM 3225 C CA . MET A 1 402 ? 83.495 120.304 25.886 1.00 25.52 402 MET A CA 1
ATOM 3226 C C . MET A 1 402 ? 84.572 119.565 25.107 1.00 25.47 402 MET A C 1
ATOM 3227 O O . MET A 1 402 ? 84.663 118.343 25.169 1.00 27.04 402 MET A O 1
ATOM 3232 N N . ASN A 1 403 ? 85.383 120.310 24.366 1.00 26.61 403 ASN A N 1
ATOM 3233 C CA . ASN A 1 403 ? 86.450 119.724 23.559 1.00 27.21 403 ASN A CA 1
ATOM 3234 C C . ASN A 1 403 ? 87.550 119.122 24.424 1.00 27.30 403 ASN A C 1
ATOM 3235 O O . ASN A 1 403 ? 87.444 119.096 25.649 1.00 26.21 403 ASN A O 1
ATOM 3240 N N . VAL A 1 404 ? 88.614 118.648 23.780 1.00 28.71 404 VAL A N 1
ATOM 3241 C CA . VAL A 1 404 ? 89.733 118.025 24.485 1.00 30.25 404 VAL A CA 1
ATOM 3242 C C . VAL A 1 404 ? 90.403 118.872 25.551 1.00 29.42 404 VAL A C 1
ATOM 3243 O O . VAL A 1 404 ? 90.989 118.335 26.492 1.00 32.55 404 VAL A O 1
ATOM 3247 N N . SER A 1 405 ? 90.321 120.190 25.403 1.00 29.59 405 SER A N 1
ATOM 3248 C CA . SER A 1 405 ? 90.936 121.112 26.357 1.00 28.29 405 SER A CA 1
ATOM 3249 C C . SER A 1 405 ? 90.099 121.292 27.612 1.00 28.82 405 SER A C 1
ATOM 3250 O O . SER A 1 405 ? 90.534 121.944 28.560 1.00 29.41 405 SER A O 1
ATOM 3253 N N . VAL A 1 406 ? 88.894 120.735 27.620 1.00 28.16 406 VAL A N 1
ATOM 3254 C CA . VAL A 1 406 ? 88.024 120.869 28.783 1.00 27.21 406 VAL A CA 1
ATOM 3255 C C . VAL A 1 406 ? 88.121 119.623 29.657 1.00 29.04 406 VAL A C 1
ATOM 3256 O O . VAL A 1 406 ? 87.797 118.521 29.221 1.00 29.70 406 VAL A O 1
ATOM 3260 N N . LYS A 1 407 ? 88.578 119.793 30.892 1.00 29.37 407 LYS A N 1
ATOM 3261 C CA . LYS A 1 407 ? 88.723 118.656 31.790 1.00 31.29 407 LYS A CA 1
ATOM 3262 C C . LYS A 1 407 ? 87.419 118.272 32.470 1.00 31.85 407 LYS A C 1
ATOM 3263 O O . LYS A 1 407 ? 86.461 119.037 32.481 1.00 33.12 407 LYS A O 1
ATOM 3269 N N . SER A 1 408 ? 87.380 117.068 33.021 1.00 33.02 408 SER A N 1
ATOM 3270 C CA . SER A 1 408 ? 86.205 116.604 33.749 1.00 35.04 408 SER A CA 1
ATOM 3271 C C . SER A 1 408 ? 86.679 115.490 34.663 1.00 35.21 408 SER A C 1
ATOM 3272 O O . SER A 1 408 ? 87.860 115.128 34.644 1.00 34.35 408 SER A O 1
ATOM 3275 N N . GLY A 1 409 ? 85.771 114.955 35.472 1.00 36.13 409 GLY A N 1
ATOM 3276 C CA . GLY A 1 409 ? 86.145 113.883 36.382 1.00 36.05 409 GLY A CA 1
ATOM 3277 C C . GLY A 1 409 ? 86.862 112.758 35.662 1.00 37.21 409 GLY A C 1
ATOM 3278 O O . GLY A 1 409 ? 88.028 112.475 35.935 1.00 37.59 409 GLY A O 1
ATOM 3279 N N . LEU A 1 410 ? 86.152 112.104 34.750 1.00 37.40 410 LEU A N 1
ATOM 3280 C CA . LEU A 1 410 ? 86.724 111.012 33.975 1.00 36.59 410 LEU A CA 1
ATOM 3281 C C . LEU A 1 410 ? 86.766 111.446 32.518 1.00 35.10 410 LEU A C 1
ATOM 3282 O O . LEU A 1 410 ? 85.729 111.580 31.875 1.00 32.84 410 LEU A O 1
ATOM 3287 N N . GLY A 1 411 ? 87.971 111.673 32.009 1.00 34.58 411 GLY A N 1
ATOM 3288 C CA . GLY A 1 411 ? 88.125 112.096 30.631 1.00 33.23 411 GLY A CA 1
ATOM 3289 C C . GLY A 1 411 ? 88.345 113.592 30.501 1.00 33.47 411 GLY A C 1
ATOM 3290 O O . GLY A 1 411 ? 88.079 114.346 31.441 1.00 34.17 411 GLY A O 1
ATOM 3291 N N . PRO A 1 412 ? 88.784 114.067 29.327 1.00 31.69 412 PRO A N 1
ATOM 3292 C CA . PRO A 1 412 ? 89.084 113.298 28.116 1.00 30.26 412 PRO A CA 1
ATOM 3293 C C . PRO A 1 412 ? 90.261 112.343 28.239 1.00 29.25 412 PRO A C 1
ATOM 3294 O O . PRO A 1 412 ? 91.351 112.735 28.658 1.00 28.95 412 PRO A O 1
ATOM 3298 N N . PHE A 1 413 ? 90.032 111.086 27.878 1.00 28.49 413 PHE A N 1
ATOM 3299 C CA . PHE A 1 413 ? 91.090 110.087 27.887 1.00 28.37 413 PHE A CA 1
ATOM 3300 C C . PHE A 1 413 ? 90.874 109.149 26.701 1.00 29.09 413 PHE A C 1
ATOM 3301 O O . PHE A 1 413 ? 89.752 108.734 26.403 1.00 29.77 413 PHE A O 1
ATOM 3309 N N . GLY A 1 414 ? 91.954 108.854 25.991 1.00 29.57 414 GLY A N 1
ATOM 3310 C CA . GLY A 1 414 ? 91.844 107.990 24.834 1.00 29.99 414 GLY A CA 1
ATOM 3311 C C . GLY A 1 414 ? 93.109 107.980 24.006 1.00 29.46 414 GLY A C 1
ATOM 3312 O O . GLY A 1 414 ? 94.191 107.713 24.524 1.00 31.07 414 GLY A O 1
ATOM 3313 N N . LEU A 1 415 ? 92.981 108.298 22.724 1.00 28.18 415 LEU A N 1
ATOM 3314 C CA . LEU A 1 415 ? 94.129 108.283 21.829 1.00 28.87 415 LEU A CA 1
ATOM 3315 C C . LEU A 1 415 ? 94.353 109.568 21.022 1.00 29.60 415 LEU A C 1
ATOM 3316 O O . LEU A 1 415 ? 93.407 110.287 20.687 1.00 28.80 415 LEU A O 1
ATOM 3321 N N . MET A 1 416 ? 95.620 109.852 20.732 1.00 28.79 416 MET A N 1
ATOM 3322 C CA . MET A 1 416 ? 96.000 110.999 19.917 1.00 29.83 416 MET A CA 1
ATOM 3323 C C . MET A 1 416 ? 96.601 110.361 18.668 1.00 29.14 416 MET A C 1
ATOM 3324 O O . MET A 1 416 ? 97.708 109.818 18.714 1.00 28.43 416 MET A O 1
ATOM 3329 N N . VAL A 1 417 ? 95.856 110.400 17.566 1.00 27.84 417 VAL A N 1
ATOM 3330 C CA . VAL A 1 417 ? 96.312 109.806 16.317 1.00 27.33 417 VAL A CA 1
ATOM 3331 C C . VAL A 1 417 ? 96.738 110.871 15.310 1.00 27.74 417 VAL A C 1
ATOM 3332 O O . VAL A 1 417 ? 96.384 112.045 15.448 1.00 27.26 417 VAL A O 1
ATOM 3336 N N . LEU A 1 418 ? 97.502 110.449 14.303 1.00 28.22 418 LEU A N 1
ATOM 3337 C CA . LEU A 1 418 ? 98.008 111.350 13.272 1.00 28.86 418 LEU A CA 1
ATOM 3338 C C . LEU A 1 418 ? 98.472 112.653 13.918 1.00 28.67 418 LEU A C 1
ATOM 3339 O O . LEU A 1 418 ? 98.133 113.745 13.469 1.00 29.64 418 LEU A O 1
ATOM 3344 N N . ALA A 1 419 ? 99.249 112.515 14.986 1.00 29.05 419 ALA A N 1
ATOM 3345 C CA . ALA A 1 419 ? 99.763 113.650 15.735 1.00 31.21 419 ALA A CA 1
ATOM 3346 C C . ALA A 1 419 ? 101.224 113.950 15.391 1.00 33.14 419 ALA A C 1
ATOM 3347 O O . ALA A 1 419 ? 101.976 113.057 14.988 1.00 32.51 419 ALA A O 1
ATOM 3349 N N . SER A 1 420 ? 101.626 115.209 15.554 1.00 35.04 420 SER A N 1
ATOM 3350 C CA . SER A 1 420 ? 103.005 115.580 15.274 1.00 36.70 420 SER A CA 1
ATOM 3351 C C . SER A 1 420 ? 103.851 115.349 16.520 1.00 38.58 420 SER A C 1
ATOM 3352 O O . SER A 1 420 ? 103.324 115.057 17.592 1.00 37.86 420 SER A O 1
ATOM 3355 N N . LYS A 1 421 ? 105.165 115.457 16.361 1.00 42.35 421 LYS A N 1
ATOM 3356 C CA . LYS A 1 421 ? 106.109 115.243 17.452 1.00 45.05 421 LYS A CA 1
ATOM 3357 C C . LYS A 1 421 ? 105.709 116.003 18.707 1.00 46.04 421 LYS A C 1
ATOM 3358 O O . LYS A 1 421 ? 105.516 115.408 19.770 1.00 45.51 421 LYS A O 1
ATOM 3364 N N . ASN A 1 422 ? 105.572 117.318 18.579 1.00 46.85 422 ASN A N 1
ATOM 3365 C CA . ASN A 1 422 ? 105.217 118.150 19.719 1.00 48.33 422 ASN A CA 1
ATOM 3366 C C . ASN A 1 422 ? 103.730 118.474 19.765 1.00 47.44 422 ASN A C 1
ATOM 3367 O O . ASN A 1 422 ? 103.334 119.551 20.218 1.00 48.46 422 ASN A O 1
ATOM 3372 N N . LEU A 1 423 ? 102.911 117.540 19.296 1.00 44.72 423 LEU A N 1
ATOM 3373 C CA . LEU A 1 423 ? 101.466 117.714 19.279 1.00 42.56 423 LEU A CA 1
ATOM 3374 C C . LEU A 1 423 ? 100.985 119.035 18.675 1.00 41.38 423 LEU A C 1
ATOM 3375 O O . LEU A 1 423 ? 99.964 119.575 19.100 1.00 39.75 423 LEU A O 1
ATOM 3380 N N . GLU A 1 424 ? 101.720 119.555 17.693 1.00 40.23 424 GLU A N 1
ATOM 3381 C CA . GLU A 1 424 ? 101.327 120.790 17.023 1.00 39.84 424 GLU A CA 1
ATOM 3382 C C . GLU A 1 424 ? 100.035 120.441 16.280 1.00 38.46 424 GLU A C 1
ATOM 3383 O O . GLU A 1 424 ? 99.162 121.280 16.063 1.00 37.68 424 GLU A O 1
ATOM 3389 N N . GLU A 1 425 ? 99.934 119.180 15.886 1.00 36.97 425 GLU A N 1
ATOM 3390 C CA . GLU A 1 425 ? 98.766 118.686 15.186 1.00 34.77 425 GLU A CA 1
ATOM 3391 C C . GLU A 1 425 ? 98.392 117.343 15.817 1.00 34.06 425 GLU A C 1
ATOM 3392 O O . GLU A 1 425 ? 99.260 116.606 16.304 1.00 32.15 425 GLU A O 1
ATOM 3398 N N . TYR A 1 426 ? 97.103 117.033 15.819 1.00 31.39 426 TYR A N 1
ATOM 3399 C CA . TYR A 1 426 ? 96.650 115.774 16.360 1.00 29.05 426 TYR A CA 1
ATOM 3400 C C . TYR A 1 426 ? 95.151 115.635 16.225 1.00 27.32 426 TYR A C 1
ATOM 3401 O O . TYR A 1 426 ? 94.425 116.625 16.166 1.00 24.71 426 TYR A O 1
ATOM 3410 N N . THR A 1 427 ? 94.709 114.388 16.131 1.00 26.01 427 THR A N 1
ATOM 3411 C CA . THR A 1 427 ? 93.298 114.067 16.032 1.00 25.17 427 THR A CA 1
ATOM 3412 C C . THR A 1 427 ? 93.031 113.268 17.289 1.00 25.89 427 THR A C 1
ATOM 3413 O O . THR A 1 427 ? 93.646 112.229 17.518 1.00 26.36 427 THR A O 1
ATOM 3417 N N . SER A 1 428 ? 92.114 113.758 18.106 1.00 24.71 428 SER A N 1
ATOM 3418 C CA . SER A 1 428 ? 91.822 113.116 19.368 1.00 25.15 428 SER A CA 1
ATOM 3419 C C . SER A 1 428 ? 90.556 112.254 19.388 1.00 25.01 428 SER A C 1
ATOM 3420 O O . SER A 1 428 ? 89.458 112.728 19.095 1.00 25.57 428 SER A O 1
ATOM 3423 N N . VAL A 1 429 ? 90.740 110.979 19.727 1.00 24.72 429 VAL A N 1
ATOM 3424 C CA . VAL A 1 429 ? 89.659 109.998 19.821 1.00 24.86 429 VAL A CA 1
ATOM 3425 C C . VAL A 1 429 ? 89.638 109.595 21.296 1.00 24.89 429 VAL A C 1
ATOM 3426 O O . VAL A 1 429 ? 90.563 108.942 21.780 1.00 23.82 429 VAL A O 1
ATOM 3430 N N . TYR A 1 430 ? 88.580 109.969 22.007 1.00 23.39 430 TYR A N 1
ATOM 3431 C CA . TYR A 1 430 ? 88.540 109.699 23.428 1.00 23.73 430 TYR A CA 1
ATOM 3432 C C . TYR A 1 430 ? 87.162 109.422 24.022 1.00 24.74 430 TYR A C 1
ATOM 3433 O O . TYR A 1 430 ? 86.135 109.488 23.328 1.00 24.37 430 TYR A O 1
ATOM 3442 N N . PHE A 1 431 ? 87.167 109.121 25.321 1.00 21.33 431 PHE A N 1
ATOM 3443 C CA . PHE A 1 431 ? 85.957 108.842 26.085 1.00 24.99 431 PHE A CA 1
ATOM 3444 C C . PHE A 1 431 ? 85.808 109.899 27.167 1.00 25.97 431 PHE A C 1
ATOM 3445 O O . PHE A 1 431 ? 86.786 110.520 27.581 1.00 28.54 431 PHE A O 1
ATOM 3453 N N . ARG A 1 432 ? 84.580 110.103 27.623 1.00 27.31 432 ARG A N 1
ATOM 3454 C CA . ARG A 1 432 ? 84.308 111.052 28.696 1.00 27.73 432 ARG A CA 1
ATOM 3455 C C . ARG A 1 432 ? 83.154 110.420 29.473 1.00 28.58 432 ARG A C 1
ATOM 3456 O O . ARG A 1 432 ? 82.139 110.048 28.882 1.00 30.36 432 ARG A O 1
ATOM 3464 N N . ILE A 1 433 ? 83.312 110.265 30.784 1.00 29.71 433 ILE A N 1
ATOM 3465 C CA . ILE A 1 433 ? 82.267 109.634 31.592 1.00 30.30 433 ILE A CA 1
ATOM 3466 C C . ILE A 1 433 ? 81.451 110.626 32.403 1.00 30.67 433 ILE A C 1
ATOM 3467 O O . ILE A 1 433 ? 81.999 111.511 33.055 1.00 30.73 433 ILE A O 1
ATOM 3472 N N . PHE A 1 434 ? 80.133 110.461 32.366 1.00 30.05 434 PHE A N 1
ATOM 3473 C CA . PHE A 1 434 ? 79.219 111.327 33.108 1.00 30.33 434 PHE A CA 1
ATOM 3474 C C . PHE A 1 434 ? 78.375 110.458 34.036 1.00 33.37 434 PHE A C 1
ATOM 3475 O O . PHE A 1 434 ? 78.172 109.271 33.765 1.00 34.09 434 PHE A O 1
ATOM 3483 N N . LYS A 1 435 ? 77.886 111.029 35.128 1.00 32.31 435 LYS A N 1
ATOM 3484 C CA . LYS A 1 435 ? 77.036 110.259 36.026 1.00 35.65 435 LYS A CA 1
ATOM 3485 C C . LYS A 1 435 ? 75.597 110.575 35.608 1.00 35.87 435 LYS A C 1
ATOM 3486 O O . LYS A 1 435 ? 75.237 111.744 35.449 1.00 36.94 435 LYS A O 1
ATOM 3492 N N . ALA A 1 436 ? 74.784 109.541 35.404 1.00 36.96 436 ALA A N 1
ATOM 3493 C CA . ALA A 1 436 ? 73.392 109.738 34.978 1.00 39.68 436 ALA A CA 1
ATOM 3494 C C . ALA A 1 436 ? 72.673 110.816 35.790 1.00 41.43 436 ALA A C 1
ATOM 3495 O O . ALA A 1 436 ? 72.058 111.724 35.232 1.00 41.47 436 ALA A O 1
ATOM 3497 N N . ARG A 1 437 ? 72.768 110.709 37.109 1.00 43.74 437 ARG A N 1
ATOM 3498 C CA . ARG A 1 437 ? 72.108 111.636 38.018 1.00 45.80 437 ARG A CA 1
ATOM 3499 C C . ARG A 1 437 ? 72.938 111.698 39.301 1.00 45.38 437 ARG A C 1
ATOM 3500 O O . ARG A 1 437 ? 73.839 110.882 39.501 1.00 45.09 437 ARG A O 1
ATOM 3508 N N . GLN A 1 438 ? 72.642 112.658 40.168 1.00 44.72 438 GLN A N 1
ATOM 3509 C CA . GLN A 1 438 ? 73.383 112.783 41.416 1.00 45.32 438 GLN A CA 1
ATOM 3510 C C . GLN A 1 438 ? 73.226 111.525 42.281 1.00 44.88 438 GLN A C 1
ATOM 3511 O O . GLN A 1 438 ? 72.113 111.042 42.483 1.00 45.66 438 GLN A O 1
ATOM 3517 N N . ASN A 1 439 ? 74.343 110.998 42.779 1.00 43.94 439 ASN A N 1
ATOM 3518 C CA . ASN A 1 439 ? 74.340 109.803 43.623 1.00 44.83 439 ASN A CA 1
ATOM 3519 C C . ASN A 1 439 ? 73.903 108.545 42.878 1.00 44.19 439 ASN A C 1
ATOM 3520 O O . ASN A 1 439 ? 73.824 107.464 43.462 1.00 44.43 439 ASN A O 1
ATOM 3525 N N . SER A 1 440 ? 73.630 108.687 41.586 1.00 43.56 440 SER A N 1
ATOM 3526 C CA . SER A 1 440 ? 73.205 107.556 40.769 1.00 43.22 440 SER A CA 1
ATOM 3527 C C . SER A 1 440 ? 74.339 106.568 40.530 1.00 44.05 440 SER A C 1
ATOM 3528 O O . SER A 1 440 ? 75.516 106.908 40.680 1.00 44.20 440 SER A O 1
ATOM 3531 N N . ASN A 1 441 ? 73.980 105.341 40.160 1.00 43.92 441 ASN A N 1
ATOM 3532 C CA . ASN A 1 441 ? 74.977 104.322 39.872 1.00 43.59 441 ASN A CA 1
ATOM 3533 C C . ASN A 1 441 ? 75.060 104.083 38.368 1.00 42.60 441 ASN A C 1
ATOM 3534 O O . ASN A 1 441 ? 75.921 103.337 37.905 1.00 41.85 441 ASN A O 1
ATOM 3539 N N . LYS A 1 442 ? 74.160 104.721 37.619 1.00 41.54 442 LYS A N 1
ATOM 3540 C CA . LYS A 1 442 ? 74.131 104.611 36.157 1.00 41.47 442 LYS A CA 1
ATOM 3541 C C . LYS A 1 442 ? 75.048 105.681 35.561 1.00 39.91 442 LYS A C 1
ATOM 3542 O O . LYS A 1 442 ? 75.051 106.829 36.013 1.00 39.76 442 LYS A O 1
ATOM 3548 N N . TYR A 1 443 ? 75.811 105.309 34.538 1.00 37.41 443 TYR A N 1
ATOM 3549 C CA . TYR A 1 443 ? 76.737 106.241 33.912 1.00 35.81 443 TYR A CA 1
ATOM 3550 C C . TYR A 1 443 ? 76.562 106.358 32.404 1.00 34.64 443 TYR A C 1
ATOM 3551 O O . TYR A 1 443 ? 76.172 105.403 31.735 1.00 35.48 443 TYR A O 1
ATOM 3560 N N . VAL A 1 444 ? 76.846 107.547 31.883 1.00 31.79 444 VAL A N 1
ATOM 3561 C CA . VAL A 1 444 ? 76.740 107.817 30.459 1.00 29.23 444 VAL A CA 1
ATOM 3562 C C . VAL A 1 444 ? 78.143 107.886 29.885 1.00 28.94 444 VAL A C 1
ATOM 3563 O O . VAL A 1 444 ? 78.977 108.650 30.370 1.00 28.24 444 VAL A O 1
ATOM 3567 N N . VAL A 1 445 ? 78.403 107.082 28.857 1.00 27.32 445 VAL A N 1
ATOM 3568 C CA . VAL A 1 445 ? 79.713 107.059 28.218 1.00 26.29 445 VAL A CA 1
ATOM 3569 C C . VAL A 1 445 ? 79.635 107.751 26.871 1.00 25.96 445 VAL A C 1
ATOM 3570 O O . VAL A 1 445 ? 78.886 107.336 25.987 1.00 26.74 445 VAL A O 1
ATOM 3574 N N . LEU A 1 446 ? 80.418 108.809 26.722 1.00 25.61 446 LEU A N 1
ATOM 3575 C CA . LEU A 1 446 ? 80.457 109.593 25.494 1.00 25.06 446 LEU A CA 1
ATOM 3576 C C . LEU A 1 446 ? 81.751 109.336 24.706 1.00 25.67 446 LEU A C 1
ATOM 3577 O O . LEU A 1 446 ? 82.834 109.274 25.293 1.00 24.77 446 LEU A O 1
ATOM 3582 N N . MET A 1 447 ? 81.631 109.185 23.385 1.00 24.87 447 MET A N 1
ATOM 3583 C CA . MET A 1 447 ? 82.796 108.979 22.524 1.00 24.88 447 MET A CA 1
ATOM 3584 C C . MET A 1 447 ? 82.944 110.183 21.596 1.00 24.50 447 MET A C 1
ATOM 3585 O O . MET A 1 447 ? 82.008 110.550 20.890 1.00 24.27 447 MET A O 1
ATOM 3590 N N . CYS A 1 448 ? 84.125 110.792 21.610 1.00 23.44 448 CYS A N 1
ATOM 3591 C CA . CYS A 1 448 ? 84.398 111.955 20.787 1.00 22.74 448 CYS A CA 1
ATOM 3592 C C . CYS A 1 448 ? 85.533 111.757 19.811 1.00 22.98 448 CYS A C 1
ATOM 3593 O O . CYS A 1 448 ? 86.510 111.060 20.088 1.00 22.68 448 CYS A O 1
ATOM 3596 N N . SER A 1 449 ? 85.389 112.395 18.663 1.00 22.54 449 SER A N 1
ATOM 3597 C CA . SER A 1 449 ? 86.423 112.381 17.656 1.00 23.70 449 SER A CA 1
ATOM 3598 C C . SER A 1 449 ? 86.601 113.861 17.370 1.00 23.33 449 SER A C 1
ATOM 3599 O O . SER A 1 449 ? 85.803 114.472 16.657 1.00 23.99 449 SER A O 1
ATOM 3602 N N . ASP A 1 450 ? 87.638 114.435 17.970 1.00 25.30 450 ASP A N 1
ATOM 3603 C CA . ASP A 1 450 ? 87.935 115.860 17.849 1.00 25.69 450 ASP A CA 1
ATOM 3604 C C . ASP A 1 450 ? 89.067 116.148 16.868 1.00 25.94 450 ASP A C 1
ATOM 3605 O O . ASP A 1 450 ? 90.202 115.713 17.067 1.00 25.73 450 ASP A O 1
ATOM 3610 N N . GLN A 1 451 ? 88.755 116.883 15.806 1.00 26.41 451 GLN A N 1
ATOM 3611 C CA . GLN A 1 451 ? 89.767 117.223 14.814 1.00 26.98 451 GLN A CA 1
ATOM 3612 C C . GLN A 1 451 ? 90.002 118.737 14.707 1.00 26.23 451 GLN A C 1
ATOM 3613 O O . GLN A 1 451 ? 90.461 119.243 13.684 1.00 23.10 451 GLN A O 1
ATOM 3619 N N . SER A 1 452 ? 89.704 119.444 15.796 1.00 28.54 452 SER A N 1
ATOM 3620 C CA . SER A 1 452 ? 89.890 120.887 15.857 1.00 30.47 452 SER A CA 1
ATOM 3621 C C . SER A 1 452 ? 91.368 121.242 15.689 1.00 31.56 452 SER A C 1
ATOM 3622 O O . SER A 1 452 ? 91.700 122.328 15.229 1.00 32.50 452 SER A O 1
ATOM 3625 N N . ARG A 1 453 ? 92.259 120.329 16.059 1.00 32.67 453 ARG A N 1
ATOM 3626 C CA . ARG A 1 453 ? 93.689 120.589 15.926 1.00 34.73 453 ARG A CA 1
ATOM 3627 C C . ARG A 1 453 ? 94.358 119.557 15.036 1.00 34.43 453 ARG A C 1
ATOM 3628 O O . ARG A 1 453 ? 95.546 119.262 15.186 1.00 34.76 453 ARG A O 1
ATOM 3636 N N . SER A 1 454 ? 93.590 119.020 14.095 1.00 33.02 454 SER A N 1
ATOM 3637 C CA . SER A 1 454 ? 94.097 117.988 13.198 1.00 31.11 454 SER A CA 1
ATOM 3638 C C . SER A 1 454 ? 95.069 118.459 12.124 1.00 30.38 454 SER A C 1
ATOM 3639 O O . SER A 1 454 ? 95.860 117.665 11.623 1.00 31.10 454 SER A O 1
ATOM 3642 N N . SER A 1 455 ? 95.013 119.740 11.771 1.00 29.68 455 SER A N 1
ATOM 3643 C CA . SER A 1 455 ? 95.895 120.277 10.740 1.00 29.91 455 SER A CA 1
ATOM 3644 C C . SER A 1 455 ? 96.145 121.777 10.863 1.00 30.68 455 SER A C 1
ATOM 3645 O O . SER A 1 455 ? 95.288 122.539 11.319 1.00 29.78 455 SER A O 1
ATOM 3648 N N . LEU A 1 456 ? 97.332 122.192 10.441 1.00 31.81 456 LEU A N 1
ATOM 3649 C CA . LEU A 1 456 ? 97.698 123.591 10.472 1.00 34.89 456 LEU A CA 1
ATOM 3650 C C . LEU A 1 456 ? 96.928 124.325 9.383 1.00 36.33 456 LEU A C 1
ATOM 3651 O O . LEU A 1 456 ? 96.674 125.520 9.503 1.00 37.17 456 LEU A O 1
ATOM 3656 N N . LYS A 1 457 ? 96.548 123.606 8.328 1.00 38.05 457 LYS A N 1
ATOM 3657 C CA . LYS A 1 457 ? 95.789 124.211 7.229 1.00 40.19 457 LYS A CA 1
ATOM 3658 C C . LYS A 1 457 ? 94.365 124.489 7.715 1.00 40.52 457 LYS A C 1
ATOM 3659 O O . LYS A 1 457 ? 93.685 123.590 8.205 1.00 40.15 457 LYS A O 1
ATOM 3665 N N . GLU A 1 458 ? 93.911 125.729 7.577 1.00 41.71 458 GLU A N 1
ATOM 3666 C CA . GLU A 1 458 ? 92.582 126.091 8.049 1.00 43.50 458 GLU A CA 1
ATOM 3667 C C . GLU A 1 458 ? 91.432 125.790 7.103 1.00 42.30 458 GLU A C 1
ATOM 3668 O O . GLU A 1 458 ? 90.286 125.708 7.541 1.00 43.50 458 GLU A O 1
ATOM 3674 N N . ASP A 1 459 ? 91.712 125.627 5.816 1.00 40.38 459 ASP A N 1
ATOM 3675 C CA . ASP A 1 459 ? 90.636 125.337 4.879 1.00 38.52 459 ASP A CA 1
ATOM 3676 C C . ASP A 1 459 ? 90.003 123.965 5.070 1.00 35.63 459 ASP A C 1
ATOM 3677 O O . ASP A 1 459 ? 88.951 123.688 4.505 1.00 37.04 459 ASP A O 1
ATOM 3682 N N . ASN A 1 460 ? 90.633 123.101 5.857 1.00 32.79 460 ASN A N 1
ATOM 3683 C CA . ASN A 1 460 ? 90.069 121.774 6.100 1.00 31.40 460 ASN A CA 1
ATOM 3684 C C . ASN A 1 460 ? 88.878 121.854 7.047 1.00 30.04 460 ASN A C 1
ATOM 3685 O O . ASN A 1 460 ? 88.876 122.650 7.983 1.00 28.61 460 ASN A O 1
ATOM 3690 N N . ASP A 1 461 ? 87.866 121.027 6.789 1.00 29.61 461 ASP A N 1
ATOM 3691 C CA . ASP A 1 461 ? 86.665 120.969 7.627 1.00 28.09 461 ASP A CA 1
ATOM 3692 C C . ASP A 1 461 ? 87.023 120.176 8.880 1.00 27.76 461 ASP A C 1
ATOM 3693 O O . ASP A 1 461 ? 87.149 118.954 8.833 1.00 27.60 461 ASP A O 1
ATOM 3698 N N . LYS A 1 462 ? 87.193 120.873 10.000 1.00 27.32 462 LYS A N 1
ATOM 3699 C CA . LYS A 1 462 ? 87.574 120.216 11.244 1.00 27.02 462 LYS A CA 1
ATOM 3700 C C . LYS A 1 462 ? 86.420 119.981 12.213 1.00 26.17 462 LYS A C 1
ATOM 3701 O O . LYS A 1 462 ? 86.617 119.980 13.428 1.00 25.22 462 LYS A O 1
ATOM 3707 N N . THR A 1 463 ? 85.219 119.782 11.674 1.00 25.60 463 THR A N 1
ATOM 3708 C CA . THR A 1 463 ? 84.037 119.509 12.493 1.00 23.90 463 THR A CA 1
ATOM 3709 C C . THR A 1 463 ? 84.323 118.337 13.443 1.00 23.66 463 THR A C 1
ATOM 3710 O O . THR A 1 463 ? 84.964 117.363 13.052 1.00 21.26 463 THR A O 1
ATOM 3714 N N . THR A 1 464 ? 83.845 118.437 14.680 1.00 22.81 464 THR A N 1
ATOM 3715 C CA . THR A 1 464 ? 84.043 117.380 15.664 1.00 23.11 464 THR A CA 1
ATOM 3716 C C . THR A 1 464 ? 82.791 116.501 15.751 1.00 23.05 464 THR A C 1
ATOM 3717 O O . THR A 1 464 ? 81.662 116.988 15.636 1.00 21.49 464 THR A O 1
ATOM 3721 N N . TYR A 1 465 ? 83.011 115.202 15.937 1.00 22.05 465 TYR A N 1
ATOM 3722 C CA . TYR A 1 465 ? 81.932 114.233 16.004 1.00 21.51 465 TYR A CA 1
ATOM 3723 C C . TYR A 1 465 ? 81.800 113.602 17.382 1.00 23.92 465 TYR A C 1
ATOM 3724 O O . TYR A 1 465 ? 82.762 113.536 18.155 1.00 22.99 465 TYR A O 1
ATOM 3733 N N . GLY A 1 466 ? 80.598 113.117 17.669 1.00 22.94 466 GLY A N 1
ATOM 3734 C CA . GLY A 1 466 ? 80.359 112.503 18.951 1.00 24.28 466 GLY A CA 1
ATOM 3735 C C . GLY A 1 466 ? 79.243 111.486 18.930 1.00 25.48 466 GLY A C 1
ATOM 3736 O O . GLY A 1 466 ? 78.323 111.549 18.111 1.00 24.55 466 GLY A O 1
ATOM 3737 N N . ALA A 1 467 ? 79.329 110.537 19.850 1.00 25.23 467 ALA A N 1
ATOM 3738 C CA . ALA A 1 467 ? 78.324 109.500 19.955 1.00 25.04 467 ALA A CA 1
ATOM 3739 C C . ALA A 1 467 ? 78.357 108.869 21.336 1.00 25.18 467 ALA A C 1
ATOM 3740 O O . ALA A 1 467 ? 79.421 108.740 21.955 1.00 25.87 467 ALA A O 1
ATOM 3742 N N . PHE A 1 468 ? 77.182 108.493 21.826 1.00 23.21 468 PHE A N 1
ATOM 3743 C CA . PHE A 1 468 ? 77.091 107.833 23.115 1.00 24.50 468 PHE A CA 1
ATOM 3744 C C . PHE A 1 468 ? 77.460 106.366 22.884 1.00 24.99 468 PHE A C 1
ATOM 3745 O O . PHE A 1 468 ? 77.283 105.839 21.786 1.00 23.42 468 PHE A O 1
ATOM 3753 N N . VAL A 1 469 ? 77.997 105.717 23.910 1.00 25.89 469 VAL A N 1
ATOM 3754 C CA . VAL A 1 469 ? 78.384 104.318 23.794 1.00 27.07 469 VAL A CA 1
ATOM 3755 C C . VAL A 1 469 ? 77.610 103.518 24.826 1.00 28.88 469 VAL A C 1
ATOM 3756 O O . VAL A 1 469 ? 77.692 103.792 26.022 1.00 28.91 469 VAL A O 1
ATOM 3760 N N . ASP A 1 470 ? 76.861 102.528 24.356 1.00 30.79 470 ASP A N 1
ATOM 3761 C CA . ASP A 1 470 ? 76.055 101.690 25.230 1.00 32.72 470 ASP A CA 1
ATOM 3762 C C . ASP A 1 470 ? 76.901 100.639 25.929 1.00 31.29 470 ASP A C 1
ATOM 3763 O O . ASP A 1 470 ? 76.835 99.460 25.598 1.00 30.35 470 ASP A O 1
ATOM 3768 N N . ILE A 1 471 ? 77.701 101.076 26.894 1.00 31.39 471 ILE A N 1
ATOM 3769 C CA . ILE A 1 471 ? 78.561 100.175 27.659 1.00 30.34 471 ILE A CA 1
ATOM 3770 C C . ILE A 1 471 ? 78.650 100.639 29.112 1.00 31.91 471 ILE A C 1
ATOM 3771 O O . ILE A 1 471 ? 78.491 101.833 29.402 1.00 29.25 471 ILE A O 1
ATOM 3776 N N . ASN A 1 472 ? 78.914 99.696 30.019 1.00 33.33 472 ASN A N 1
ATOM 3777 C CA . ASN A 1 472 ? 79.022 100.007 31.444 1.00 34.93 472 ASN A CA 1
ATOM 3778 C C . ASN A 1 472 ? 80.455 100.323 31.863 1.00 35.80 472 ASN A C 1
ATOM 3779 O O . ASN A 1 472 ? 81.332 99.459 31.800 1.00 35.45 472 ASN A O 1
ATOM 3784 N N . PRO A 1 473 ? 80.703 101.563 32.316 1.00 35.65 473 PRO A N 1
ATOM 3785 C CA . PRO A 1 473 ? 82.029 102.010 32.754 1.00 37.20 473 PRO A CA 1
ATOM 3786 C C . PRO A 1 473 ? 82.635 101.131 33.855 1.00 38.80 473 PRO A C 1
ATOM 3787 O O . PRO A 1 473 ? 83.856 101.115 34.043 1.00 40.16 473 PRO A O 1
ATOM 3791 N N . HIS A 1 474 ? 81.787 100.414 34.588 1.00 38.28 474 HIS A N 1
ATOM 3792 C CA . HIS A 1 474 ? 82.269 99.533 35.652 1.00 38.16 474 HIS A CA 1
ATOM 3793 C C . HIS A 1 474 ? 83.220 98.479 35.086 1.00 37.70 474 HIS A C 1
ATOM 3794 O O . HIS A 1 474 ? 84.024 97.901 35.814 1.00 36.82 474 HIS A O 1
ATOM 3801 N N . GLN A 1 475 ? 83.106 98.223 33.786 1.00 38.61 475 GLN A N 1
ATOM 3802 C CA . GLN A 1 475 ? 83.979 97.272 33.100 1.00 39.91 475 GLN A CA 1
ATOM 3803 C C . GLN A 1 475 ? 84.910 98.096 32.217 1.00 38.62 475 GLN A C 1
ATOM 3804 O O . GLN A 1 475 ? 84.597 99.236 31.875 1.00 38.73 475 GLN A O 1
ATOM 3810 N N . PRO A 1 476 ? 86.063 97.530 31.833 1.00 37.26 476 PRO A N 1
ATOM 3811 C CA . PRO A 1 476 ? 87.041 98.220 30.982 1.00 36.05 476 PRO A CA 1
ATOM 3812 C C . PRO A 1 476 ? 86.419 98.705 29.670 1.00 35.82 476 PRO A C 1
ATOM 3813 O O . PRO A 1 476 ? 85.701 97.955 29.016 1.00 35.64 476 PRO A O 1
ATOM 3817 N N . LEU A 1 477 ? 86.699 99.953 29.292 1.00 35.27 477 LEU A N 1
ATOM 3818 C CA . LEU A 1 477 ? 86.165 100.526 28.056 1.00 34.42 477 LEU A CA 1
ATOM 3819 C C . LEU A 1 477 ? 87.042 100.165 26.862 1.00 33.90 477 LEU A C 1
ATOM 3820 O O . LEU A 1 477 ? 88.252 100.395 26.866 1.00 33.58 477 LEU A O 1
ATOM 3825 N N . SER A 1 478 ? 86.419 99.610 25.832 1.00 32.30 478 SER A N 1
ATOM 3826 C CA . SER A 1 478 ? 87.142 99.197 24.647 1.00 32.09 478 SER A CA 1
ATOM 3827 C C . SER A 1 478 ? 87.148 100.269 23.561 1.00 31.33 478 SER A C 1
ATOM 3828 O O . SER A 1 478 ? 86.135 100.925 23.312 1.00 30.22 478 SER A O 1
ATOM 3831 N N . LEU A 1 479 ? 88.295 100.438 22.912 1.00 29.40 479 LEU A N 1
ATOM 3832 C CA . LEU A 1 479 ? 88.432 101.426 21.850 1.00 26.85 479 LEU A CA 1
ATOM 3833 C C . LEU A 1 479 ? 89.378 100.939 20.767 1.00 26.85 479 LEU A C 1
ATOM 3834 O O . LEU A 1 479 ? 90.459 100.430 21.057 1.00 26.98 479 LEU A O 1
ATOM 3839 N N . ARG A 1 480 ? 88.967 101.096 19.516 1.00 25.89 480 ARG A N 1
ATOM 3840 C CA . ARG A 1 480 ? 89.798 100.690 18.393 1.00 24.33 480 ARG A CA 1
ATOM 3841 C C . ARG A 1 480 ? 89.819 101.810 17.365 1.00 25.48 480 ARG A C 1
ATOM 3842 O O . ARG A 1 480 ? 88.819 102.504 17.168 1.00 24.93 480 ARG A O 1
ATOM 3850 N N . ALA A 1 481 ? 90.960 101.987 16.711 1.00 24.85 481 ALA A N 1
ATOM 3851 C CA . ALA A 1 481 ? 91.088 103.017 15.689 1.00 25.92 481 ALA A CA 1
ATOM 3852 C C . ALA A 1 481 ? 91.958 102.534 14.536 1.00 26.34 481 ALA A C 1
ATOM 3853 O O . ALA A 1 481 ? 93.056 102.022 14.758 1.00 25.06 481 ALA A O 1
ATOM 3855 N N . LEU A 1 482 ? 91.444 102.672 13.314 1.00 25.38 482 LEU A N 1
ATOM 3856 C CA . LEU A 1 482 ? 92.193 102.320 12.113 1.00 25.69 482 LEU A CA 1
ATOM 3857 C C . LEU A 1 482 ? 92.681 103.665 11.586 1.00 27.11 482 LEU A C 1
ATOM 3858 O O . LEU A 1 482 ? 91.874 104.545 11.275 1.00 27.82 482 LEU A O 1
ATOM 3863 N N . ILE A 1 483 ? 94.003 103.816 11.520 1.00 25.46 483 ILE A N 1
ATOM 3864 C CA . ILE A 1 483 ? 94.654 105.033 11.069 1.00 23.68 483 ILE A CA 1
ATOM 3865 C C . ILE A 1 483 ? 95.210 104.810 9.670 1.00 24.40 483 ILE A C 1
ATOM 3866 O O . ILE A 1 483 ? 95.960 103.864 9.440 1.00 24.99 483 ILE A O 1
ATOM 3871 N N . ASP A 1 484 ? 94.841 105.666 8.725 1.00 24.79 484 ASP A N 1
ATOM 3872 C CA . ASP A 1 484 ? 95.337 105.492 7.370 1.00 25.26 484 ASP A CA 1
ATOM 3873 C C . ASP A 1 484 ? 95.559 106.814 6.643 1.00 25.42 484 ASP A C 1
ATOM 3874 O O . ASP A 1 484 ? 94.814 107.181 5.734 1.00 25.34 484 ASP A O 1
ATOM 3879 N N . HIS A 1 485 ? 96.603 107.514 7.076 1.00 25.15 485 HIS A N 1
ATOM 3880 C CA . HIS A 1 485 ? 97.035 108.793 6.532 1.00 25.88 485 HIS A CA 1
ATOM 3881 C C . HIS A 1 485 ? 96.068 109.974 6.612 1.00 25.40 485 HIS A C 1
ATOM 3882 O O . HIS A 1 485 ? 96.398 110.996 7.217 1.00 25.08 485 HIS A O 1
ATOM 3889 N N . SER A 1 486 ? 94.894 109.860 5.999 1.00 24.02 486 SER A N 1
ATOM 3890 C CA . SER A 1 486 ? 93.940 110.962 6.044 1.00 23.92 486 SER A CA 1
ATOM 3891 C C . SER A 1 486 ? 92.558 110.522 6.503 1.00 24.09 486 SER A C 1
ATOM 3892 O O . SER A 1 486 ? 91.591 111.282 6.429 1.00 25.06 486 SER A O 1
ATOM 3895 N N . VAL A 1 487 ? 92.468 109.286 6.973 1.00 23.91 487 VAL A N 1
ATOM 3896 C CA . VAL A 1 487 ? 91.202 108.771 7.461 1.00 23.30 487 VAL A CA 1
ATOM 3897 C C . VAL A 1 487 ? 91.418 108.040 8.773 1.00 24.73 487 VAL A C 1
ATOM 3898 O O . VAL A 1 487 ? 92.417 107.343 8.950 1.00 26.15 487 VAL A O 1
ATOM 3902 N N . VAL A 1 488 ? 90.486 108.225 9.699 1.00 24.00 488 VAL A N 1
ATOM 3903 C CA . VAL A 1 488 ? 90.544 107.553 10.985 1.00 22.27 488 VAL A CA 1
ATOM 3904 C C . VAL A 1 488 ? 89.176 106.916 11.213 1.00 22.81 488 VAL A C 1
ATOM 3905 O O . VAL A 1 488 ? 88.157 107.586 11.080 1.00 23.91 488 VAL A O 1
ATOM 3909 N N . GLU A 1 489 ? 89.155 105.620 11.512 1.00 22.91 489 GLU A N 1
ATOM 3910 C CA . GLU A 1 489 ? 87.902 104.922 11.783 1.00 23.55 489 GLU A CA 1
ATOM 3911 C C . GLU A 1 489 ? 87.978 104.448 13.224 1.00 24.11 489 GLU A C 1
ATOM 3912 O O . GLU A 1 489 ? 88.738 103.533 13.553 1.00 25.11 489 GLU A O 1
ATOM 3918 N N . SER A 1 490 ? 87.179 105.076 14.078 1.00 22.80 490 SER A N 1
ATOM 3919 C CA . SER A 1 490 ? 87.162 104.758 15.495 1.00 23.83 490 SER A CA 1
ATOM 3920 C C . SER A 1 490 ? 85.972 103.907 15.900 1.00 23.90 490 SER A C 1
ATOM 3921 O O . SER A 1 490 ? 84.826 104.192 15.536 1.00 22.55 490 SER A O 1
A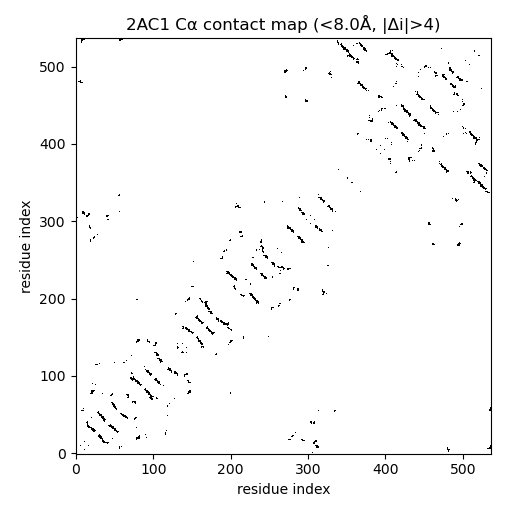TOM 3924 N N . PHE A 1 491 ? 86.259 102.868 16.675 1.00 23.32 491 PHE A N 1
ATOM 3925 C CA . PHE A 1 491 ? 85.230 101.959 17.141 1.00 24.21 491 PHE A CA 1
ATOM 3926 C C . PHE A 1 491 ? 85.239 101.873 18.655 1.00 23.88 491 PHE A C 1
ATOM 3927 O O . PHE A 1 491 ? 86.212 101.417 19.258 1.00 23.16 491 PHE A O 1
ATOM 3935 N N . GLY A 1 492 ? 84.143 102.321 19.254 1.00 23.53 492 GLY A N 1
ATOM 3936 C CA . GLY A 1 492 ? 84.019 102.284 20.693 1.00 23.52 492 GLY A CA 1
ATOM 3937 C C . GLY A 1 492 ? 83.145 101.133 21.157 1.00 25.58 492 GLY A C 1
ATOM 3938 O O . GLY A 1 492 ? 82.175 100.757 20.484 1.00 23.94 492 GLY A O 1
ATOM 3939 N N . GLY A 1 493 ? 83.497 100.574 22.312 1.00 24.42 493 GLY A N 1
ATOM 3940 C CA . GLY A 1 493 ? 82.734 99.476 22.869 1.00 26.71 493 GLY A CA 1
ATOM 3941 C C . GLY A 1 493 ? 82.551 98.301 21.926 1.00 27.94 493 GLY A C 1
ATOM 3942 O O . GLY A 1 493 ? 81.437 97.796 21.754 1.00 28.10 493 GLY A O 1
ATOM 3943 N N . LYS A 1 494 ? 83.649 97.875 21.309 1.00 28.02 494 LYS A N 1
ATOM 3944 C CA . LYS A 1 494 ? 83.644 96.745 20.392 1.00 28.84 494 LYS A CA 1
ATOM 3945 C C . LYS A 1 494 ? 82.693 96.914 19.220 1.00 27.69 494 LYS A C 1
ATOM 3946 O O . LYS A 1 494 ? 82.070 95.950 18.778 1.00 26.53 494 LYS A O 1
ATOM 3952 N N . GLY A 1 495 ? 82.573 98.140 18.727 1.00 26.78 495 GLY A N 1
ATOM 3953 C CA . GLY A 1 495 ? 81.713 98.375 17.587 1.00 25.29 495 GLY A CA 1
ATOM 3954 C C . GLY A 1 495 ? 80.319 98.878 17.884 1.00 25.03 495 GLY A C 1
ATOM 3955 O O . GLY A 1 495 ? 79.473 98.890 16.990 1.00 26.50 495 GLY A O 1
ATOM 3956 N N . ARG A 1 496 ? 80.061 99.284 19.123 1.00 23.70 496 ARG A N 1
ATOM 3957 C CA . ARG A 1 496 ? 78.741 99.803 19.471 1.00 24.07 496 ARG A CA 1
ATOM 3958 C C . ARG A 1 496 ? 78.629 101.284 19.088 1.00 22.50 496 ARG A C 1
ATOM 3959 O O . ARG A 1 496 ? 77.536 101.848 19.078 1.00 20.66 496 ARG A O 1
ATOM 3967 N N . ALA A 1 497 ? 79.767 101.906 18.783 1.00 20.70 497 ALA A N 1
ATOM 3968 C CA . ALA A 1 497 ? 79.815 103.312 18.368 1.00 21.60 497 ALA A CA 1
ATOM 3969 C C . ALA A 1 497 ? 80.951 103.471 17.367 1.00 22.22 497 ALA A C 1
ATOM 3970 O O . ALA A 1 497 ? 82.103 103.157 17.670 1.00 23.09 497 ALA A O 1
ATOM 3972 N N . CYS A 1 498 ? 80.624 103.950 16.172 1.00 22.33 498 CYS A N 1
ATOM 3973 C CA . CYS A 1 498 ? 81.619 104.121 15.120 1.00 21.55 498 CYS A CA 1
ATOM 3974 C C . CYS A 1 498 ? 81.712 105.565 14.663 1.00 21.71 498 CYS A C 1
ATOM 3975 O O . CYS A 1 498 ? 80.704 106.244 14.497 1.00 22.42 498 CYS A O 1
ATOM 3978 N N . ILE A 1 499 ? 82.926 106.043 14.446 1.00 20.65 499 ILE A N 1
ATOM 3979 C CA . ILE A 1 499 ? 83.067 107.408 13.985 1.00 19.35 499 ILE A CA 1
ATOM 3980 C C . ILE A 1 499 ? 84.177 107.500 12.966 1.00 20.42 499 ILE A C 1
ATOM 3981 O O . ILE A 1 499 ? 85.337 107.231 13.272 1.00 20.74 499 ILE A O 1
ATOM 3986 N N . THR A 1 500 ? 83.830 107.889 11.751 1.00 19.77 500 THR A N 1
ATOM 3987 C CA . THR A 1 500 ? 84.850 108.028 10.731 1.00 19.79 500 THR A CA 1
ATOM 3988 C C . THR A 1 500 ? 85.124 109.517 10.496 1.00 21.84 500 THR A C 1
ATOM 3989 O O . THR A 1 500 ? 84.188 110.313 10.394 1.00 21.48 500 THR A O 1
ATOM 3993 N N . SER A 1 501 ? 86.397 109.902 10.445 1.00 20.01 501 SER A N 1
ATOM 3994 C CA . SER A 1 501 ? 86.738 111.298 10.181 1.00 21.61 501 SER A CA 1
ATOM 3995 C C . SER A 1 501 ? 87.890 111.401 9.185 1.00 20.58 501 SER A C 1
ATOM 3996 O O . SER A 1 501 ? 88.683 110.474 9.038 1.00 20.29 501 SER A O 1
ATOM 3999 N N . ARG A 1 502 ? 87.960 112.528 8.490 1.00 21.52 502 ARG A N 1
ATOM 4000 C CA . ARG A 1 502 ? 89.007 112.759 7.513 1.00 22.76 502 ARG A CA 1
ATOM 4001 C C . ARG A 1 502 ? 89.814 113.971 7.987 1.00 22.75 502 ARG A C 1
ATOM 4002 O O . ARG A 1 502 ? 89.244 115.015 8.289 1.00 23.39 502 ARG A O 1
ATOM 4010 N N . VAL A 1 503 ? 91.133 113.812 8.070 1.00 23.26 503 VAL A N 1
ATOM 4011 C CA . VAL A 1 503 ? 92.040 114.875 8.501 1.00 21.73 503 VAL A CA 1
ATOM 4012 C C . VAL A 1 503 ? 93.217 114.906 7.518 1.00 24.38 503 VAL A C 1
ATOM 4013 O O . VAL A 1 503 ? 93.558 113.883 6.918 1.00 23.83 503 VAL A O 1
ATOM 4017 N N . TYR A 1 504 ? 93.829 116.079 7.357 1.00 24.96 504 TYR A N 1
ATOM 4018 C CA . TYR A 1 504 ? 94.941 116.275 6.425 1.00 25.94 504 TYR A CA 1
ATOM 4019 C C . TYR A 1 504 ? 96.069 117.063 7.101 1.00 27.14 504 TYR A C 1
ATOM 4020 O O . TYR A 1 504 ? 96.330 118.215 6.753 1.00 28.02 504 TYR A O 1
ATOM 4029 N N . PRO A 1 505 ? 96.755 116.443 8.074 1.00 28.03 505 PRO A N 1
ATOM 4030 C CA . PRO A 1 505 ? 97.844 117.123 8.776 1.00 29.27 505 PRO A CA 1
ATOM 4031 C C . PRO A 1 505 ? 98.983 117.563 7.866 1.00 30.71 505 PRO A C 1
ATOM 4032 O O . PRO A 1 505 ? 99.336 116.871 6.913 1.00 31.52 505 PRO A O 1
ATOM 4036 N N . LYS A 1 506 ? 99.543 118.729 8.163 1.00 32.04 506 LYS A N 1
ATOM 4037 C CA . LYS A 1 506 ? 100.642 119.261 7.374 1.00 35.04 506 LYS A CA 1
ATOM 4038 C C . LYS A 1 506 ? 101.982 118.714 7.859 1.00 34.86 506 LYS A C 1
ATOM 4039 O O . LYS A 1 506 ? 102.934 118.627 7.091 1.00 35.70 506 LYS A O 1
ATOM 4045 N N . LEU A 1 507 ? 102.033 118.336 9.134 1.00 34.86 507 LEU A N 1
ATOM 4046 C CA . LEU A 1 507 ? 103.246 117.812 9.760 1.00 34.75 507 LEU A CA 1
ATOM 4047 C C . LEU A 1 507 ? 103.170 116.308 10.051 1.00 35.09 507 LEU A C 1
ATOM 4048 O O . LEU A 1 507 ? 104.099 115.559 9.748 1.00 33.79 507 LEU A O 1
ATOM 4053 N N . ALA A 1 508 ? 102.065 115.876 10.651 1.00 34.49 508 ALA A N 1
ATOM 4054 C CA . ALA A 1 508 ? 101.878 114.470 10.983 1.00 34.84 508 ALA A CA 1
ATOM 4055 C C . ALA A 1 508 ? 101.603 113.655 9.720 1.00 36.16 508 ALA A C 1
ATOM 4056 O O . ALA A 1 508 ? 100.501 113.138 9.517 1.00 35.29 508 ALA A O 1
ATOM 4058 N N . ILE A 1 509 ? 102.623 113.550 8.875 1.00 37.36 509 ILE A N 1
ATOM 4059 C CA . ILE A 1 509 ? 102.530 112.814 7.619 1.00 38.78 509 ILE A CA 1
ATOM 4060 C C . ILE A 1 509 ? 103.572 111.703 7.570 1.00 39.68 509 ILE A C 1
ATOM 4061 O O . ILE A 1 509 ? 104.693 111.865 8.058 1.00 38.53 509 ILE A O 1
ATOM 4066 N N . GLY A 1 510 ? 103.192 110.574 6.983 1.00 41.61 510 GLY A N 1
ATOM 4067 C CA . GLY A 1 510 ? 104.101 109.447 6.869 1.00 42.44 510 GLY A CA 1
ATOM 4068 C C . GLY A 1 510 ? 104.829 109.081 8.147 1.00 44.46 510 GLY A C 1
ATOM 4069 O O . GLY A 1 510 ? 104.212 108.787 9.177 1.00 44.71 510 GLY A O 1
ATOM 4070 N N . LYS A 1 511 ? 106.156 109.108 8.077 1.00 45.84 511 LYS A N 1
ATOM 4071 C CA . LYS A 1 511 ? 107.008 108.762 9.212 1.00 46.51 511 LYS A CA 1
ATOM 4072 C C . LYS A 1 511 ? 106.970 109.790 10.334 1.00 45.59 511 LYS A C 1
ATOM 4073 O O . LYS A 1 511 ? 107.270 109.472 11.487 1.00 46.89 511 LYS A O 1
ATOM 4079 N N . SER A 1 512 ? 106.600 111.021 10.003 1.00 43.29 512 SER A N 1
ATOM 4080 C CA . SER A 1 512 ? 106.547 112.081 11.007 1.00 41.73 512 SER A CA 1
ATOM 4081 C C . SER A 1 512 ? 105.275 112.095 11.841 1.00 40.25 512 SER A C 1
ATOM 4082 O O . SER A 1 512 ? 105.050 113.027 12.608 1.00 40.28 512 SER A O 1
ATOM 4085 N N . SER A 1 513 ? 104.434 111.078 11.688 1.00 39.35 513 SER A N 1
ATOM 4086 C CA . SER A 1 513 ? 103.202 111.024 12.466 1.00 36.42 513 SER A CA 1
ATOM 4087 C C . SER A 1 513 ? 103.466 110.207 13.716 1.00 35.56 513 SER A C 1
ATOM 4088 O O . SER A 1 513 ? 104.297 109.302 13.711 1.00 33.58 513 SER A O 1
ATOM 4091 N N . HIS A 1 514 ? 102.749 110.529 14.784 1.00 35.42 514 HIS A N 1
ATOM 4092 C CA . HIS A 1 514 ? 102.916 109.824 16.043 1.00 35.49 514 HIS A CA 1
ATOM 4093 C C . HIS A 1 514 ? 101.578 109.359 16.623 1.00 35.39 514 HIS A C 1
ATOM 4094 O O . HIS A 1 514 ? 100.512 109.850 16.239 1.00 35.17 514 HIS A O 1
ATOM 4101 N N . LEU A 1 515 ? 101.658 108.403 17.545 1.00 33.78 515 LEU A N 1
ATOM 4102 C CA . LEU A 1 515 ? 100.497 107.839 18.223 1.00 33.04 515 LEU A CA 1
ATOM 4103 C C . LEU A 1 515 ? 100.689 107.994 19.739 1.00 34.46 515 LEU A C 1
ATOM 4104 O O . LEU A 1 515 ? 101.764 107.710 20.268 1.00 34.59 515 LEU A O 1
ATOM 4109 N N . PHE A 1 516 ? 99.640 108.426 20.433 1.00 34.84 516 PHE A N 1
ATOM 4110 C CA . PHE A 1 516 ? 99.713 108.641 21.875 1.00 33.91 516 PHE A CA 1
ATOM 4111 C C . PHE A 1 516 ? 98.476 108.158 22.613 1.00 33.21 516 PHE A C 1
ATOM 4112 O O . PHE A 1 516 ? 97.383 108.116 22.054 1.00 34.80 516 PHE A O 1
ATOM 4120 N N . ALA A 1 517 ? 98.658 107.801 23.878 1.00 31.76 517 ALA A N 1
ATOM 4121 C CA . ALA A 1 517 ? 97.556 107.395 24.738 1.00 30.51 517 ALA A CA 1
ATOM 4122 C C . ALA A 1 517 ? 97.557 108.551 25.741 1.00 29.72 517 ALA A C 1
ATOM 4123 O O . ALA A 1 517 ? 98.624 108.949 26.201 1.00 30.41 517 ALA A O 1
ATOM 4125 N N . PHE A 1 518 ? 96.395 109.105 26.077 1.00 27.94 518 PHE A N 1
ATOM 4126 C CA . PHE A 1 518 ? 96.377 110.245 26.995 1.00 27.86 518 PHE A CA 1
ATOM 4127 C C . PHE A 1 518 ? 95.182 110.295 27.926 1.00 28.78 518 PHE A C 1
ATOM 4128 O O . PHE A 1 518 ? 94.173 109.631 27.701 1.00 29.36 518 PHE A O 1
ATOM 4136 N N . ASN A 1 519 ? 95.307 111.116 28.963 1.00 28.87 519 ASN A N 1
ATOM 4137 C CA . ASN A 1 519 ? 94.251 111.301 29.945 1.00 30.90 519 ASN A CA 1
ATOM 4138 C C . ASN A 1 519 ? 94.337 112.712 30.511 1.00 31.97 519 ASN A C 1
ATOM 4139 O O . ASN A 1 519 ? 95.191 113.001 31.344 1.00 34.12 519 ASN A O 1
ATOM 4144 N N . TYR A 1 520 ? 93.463 113.599 30.049 1.00 32.21 520 TYR A N 1
ATOM 4145 C CA . TYR A 1 520 ? 93.473 114.967 30.538 1.00 31.71 520 TYR A CA 1
ATOM 4146 C C . TYR A 1 520 ? 92.387 115.185 31.575 1.00 32.76 520 TYR A C 1
ATOM 4147 O O . TYR A 1 520 ? 92.044 116.321 31.887 1.00 35.22 520 TYR A O 1
ATOM 4156 N N . GLY A 1 521 ? 91.844 114.098 32.110 1.00 33.75 521 GLY A N 1
ATOM 4157 C CA . GLY A 1 521 ? 90.812 114.231 33.123 1.00 33.96 521 GLY A CA 1
ATOM 4158 C C . GLY A 1 521 ? 91.424 114.398 34.505 1.00 34.67 521 GLY A C 1
ATOM 4159 O O . GLY A 1 521 ? 92.616 114.148 34.691 1.00 33.85 521 GLY A O 1
ATOM 4160 N N . TYR A 1 522 ? 90.614 114.824 35.471 1.00 35.90 522 TYR A N 1
ATOM 4161 C CA . TYR A 1 522 ? 91.072 115.014 36.846 1.00 37.21 522 TYR A CA 1
ATOM 4162 C C . TYR A 1 522 ? 91.434 113.684 37.488 1.00 39.16 522 TYR A C 1
ATOM 4163 O O . TYR A 1 522 ? 92.443 113.580 38.176 1.00 40.97 522 TYR A O 1
ATOM 4172 N N . GLN A 1 523 ? 90.608 112.668 37.269 1.00 40.73 523 GLN A N 1
ATOM 4173 C CA . GLN A 1 523 ? 90.874 111.345 37.825 1.00 42.66 523 GLN A CA 1
ATOM 4174 C C . GLN A 1 523 ? 91.765 110.558 36.862 1.00 44.07 523 GLN A C 1
ATOM 4175 O O . GLN A 1 523 ? 91.483 110.489 35.663 1.00 45.67 523 GLN A O 1
ATOM 4181 N N . SER A 1 524 ? 92.838 109.966 37.376 1.00 44.05 524 SER A N 1
ATOM 4182 C CA . SER A 1 524 ? 93.737 109.198 36.523 1.00 44.78 524 SER A CA 1
ATOM 4183 C C . SER A 1 524 ? 93.061 107.909 36.053 1.00 43.97 524 SER A C 1
ATOM 4184 O O . SER A 1 524 ? 92.202 107.366 36.744 1.00 44.08 524 SER A O 1
ATOM 4187 N N . VAL A 1 525 ? 93.439 107.439 34.867 1.00 42.96 525 VAL A N 1
ATOM 4188 C CA . VAL A 1 525 ? 92.873 106.221 34.298 1.00 42.78 525 VAL A CA 1
ATOM 4189 C C . VAL A 1 525 ? 93.974 105.194 34.078 1.00 43.30 525 VAL A C 1
ATOM 4190 O O . VAL A 1 525 ? 95.147 105.547 33.956 1.00 44.76 525 VAL A O 1
ATOM 4194 N N . ASP A 1 526 ? 93.590 103.924 34.012 1.00 42.59 526 ASP A N 1
ATOM 4195 C CA . ASP A 1 526 ? 94.552 102.852 33.818 1.00 42.39 526 ASP A CA 1
ATOM 4196 C C . ASP A 1 526 ? 94.412 102.194 32.451 1.00 41.64 526 ASP A C 1
ATOM 4197 O O . ASP A 1 526 ? 93.319 101.793 32.049 1.00 42.18 526 ASP A O 1
ATOM 4202 N N . VAL A 1 527 ? 95.524 102.099 31.732 1.00 39.28 527 VAL A N 1
ATOM 4203 C CA . VAL A 1 527 ? 95.533 101.463 30.425 1.00 37.49 527 VAL A CA 1
ATOM 4204 C C . VAL A 1 527 ? 95.862 99.994 30.640 1.00 36.60 527 VAL A C 1
ATOM 4205 O O . VAL A 1 527 ? 97.035 99.620 30.703 1.00 35.35 527 VAL A O 1
ATOM 4209 N N . LEU A 1 528 ? 94.822 99.170 30.765 1.00 36.12 528 LEU A N 1
ATOM 4210 C CA . LEU A 1 528 ? 94.994 97.733 30.979 1.00 36.60 528 LEU A CA 1
ATOM 4211 C C . LEU A 1 528 ? 95.833 97.110 29.877 1.00 36.64 528 LEU A C 1
ATOM 4212 O O . LEU A 1 528 ? 96.778 96.374 30.149 1.00 38.38 528 LEU A O 1
ATOM 4217 N N . ASN A 1 529 ? 95.496 97.404 28.628 1.00 37.28 529 ASN A N 1
ATOM 4218 C CA . ASN A 1 529 ? 96.252 96.852 27.514 1.00 37.65 529 ASN A CA 1
ATOM 4219 C C . ASN A 1 529 ? 96.119 97.706 26.256 1.00 37.47 529 ASN A C 1
ATOM 4220 O O . ASN A 1 529 ? 95.114 98.387 26.049 1.00 37.39 529 ASN A O 1
ATOM 4225 N N . LEU A 1 530 ? 97.151 97.669 25.424 1.00 37.77 530 LEU A N 1
ATOM 4226 C CA . LEU A 1 530 ? 97.158 98.424 24.183 1.00 38.32 530 LEU A CA 1
ATOM 4227 C C . LEU A 1 530 ? 98.007 97.706 23.137 1.00 37.59 530 LEU A C 1
ATOM 4228 O O . LEU A 1 530 ? 99.165 97.372 23.386 1.00 37.14 530 LEU A O 1
ATOM 4233 N N . ASN A 1 531 ? 97.409 97.456 21.975 1.00 36.96 531 ASN A N 1
ATOM 4234 C CA . ASN A 1 531 ? 98.091 96.794 20.873 1.00 36.22 531 ASN A CA 1
ATOM 4235 C C . ASN A 1 531 ? 98.067 97.688 19.648 1.00 36.91 531 ASN A C 1
ATOM 4236 O O . ASN A 1 531 ? 96.999 98.086 19.183 1.00 37.53 531 ASN A O 1
ATOM 4241 N N . ALA A 1 532 ? 99.253 98.013 19.140 1.00 36.93 532 ALA A N 1
ATOM 4242 C CA . ALA A 1 532 ? 99.393 98.836 17.947 1.00 35.66 532 ALA A CA 1
ATOM 4243 C C . ALA A 1 532 ? 99.998 97.954 16.867 1.00 36.07 532 ALA A C 1
ATOM 4244 O O . ALA A 1 532 ? 101.088 97.402 17.032 1.00 35.83 532 ALA A O 1
ATOM 4246 N N . TRP A 1 533 ? 99.271 97.816 15.766 1.00 35.98 533 TRP A N 1
ATOM 4247 C CA . TRP A 1 533 ? 99.700 96.994 14.645 1.00 35.31 533 TRP A CA 1
ATOM 4248 C C . TRP A 1 533 ? 100.010 97.867 13.442 1.00 35.25 533 TRP A C 1
ATOM 4249 O O . TRP A 1 533 ? 99.141 98.608 12.982 1.00 36.29 533 TRP A O 1
ATOM 4260 N N . SER A 1 534 ? 101.238 97.809 12.937 1.00 33.74 534 SER A N 1
ATOM 4261 C CA . SER A 1 534 ? 101.556 98.576 11.732 1.00 31.41 534 SER A CA 1
ATOM 4262 C C . SER A 1 534 ? 100.725 97.859 10.677 1.00 29.34 534 SER A C 1
ATOM 4263 O O . SER A 1 534 ? 100.618 96.632 10.710 1.00 28.32 534 SER A O 1
ATOM 4266 N N . MET A 1 535 ? 100.127 98.607 9.758 1.00 28.43 535 MET A N 1
ATOM 4267 C CA . MET A 1 535 ? 99.306 97.998 8.714 1.00 27.31 535 MET A CA 1
ATOM 4268 C C . MET A 1 535 ? 99.988 98.050 7.359 1.00 27.94 535 MET A C 1
ATOM 4269 O O . MET A 1 535 ? 100.361 99.124 6.883 1.00 27.93 535 MET A O 1
ATOM 4274 N N . ASN A 1 536 ? 100.153 96.885 6.741 1.00 27.30 536 ASN A N 1
ATOM 4275 C CA . ASN A 1 536 ? 100.764 96.819 5.421 1.00 29.83 536 ASN A CA 1
ATOM 4276 C C . ASN A 1 536 ? 99.756 97.337 4.409 1.00 29.90 536 ASN A C 1
ATOM 4277 O O . ASN A 1 536 ? 98.545 97.171 4.588 1.00 28.83 536 ASN A O 1
ATOM 4282 N N . SER A 1 537 ? 100.258 97.977 3.35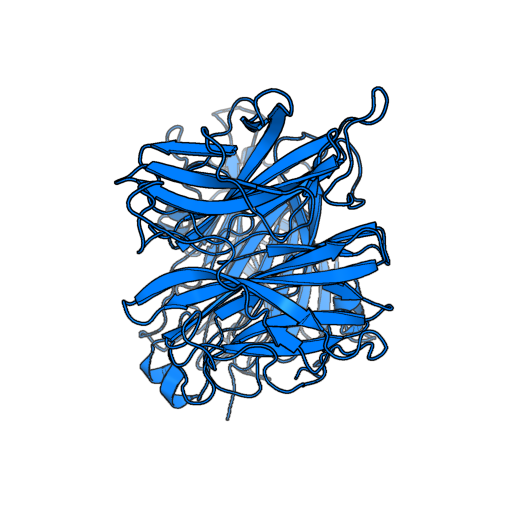8 1.00 28.57 537 SER A N 1
ATOM 4283 C CA . SER A 1 537 ? 99.396 98.515 2.316 1.00 29.71 537 SER A CA 1
ATOM 4284 C C . SER A 1 537 ? 98.777 97.364 1.553 1.00 29.75 537 SER A C 1
ATOM 4285 O O . SER A 1 537 ? 99.377 96.299 1.427 1.00 30.92 537 SER A O 1
ATOM 4288 N N . ALA A 1 538 ? 97.576 97.588 1.039 1.00 29.68 538 ALA A N 1
ATOM 4289 C CA . ALA A 1 538 ? 96.880 96.575 0.262 1.00 29.11 538 ALA A CA 1
ATOM 4290 C C . ALA A 1 538 ? 96.960 96.953 -1.221 1.00 28.74 538 ALA A C 1
ATOM 4291 O O . ALA A 1 538 ? 97.178 98.119 -1.555 1.00 28.13 538 ALA A O 1
ATOM 4293 N N . GLN A 1 539 ? 96.803 95.969 -2.102 1.00 27.17 539 GLN A N 1
ATOM 4294 C CA . GLN A 1 539 ? 96.833 96.223 -3.534 1.00 29.61 539 GLN A CA 1
ATOM 4295 C C . GLN A 1 539 ? 95.404 96.542 -3.959 1.00 29.42 539 GLN A C 1
ATOM 4296 O O . GLN A 1 539 ? 94.596 95.642 -4.168 1.00 28.09 539 GLN A O 1
ATOM 4302 N N . ILE A 1 540 ? 95.109 97.831 -4.093 1.00 30.14 540 ILE A N 1
ATOM 4303 C CA . ILE A 1 540 ? 93.771 98.275 -4.445 1.00 31.36 540 ILE A CA 1
ATOM 4304 C C . ILE A 1 540 ? 93.671 99.005 -5.780 1.00 32.60 540 ILE A C 1
ATOM 4305 O O . ILE A 1 540 ? 94.389 99.979 -6.029 1.00 32.13 540 ILE A O 1
ATOM 4310 N N . SER A 1 541 ? 92.743 98.515 -6.607 1.00 33.79 541 SER A N 1
ATOM 4311 C CA . SER A 1 541 ? 92.460 99.002 -7.955 1.00 35.22 541 SER A CA 1
ATOM 4312 C C . SER A 1 541 ? 93.508 99.932 -8.526 1.00 35.18 541 SER A C 1
ATOM 4313 O O . SER A 1 541 ? 94.294 99.520 -9.374 1.00 35.47 541 SER A O 1
#

Nearest PDB structures (foldseek):
  2xqr-assembly6_K  TM=1.000E+00  e=4.966E-100  Arabidopsis thaliana
  2qqv-assembly1_A  TM=9.962E-01  e=1.039E-97  Arabidopsis thaliana
  2qqw-assembly1_A  TM=9.967E-01  e=2.995E-97  Arabidopsis thaliana
  2qqu-assembly1_A  TM=9.958E-01  e=1.478E-95  Arabidopsis thaliana
  2oxb-assembly1_A  TM=9.959E-01  e=4.507E-94  Arabidopsis thaliana

Foldseek 3Di:
DQLFDFQWFFDDPFAEWFAWAAFEAAPQKTKIWTFTDPDHQDHDQTFTFIWIDNLLTFIDGAGGAGGADDQQAPRHWAHWYWEQDPVRFIKIWTWHQGPVRFTFIWIKGAPDSVDSRSRYIDTDPLPPQGGDDPVVPFDRNFWGYKAHWAADPVQKIKIFTWGADDQKTFGWIWIGNVVRNIHTDPHTLDMGGRQHTWHLKYKAKFWQDDQFADARHDDADPVTGIKMKIWTQRPVVRFIFIFIAHADSVSRHTDGDPPDDPHPVGDGLAFAFWGSKGWYAPPVRRFIKIKTKGWFLFDVVVSRVSRHIITIGQIWTWHADNVRGDIFIDHRCSQVVQFDPDKFKDFWDWFAAWGKAWGPDAFLQFWKKKWWKAFDDLLQFAADDPPDDFLQVCCVVQPQVHATAFDPWFKWGLAFPVRQATWDWGWGKHAPHNVHPDIKIKIKTFRVRHAPDPNGNRRITMDIAPDGSNGIKMKMWGHTSFKIWIATPNGRHIYIYGGHYPQSGGNRTTMMTHGNYNGMMITRMMIMTHGRGHNHD

Sequence (537 aa):
NQPYRTGFHFQPPKNWMNDPNGPMIYKGIYHLFYQWNPKGAVWGNIVWAHSTSTDLINWDPHPPAIFPSAPFDINGCWSGSATILPNGKPVILYTGIDPKNQQVQNIAEPKNLSDPYLREWKKSPLNPLMAPDAVNGINASSFRDPTTAWLGQDKKWRVIIGSKIHRRGLAITYTSKDFLKWEKSPEPLHYDDGSGMWECPDFFPVTRFGSNGVETSSFGEPNEILKHVLKISLDDTKHDYYTIGTYDRVKDKFVPDNGFKMDGTAPRYDYGKYYASKTFFDSAKNRRILWGWTNESSSVEDDVEKGWSGIQTIPRKIWLDRSGKQLIQWPVREVERLRTKQVKNLRNKVLKSGSRLEVYGVTAAQADVEVLFKVRDLEKADVIEPSWTDPQLICSKMNVSVKSGLGPFGLMVLASKNLEEYTSVYFRIFKARQNSNKYVVLMCSDQSRSSLKEDNDKTTYGAFVDINPHQPLSLRALIDHSVVESFGGKGRACITSRVYPKLAIGKSSHLFAFNYGYQSVDVLNLNAWSMNSAQIS

B-factor: mean 30.89, std 11.04, range [13.94, 88.95]